Protein AF-A0A6J0CBV4-F1 (afdb_monomer)

Organism: Neodiprion lecontei (NCBI:txid441921)

Radius of gyration: 57.17 Å; Cα contacts (8 Å, |Δi|>4): 90; chains: 1; bounding box: 148×87×184 Å

Structure (mmCIF, N/CA/C/O backbone):
data_AF-A0A6J0CBV4-F1
#
_entry.id   AF-A0A6J0CBV4-F1
#
loop_
_atom_site.group_PDB
_atom_site.id
_atom_site.type_symbol
_atom_site.label_atom_id
_atom_site.label_alt_id
_atom_site.label_comp_id
_atom_site.label_asym_id
_atom_site.label_entity_id
_atom_site.label_seq_id
_atom_site.pdbx_PDB_ins_code
_atom_site.Cartn_x
_atom_site.Cartn_y
_atom_site.Cartn_z
_atom_site.occupancy
_atom_site.B_iso_or_equiv
_atom_site.auth_seq_id
_atom_site.auth_comp_id
_atom_site.auth_asym_id
_atom_site.auth_atom_id
_atom_site.pdbx_PDB_model_num
ATOM 1 N N . MET A 1 1 ? 70.084 6.760 16.436 1.00 42.75 1 MET A N 1
ATOM 2 C CA . MET A 1 1 ? 70.910 5.722 17.080 1.00 42.75 1 MET A CA 1
ATOM 3 C C . MET A 1 1 ? 70.346 5.492 18.464 1.00 42.75 1 MET A C 1
ATOM 5 O O . MET A 1 1 ? 70.545 6.352 19.302 1.00 42.75 1 MET A O 1
ATOM 9 N N . GLU A 1 2 ? 69.652 4.381 18.683 1.00 30.64 2 GLU A N 1
ATOM 10 C CA . GLU A 1 2 ? 69.621 3.687 19.975 1.00 30.64 2 GLU A CA 1
ATOM 11 C C . GLU A 1 2 ? 69.135 2.249 19.733 1.00 30.64 2 GLU A C 1
ATOM 13 O O . GLU A 1 2 ? 68.434 1.983 18.757 1.00 30.64 2 GLU A O 1
ATOM 18 N N . ASN A 1 3 ? 69.637 1.315 20.541 1.00 34.97 3 ASN A N 1
ATOM 19 C CA . ASN A 1 3 ? 69.421 -0.133 20.410 1.00 34.97 3 ASN A CA 1
ATOM 20 C C . ASN A 1 3 ? 68.021 -0.515 20.974 1.00 34.97 3 ASN A C 1
ATOM 22 O O . ASN A 1 3 ? 67.386 0.310 21.616 1.00 34.97 3 ASN A O 1
ATOM 26 N N . VAL A 1 4 ? 67.444 -1.713 20.799 1.00 34.88 4 VAL A N 1
ATOM 27 C CA . VAL A 1 4 ? 67.993 -3.063 21.049 1.00 34.88 4 VAL A CA 1
ATOM 28 C C . VAL A 1 4 ? 67.205 -4.140 20.269 1.00 34.88 4 VAL A C 1
ATOM 30 O O . VAL A 1 4 ? 66.009 -4.011 20.037 1.00 34.88 4 VAL A O 1
ATOM 33 N N . GLN A 1 5 ? 67.893 -5.219 19.874 1.00 35.59 5 GLN A N 1
ATOM 34 C CA . GLN A 1 5 ? 67.344 -6.409 19.197 1.00 35.59 5 GLN A CA 1
ATOM 35 C C . GLN A 1 5 ? 66.707 -7.439 20.160 1.00 35.59 5 GLN A C 1
ATOM 37 O O . GLN A 1 5 ? 67.031 -7.446 21.343 1.00 35.59 5 GLN A O 1
ATOM 42 N N . LYS A 1 6 ? 66.025 -8.443 19.569 1.00 34.28 6 LYS A N 1
ATOM 43 C CA . LYS A 1 6 ? 65.570 -9.751 20.122 1.00 34.28 6 LYS A CA 1
ATOM 44 C C . LYS A 1 6 ? 64.201 -9.752 20.820 1.00 34.28 6 LYS A C 1
ATOM 46 O O . LYS A 1 6 ? 63.859 -8.790 21.484 1.00 34.28 6 LYS A O 1
ATOM 51 N N . SER A 1 7 ? 63.431 -10.848 20.802 1.00 31.36 7 SER A N 1
ATOM 52 C CA . SER A 1 7 ? 63.399 -12.081 19.969 1.00 31.36 7 SER A CA 1
ATOM 53 C C . SER A 1 7 ? 62.175 -12.914 20.408 1.00 31.36 7 SER A C 1
ATOM 55 O O . SER A 1 7 ? 61.662 -12.669 21.494 1.00 31.36 7 SER A O 1
ATOM 57 N N . TYR A 1 8 ? 61.839 -13.966 19.645 1.00 28.36 8 TYR A N 1
ATOM 58 C CA . TYR A 1 8 ? 60.821 -15.002 19.907 1.00 28.36 8 TYR A CA 1
ATOM 59 C C . TYR A 1 8 ? 59.364 -14.561 19.699 1.00 28.36 8 TYR A C 1
ATOM 61 O O . TYR A 1 8 ? 59.010 -13.436 20.017 1.00 28.36 8 TYR A O 1
ATOM 69 N N . LYS A 1 9 ? 58.420 -15.415 19.297 1.00 31.12 9 LYS A N 1
ATOM 70 C CA . LYS A 1 9 ? 58.328 -16.625 18.444 1.00 31.12 9 LYS A CA 1
ATOM 71 C C . LYS A 1 9 ? 56.934 -17.202 18.738 1.00 31.12 9 LYS A C 1
ATOM 73 O O . LYS A 1 9 ? 56.557 -17.272 19.900 1.00 31.12 9 LYS A O 1
ATOM 78 N N . ASP A 1 10 ? 56.260 -17.673 17.697 1.00 28.44 10 ASP A N 1
ATOM 79 C CA . ASP A 1 10 ? 55.258 -18.748 17.722 1.00 28.44 10 ASP A CA 1
ATOM 80 C C . ASP A 1 10 ? 53.999 -18.577 18.617 1.00 28.44 10 ASP A C 1
ATOM 82 O O . ASP A 1 10 ? 53.975 -18.934 19.794 1.00 28.44 10 ASP A O 1
ATOM 86 N N . SER A 1 11 ? 52.883 -18.165 18.000 1.00 27.17 11 SER A N 1
ATOM 87 C CA . SER A 1 11 ? 51.525 -18.663 18.312 1.00 27.17 11 SER A CA 1
ATOM 88 C C . SER A 1 11 ? 50.592 -18.493 17.097 1.00 27.17 11 SER A C 1
ATOM 90 O O . SER A 1 11 ? 50.834 -17.589 16.293 1.00 27.17 11 SER A O 1
ATOM 92 N N . PRO A 1 12 ? 49.571 -19.355 16.904 1.00 31.42 12 PRO A N 1
ATOM 93 C CA . PRO A 1 12 ? 48.836 -19.455 15.643 1.00 31.42 12 PRO A CA 1
ATOM 94 C C . PRO A 1 12 ? 47.605 -18.539 15.589 1.00 31.42 12 PRO A C 1
ATOM 96 O O . PRO A 1 12 ? 46.900 -18.369 16.583 1.00 31.42 12 PRO A O 1
ATOM 99 N N . GLN A 1 13 ? 47.304 -18.011 14.400 1.00 28.03 13 GLN A N 1
ATOM 100 C CA . GLN A 1 13 ? 45.997 -17.427 14.093 1.00 28.03 13 GLN A CA 1
ATOM 101 C C . GLN A 1 13 ? 45.052 -18.510 13.560 1.00 28.03 13 GLN A C 1
ATOM 103 O O . GLN A 1 13 ? 44.964 -18.707 12.352 1.00 28.03 13 GLN A O 1
ATOM 108 N N . ASP A 1 14 ? 44.310 -19.155 14.459 1.00 27.80 14 ASP A N 1
ATOM 109 C CA . ASP A 1 14 ? 43.038 -19.792 14.112 1.00 27.80 14 ASP A CA 1
ATOM 110 C C . ASP A 1 14 ? 41.902 -18.871 14.568 1.00 27.80 14 ASP A C 1
ATOM 112 O O . ASP A 1 14 ? 41.582 -18.773 15.753 1.00 27.80 14 ASP A O 1
ATOM 116 N N . SER A 1 15 ? 41.292 -18.172 13.614 1.00 28.80 15 SER A N 1
ATOM 117 C CA . SER A 1 15 ? 40.021 -17.471 13.803 1.00 28.80 15 SER A CA 1
ATOM 118 C C . SER A 1 15 ? 38.959 -18.194 12.972 1.00 28.80 15 SER A C 1
ATOM 120 O O . SER A 1 15 ? 39.074 -18.188 11.742 1.00 28.80 15 SER A O 1
ATOM 122 N N . PRO A 1 16 ? 37.954 -18.842 13.593 1.00 31.94 16 PRO A N 1
ATOM 123 C CA . PRO A 1 16 ? 36.958 -19.605 12.855 1.00 31.94 16 PRO A CA 1
ATOM 124 C C . PRO A 1 16 ? 36.102 -18.672 11.997 1.00 31.94 16 PRO A C 1
ATOM 126 O O . PRO A 1 16 ? 35.714 -17.582 12.421 1.00 31.94 16 PRO A O 1
ATOM 129 N N . SER A 1 17 ? 35.811 -19.119 10.778 1.00 29.66 17 SER A N 1
ATOM 130 C CA . SER A 1 17 ? 34.929 -18.397 9.863 1.00 29.66 17 SER A CA 1
ATOM 131 C C . SER A 1 17 ? 33.512 -18.343 10.431 1.00 29.66 17 SER A C 1
ATOM 133 O O . SER A 1 17 ? 33.018 -19.333 10.970 1.00 29.66 17 SER A O 1
ATOM 135 N N . ILE A 1 18 ? 32.852 -17.191 10.302 1.00 33.84 18 ILE A N 1
ATOM 136 C CA . ILE A 1 18 ? 31.462 -17.014 10.730 1.00 33.84 18 ILE A CA 1
ATOM 137 C C . ILE A 1 18 ? 30.560 -17.748 9.734 1.00 33.84 18 ILE A C 1
ATOM 139 O O . ILE A 1 18 ? 30.191 -17.205 8.692 1.00 33.84 18 ILE A O 1
ATOM 143 N N . GLU A 1 19 ? 30.214 -18.993 10.052 1.00 32.53 19 GLU A N 1
ATOM 144 C CA . GLU A 1 19 ? 29.120 -19.693 9.386 1.00 32.53 19 GLU A CA 1
ATOM 145 C C . GLU A 1 19 ? 27.786 -19.020 9.734 1.00 32.53 19 GLU A C 1
ATOM 147 O O . GLU A 1 19 ? 27.540 -18.598 10.867 1.00 32.53 19 GLU A O 1
ATOM 152 N N . THR A 1 20 ? 26.910 -18.898 8.738 1.00 40.56 20 THR A N 1
ATOM 153 C CA . THR A 1 20 ? 25.573 -18.320 8.892 1.00 40.56 20 THR A CA 1
ATOM 154 C C . THR A 1 20 ? 24.702 -19.198 9.787 1.00 40.56 20 THR A C 1
ATOM 156 O O . THR A 1 20 ? 24.180 -20.217 9.336 1.00 40.56 20 THR A O 1
ATOM 159 N N . ILE A 1 21 ? 24.520 -18.779 11.039 1.00 40.06 21 ILE A N 1
ATOM 160 C CA . ILE A 1 21 ? 23.609 -19.420 11.991 1.00 40.06 21 ILE A CA 1
ATOM 161 C C . ILE A 1 21 ? 22.160 -19.198 11.531 1.00 40.06 21 ILE A C 1
ATOM 163 O O . ILE A 1 21 ? 21.728 -18.057 11.354 1.00 40.06 21 ILE A O 1
ATOM 167 N N . ASP A 1 22 ? 21.405 -20.286 11.363 1.00 40.94 22 ASP A N 1
ATOM 168 C CA . ASP A 1 22 ? 19.965 -20.238 11.095 1.00 40.94 22 ASP A CA 1
ATOM 169 C C . ASP A 1 22 ? 19.231 -19.609 12.303 1.00 40.94 22 ASP A C 1
ATOM 171 O O . ASP A 1 22 ? 19.361 -20.117 13.426 1.00 40.94 22 ASP A O 1
ATOM 175 N N . PRO A 1 23 ? 18.453 -18.520 12.126 1.00 48.28 23 PRO A N 1
ATOM 176 C CA . PRO A 1 23 ? 17.709 -17.899 13.221 1.00 48.28 23 PRO A CA 1
ATOM 177 C C . PRO A 1 23 ? 16.717 -18.848 13.916 1.00 48.28 23 PRO A C 1
ATOM 179 O O . PRO A 1 23 ? 16.400 -18.622 15.085 1.00 48.28 23 PRO A O 1
ATOM 182 N N . ALA A 1 24 ? 16.264 -19.926 13.262 1.00 49.75 24 ALA A N 1
ATOM 183 C CA . ALA A 1 24 ? 15.441 -20.948 13.910 1.00 49.75 24 ALA A CA 1
ATOM 184 C C . ALA A 1 24 ? 16.197 -21.671 15.044 1.00 49.75 24 ALA A C 1
ATOM 186 O O . ALA A 1 24 ? 15.647 -21.875 16.127 1.00 49.75 24 ALA A O 1
ATOM 187 N N . SER A 1 25 ? 17.480 -21.991 14.835 1.00 53.62 25 SER A N 1
ATOM 188 C CA . SER A 1 25 ? 18.314 -22.700 15.816 1.00 53.62 25 SER A CA 1
ATOM 189 C C . SER A 1 25 ? 18.633 -21.856 17.055 1.00 53.62 25 SER A C 1
ATOM 191 O O . SER A 1 25 ? 18.775 -22.402 18.148 1.00 53.62 25 SER A O 1
ATOM 193 N N . LEU A 1 26 ? 18.704 -20.527 16.914 1.00 54.19 26 LEU A N 1
ATOM 194 C CA . LEU A 1 26 ? 18.878 -19.608 18.047 1.00 54.19 26 LEU A CA 1
ATOM 195 C C . LEU A 1 26 ? 17.632 -19.544 18.938 1.00 54.19 26 LEU A C 1
ATOM 197 O O . LEU A 1 26 ? 17.756 -19.488 20.161 1.00 54.19 26 LEU A O 1
ATOM 201 N N . LEU A 1 27 ? 16.433 -19.587 18.350 1.00 56.38 27 LEU A N 1
ATOM 202 C CA . LEU A 1 27 ? 15.188 -19.589 19.119 1.00 56.38 27 LEU A CA 1
ATOM 203 C C . LEU A 1 27 ? 15.023 -20.900 19.905 1.00 56.38 27 LEU A C 1
ATOM 205 O O . LEU A 1 27 ? 14.694 -20.878 21.089 1.00 56.38 27 LEU A O 1
ATOM 209 N N . GLU A 1 28 ? 15.328 -22.033 19.269 1.00 54.81 28 GLU A N 1
ATOM 210 C CA . GLU A 1 28 ? 15.267 -23.359 19.892 1.00 54.81 28 GLU A CA 1
ATOM 211 C C . GLU A 1 28 ? 16.301 -23.507 21.028 1.00 54.81 28 GLU A C 1
ATOM 213 O O . GLU A 1 28 ? 15.987 -24.045 22.092 1.00 54.81 28 GLU A O 1
ATOM 218 N N . ALA A 1 29 ? 17.501 -22.933 20.867 1.00 56.31 29 ALA A N 1
ATOM 219 C CA . ALA A 1 29 ? 18.497 -22.836 21.935 1.00 56.31 29 ALA A CA 1
ATOM 220 C C . ALA A 1 29 ? 18.028 -21.959 23.115 1.00 56.31 29 ALA A C 1
ATOM 222 O O . ALA A 1 29 ? 18.217 -22.347 24.268 1.00 56.31 29 ALA A O 1
ATOM 223 N N . ASN A 1 30 ? 17.372 -20.822 22.854 1.00 53.81 30 ASN A N 1
ATOM 224 C CA . ASN A 1 30 ? 16.870 -19.917 23.899 1.00 53.81 30 ASN A CA 1
ATOM 225 C C . ASN A 1 30 ? 15.712 -20.518 24.716 1.00 53.81 30 ASN A C 1
ATOM 227 O O . ASN A 1 30 ? 15.671 -20.338 25.935 1.00 53.81 30 ASN A O 1
ATOM 231 N N . ILE A 1 31 ? 14.818 -21.283 24.078 1.00 58.19 31 ILE A N 1
ATOM 232 C CA . ILE A 1 31 ? 13.768 -22.050 24.772 1.00 58.19 31 ILE A CA 1
ATOM 233 C C . ILE A 1 31 ? 14.411 -23.124 25.662 1.00 58.19 31 ILE A C 1
ATOM 235 O O . ILE A 1 31 ? 14.086 -23.236 26.843 1.00 58.19 31 ILE A O 1
ATOM 239 N N . LYS A 1 32 ? 15.393 -23.870 25.137 1.00 56.38 32 LYS A N 1
ATOM 240 C CA . LYS A 1 32 ? 16.086 -24.942 25.874 1.00 56.38 32 LYS A CA 1
ATOM 241 C C . LYS A 1 32 ? 16.984 -24.431 27.010 1.00 56.38 32 LYS A C 1
ATOM 243 O O . LYS A 1 32 ? 17.248 -25.171 27.953 1.00 56.38 32 LYS A O 1
ATOM 248 N N . ALA A 1 33 ? 17.421 -23.174 26.933 1.00 58.62 33 ALA A N 1
ATOM 249 C CA . ALA A 1 33 ? 18.144 -22.458 27.984 1.00 58.62 33 ALA A CA 1
ATOM 250 C C . ALA A 1 33 ? 17.224 -21.749 29.004 1.00 58.62 33 ALA A C 1
ATOM 252 O O . ALA A 1 33 ? 17.728 -21.129 29.937 1.00 58.62 33 ALA A O 1
ATOM 253 N N . GLY A 1 34 ? 15.894 -21.820 28.845 1.00 46.59 34 GLY A N 1
ATOM 254 C CA . GLY A 1 34 ? 14.927 -21.199 29.759 1.00 46.59 34 GLY A CA 1
ATOM 255 C C . GLY A 1 34 ? 14.853 -19.668 29.680 1.00 46.59 34 GLY A C 1
ATOM 256 O O . GLY A 1 34 ? 14.352 -19.035 30.604 1.00 46.59 34 GLY A O 1
ATOM 257 N N . VAL A 1 35 ? 15.354 -19.064 28.596 1.00 54.69 35 VAL A N 1
ATOM 258 C CA . VAL A 1 35 ? 15.407 -17.600 28.407 1.00 54.69 35 VAL A CA 1
ATOM 259 C C . VAL A 1 35 ? 14.062 -17.035 27.923 1.00 54.69 35 VAL A C 1
ATOM 261 O O . VAL A 1 35 ? 13.761 -15.865 28.147 1.00 54.69 35 VAL A O 1
ATOM 264 N N . THR A 1 36 ? 13.226 -17.865 27.294 1.00 52.78 36 THR A N 1
ATOM 265 C CA . THR A 1 36 ? 11.874 -17.504 26.839 1.00 52.78 36 THR A CA 1
ATOM 266 C C . THR A 1 36 ? 10.868 -18.576 27.246 1.00 52.78 36 THR A C 1
ATOM 268 O O . THR A 1 36 ? 10.988 -19.720 26.809 1.00 52.78 36 THR A O 1
ATOM 271 N N . ASP A 1 37 ? 9.873 -18.198 28.052 1.00 62.03 37 ASP A N 1
ATOM 272 C CA . ASP A 1 37 ? 8.799 -19.090 28.505 1.00 62.03 37 ASP A CA 1
ATOM 273 C C . ASP A 1 37 ? 7.810 -19.416 27.368 1.00 62.03 37 ASP A C 1
ATOM 275 O O . ASP A 1 37 ? 7.421 -18.552 26.577 1.00 62.03 37 ASP A O 1
ATOM 279 N N . GLU A 1 38 ? 7.352 -20.665 27.320 1.00 57.72 38 GLU A N 1
ATOM 280 C CA . GLU A 1 38 ? 6.374 -21.161 26.350 1.00 57.72 38 GLU A CA 1
ATOM 281 C C . GLU A 1 38 ? 5.036 -20.406 26.460 1.00 57.72 38 GLU A C 1
ATOM 283 O O . GLU A 1 38 ? 4.367 -20.145 25.456 1.00 57.72 38 GLU A O 1
ATOM 288 N N . ASN A 1 39 ? 4.677 -19.961 27.671 1.00 59.72 39 ASN A N 1
ATOM 289 C CA . ASN A 1 39 ? 3.491 -19.130 27.900 1.00 59.72 39 ASN A CA 1
ATOM 290 C C . ASN A 1 39 ? 3.591 -17.758 27.213 1.00 59.72 39 ASN A C 1
ATOM 292 O O . ASN A 1 39 ? 2.578 -17.222 26.759 1.00 59.72 39 ASN A O 1
ATOM 296 N N . HIS A 1 40 ? 4.800 -17.200 27.081 1.00 57.56 40 HIS A N 1
ATOM 297 C CA . HIS A 1 40 ? 5.009 -15.930 26.387 1.00 57.56 40 HIS A CA 1
ATOM 298 C C . HIS A 1 40 ? 4.740 -16.084 24.882 1.00 57.56 40 HIS A C 1
ATOM 300 O O . HIS A 1 40 ? 4.009 -15.280 24.303 1.00 57.56 40 HIS A O 1
ATOM 306 N N . LEU A 1 41 ? 5.215 -17.171 24.265 1.00 57.22 41 LEU A N 1
ATOM 307 C CA . LEU A 1 41 ? 4.939 -17.482 22.855 1.00 57.22 41 LEU A CA 1
ATOM 308 C C . LEU A 1 41 ? 3.441 -17.730 22.603 1.00 57.22 41 LEU A C 1
ATOM 310 O O . LEU A 1 41 ? 2.882 -17.191 21.646 1.00 57.22 41 LEU A O 1
ATOM 314 N N . ARG A 1 42 ? 2.758 -18.445 23.507 1.00 58.31 42 ARG A N 1
ATOM 315 C CA . ARG A 1 42 ? 1.297 -18.634 23.447 1.00 58.31 42 ARG A CA 1
ATOM 316 C C . ARG A 1 42 ? 0.531 -17.312 23.562 1.00 58.31 42 ARG A C 1
ATOM 318 O O . ARG A 1 42 ? -0.453 -17.117 22.853 1.00 58.31 42 ARG A O 1
ATOM 325 N N . SER A 1 43 ? 1.010 -16.366 24.376 1.00 56.47 43 SER A N 1
ATOM 326 C CA . SER A 1 43 ? 0.412 -15.023 24.480 1.00 56.47 43 SER A CA 1
ATOM 327 C C . SER A 1 43 ? 0.563 -14.166 23.209 1.00 56.47 43 SER A C 1
ATOM 329 O O . SER A 1 43 ? -0.224 -13.245 22.999 1.00 56.47 43 SER A O 1
ATOM 331 N N . LEU A 1 44 ? 1.517 -14.512 22.335 1.00 52.25 44 LEU A N 1
ATOM 332 C CA . LEU A 1 44 ? 1.735 -13.911 21.012 1.00 52.25 44 LEU A CA 1
ATOM 333 C C . LEU A 1 44 ? 0.959 -14.624 19.881 1.00 52.25 44 LEU A C 1
ATOM 335 O O . LEU A 1 44 ? 1.172 -14.323 18.708 1.00 52.25 44 LEU A O 1
ATOM 339 N N . GLY A 1 45 ? 0.060 -15.562 20.207 1.00 47.66 45 GLY A N 1
ATOM 340 C CA . GLY A 1 45 ? -0.764 -16.286 19.227 1.00 47.66 45 GLY A CA 1
ATOM 341 C C . GLY A 1 45 ? -0.062 -17.461 18.533 1.00 47.66 45 GLY A C 1
ATOM 342 O O . GLY A 1 45 ? -0.538 -17.936 17.498 1.00 47.66 45 GLY A O 1
ATOM 343 N N . LEU A 1 46 ? 1.060 -17.931 19.088 1.00 57.94 46 LEU A N 1
ATOM 344 C CA . LEU A 1 46 ? 1.818 -19.071 18.573 1.00 57.94 46 LEU A CA 1
ATOM 345 C C . LEU A 1 46 ? 1.443 -20.361 19.322 1.00 57.94 46 LEU A C 1
ATOM 347 O O . LEU A 1 46 ? 1.393 -20.391 20.550 1.00 57.94 46 LEU A O 1
ATOM 351 N N . ILE A 1 47 ? 1.216 -21.442 18.580 1.00 64.88 47 ILE A N 1
ATOM 352 C CA . ILE A 1 47 ? 1.044 -22.805 19.096 1.00 64.88 47 ILE A CA 1
ATOM 353 C C . ILE A 1 47 ? 2.345 -23.574 18.846 1.00 64.88 47 ILE A C 1
ATOM 355 O O . ILE A 1 47 ? 2.990 -23.388 17.815 1.00 64.88 47 ILE A O 1
ATOM 359 N N . MET A 1 48 ? 2.736 -24.430 19.789 1.00 61.03 48 MET A N 1
ATOM 360 C CA . MET A 1 48 ? 3.885 -25.322 19.641 1.00 61.03 48 MET A CA 1
ATOM 361 C C . MET A 1 48 ? 3.442 -26.633 18.982 1.00 61.03 48 MET A C 1
ATOM 363 O O . MET A 1 48 ? 2.720 -27.415 19.597 1.00 61.03 48 MET A O 1
ATOM 367 N N . GLU A 1 49 ? 3.908 -26.888 17.760 1.00 49.62 49 GLU A N 1
ATOM 368 C CA . GLU A 1 49 ? 3.828 -28.198 17.099 1.00 49.62 49 GLU A CA 1
ATOM 369 C C . GLU A 1 49 ? 5.257 -28.710 16.885 1.00 49.62 49 GLU A C 1
ATOM 371 O O . GLU A 1 49 ? 6.108 -27.977 16.380 1.00 49.62 49 GLU A O 1
ATOM 376 N N . ASP A 1 50 ? 5.550 -29.939 17.320 1.00 45.97 50 ASP A N 1
ATOM 377 C CA . ASP A 1 50 ? 6.867 -30.590 17.196 1.00 45.97 50 ASP A CA 1
ATOM 378 C C . ASP A 1 50 ? 8.069 -29.714 17.619 1.00 45.97 50 ASP A C 1
ATOM 380 O O . ASP A 1 50 ? 9.129 -29.708 16.991 1.00 45.97 50 ASP A O 1
ATOM 384 N N . GLY A 1 51 ? 7.897 -28.940 18.697 1.00 52.16 51 GLY A N 1
ATOM 385 C CA . GLY A 1 51 ? 8.926 -28.048 19.246 1.00 52.16 51 GLY A CA 1
ATOM 386 C C . GLY A 1 51 ? 9.106 -26.720 18.501 1.00 52.16 51 GLY A C 1
ATOM 387 O O . GLY A 1 51 ? 9.962 -25.927 18.890 1.00 52.16 51 GLY A O 1
ATOM 388 N N . LYS A 1 52 ? 8.301 -26.438 17.468 1.00 58.47 52 LYS A N 1
ATOM 389 C CA . LYS A 1 52 ? 8.396 -25.221 16.650 1.00 58.47 52 LYS A CA 1
ATOM 390 C C . LYS A 1 52 ? 7.147 -24.342 16.808 1.00 58.47 52 LYS A C 1
ATOM 392 O O . LYS A 1 52 ? 6.030 -24.850 16.696 1.00 58.47 52 LYS A O 1
ATOM 397 N N . PRO A 1 53 ? 7.300 -23.024 17.034 1.00 55.50 53 PRO A N 1
ATOM 398 C CA . PRO A 1 53 ? 6.162 -22.120 17.146 1.00 55.50 53 PRO A CA 1
ATOM 399 C C . PRO A 1 53 ? 5.541 -21.833 15.771 1.00 55.50 53 PRO A C 1
ATOM 401 O O . PRO A 1 53 ? 6.232 -21.424 14.835 1.00 55.50 53 PRO A O 1
ATOM 404 N N . ARG A 1 54 ? 4.221 -22.002 15.652 1.00 54.50 54 ARG A N 1
ATOM 405 C CA . ARG A 1 54 ? 3.429 -21.709 14.445 1.00 54.50 54 ARG A CA 1
ATOM 406 C C . ARG A 1 54 ? 2.250 -20.801 14.786 1.00 54.50 54 ARG A C 1
ATOM 408 O O . ARG A 1 54 ? 1.666 -20.921 15.857 1.00 54.50 54 ARG A O 1
ATOM 415 N N . PHE A 1 55 ? 1.881 -19.900 13.879 1.00 42.09 55 PHE A N 1
ATOM 416 C CA . PHE A 1 55 ? 0.719 -19.027 14.071 1.00 42.09 55 PHE A CA 1
ATOM 417 C C . PHE A 1 55 ? -0.585 -19.821 14.039 1.00 42.09 55 PHE A C 1
ATOM 419 O O . PHE A 1 55 ? -0.783 -20.650 13.149 1.00 42.09 55 PHE A O 1
ATOM 426 N N . LYS A 1 56 ? -1.494 -19.513 14.967 1.00 44.50 56 LYS A N 1
ATOM 427 C CA . LYS A 1 56 ? -2.869 -20.005 14.917 1.00 44.50 56 LYS A CA 1
ATOM 428 C C . LYS A 1 56 ? -3.624 -19.305 13.780 1.00 44.50 56 LYS A C 1
ATOM 430 O O . LYS A 1 56 ? -4.058 -18.168 13.932 1.00 44.50 56 LYS A O 1
ATOM 435 N N . LEU A 1 57 ? -3.746 -19.979 12.640 1.00 40.09 57 LEU A N 1
ATOM 436 C CA . LEU A 1 57 ? -4.744 -19.654 11.620 1.00 40.09 57 LEU A CA 1
ATOM 437 C C . LEU A 1 57 ? -6.068 -20.299 12.037 1.00 40.09 57 LEU A C 1
ATOM 439 O O . LEU A 1 57 ? -6.076 -21.457 12.451 1.00 40.09 57 LEU A O 1
ATOM 443 N N . ASP A 1 58 ? -7.166 -19.552 11.955 1.00 36.53 58 ASP A N 1
ATOM 444 C CA . ASP A 1 58 ? -8.487 -20.056 12.329 1.00 36.53 58 ASP A CA 1
ATOM 445 C C . ASP A 1 58 ? -8.957 -21.132 11.336 1.00 36.53 58 ASP A C 1
ATOM 447 O O . ASP A 1 58 ? -9.263 -20.840 10.179 1.00 36.53 58 ASP A O 1
ATOM 451 N N . GLU A 1 59 ? -9.021 -22.387 11.790 1.00 27.66 59 GLU A N 1
ATOM 452 C CA . GLU A 1 59 ? -9.735 -23.446 11.073 1.00 27.66 59 GLU A CA 1
ATOM 453 C C . GLU A 1 59 ? -11.255 -23.311 11.277 1.00 27.66 59 GLU A C 1
ATOM 455 O O . GLU A 1 59 ? -11.712 -22.945 12.367 1.00 27.66 59 GLU A O 1
ATOM 460 N N . PRO A 1 60 ? -12.065 -23.602 10.242 1.00 31.61 60 PRO A N 1
ATOM 461 C CA . PRO A 1 60 ? -13.507 -23.417 10.295 1.00 31.61 60 PRO A CA 1
ATOM 462 C C . PRO A 1 60 ? -14.175 -24.479 11.174 1.00 31.61 60 PRO A C 1
ATOM 464 O O . PRO A 1 60 ? -13.914 -25.674 11.046 1.00 31.61 60 PRO A O 1
ATOM 467 N N . VAL A 1 61 ? -15.107 -24.045 12.025 1.00 28.53 61 VAL A N 1
ATOM 468 C CA . VAL A 1 61 ? -15.902 -24.940 12.877 1.00 28.53 61 VAL A CA 1
ATOM 469 C C . VAL A 1 61 ? -16.854 -25.777 12.019 1.00 28.53 61 VAL A C 1
ATOM 471 O O . VAL A 1 61 ? -17.893 -25.295 11.568 1.00 28.53 61 VAL A O 1
ATOM 474 N N . THR A 1 62 ? -16.528 -27.055 11.836 1.00 26.80 62 THR A N 1
ATOM 475 C CA . THR A 1 62 ? -17.441 -28.072 11.305 1.00 26.80 62 THR A CA 1
ATOM 476 C C . THR A 1 62 ? -17.960 -28.976 12.423 1.00 26.80 62 THR A C 1
ATOM 478 O O . THR A 1 62 ? -17.197 -29.705 13.049 1.00 26.80 62 THR A O 1
ATOM 481 N N . GLY A 1 63 ? -19.285 -29.003 12.605 1.00 30.56 63 GLY A N 1
ATOM 482 C CA . GLY A 1 63 ? -19.975 -30.185 13.137 1.00 30.56 63 GLY A CA 1
ATOM 483 C C . GLY A 1 63 ? -20.956 -29.979 14.296 1.00 30.56 63 GLY A C 1
ATOM 484 O O . GLY A 1 63 ? -20.528 -29.972 15.438 1.00 30.56 63 GLY A O 1
ATOM 485 N N . GLN A 1 64 ? -22.256 -29.998 13.949 1.00 26.48 64 GLN A N 1
ATOM 486 C CA . GLN A 1 64 ? -23.358 -30.713 14.642 1.00 26.48 64 GLN A CA 1
ATOM 487 C C . GLN A 1 64 ? -23.718 -30.319 16.097 1.00 26.48 64 GLN A C 1
ATOM 489 O O . GLN A 1 64 ? -22.854 -30.071 16.921 1.00 26.48 64 GLN A O 1
ATOM 494 N N . THR A 1 65 ? -24.973 -30.314 16.558 1.00 25.67 65 THR A N 1
ATOM 495 C CA . THR A 1 65 ? -26.349 -30.287 15.998 1.00 25.67 65 THR A CA 1
ATOM 496 C C . THR A 1 65 ? -27.222 -29.744 17.156 1.00 25.67 65 THR A C 1
ATOM 498 O O . THR A 1 65 ? -26.864 -29.911 18.315 1.00 25.67 65 THR A O 1
ATOM 501 N N . ASP A 1 66 ? -28.292 -28.978 16.942 1.00 23.33 66 ASP A N 1
ATOM 502 C CA . ASP A 1 66 ? -29.631 -29.549 16.748 1.00 23.33 66 ASP A CA 1
ATOM 503 C C . ASP A 1 66 ? -30.637 -28.536 16.179 1.00 23.33 66 ASP A C 1
ATOM 505 O O . ASP A 1 66 ? -30.515 -27.319 16.323 1.00 23.33 66 ASP A O 1
ATOM 509 N N . LEU A 1 67 ? -31.658 -29.079 15.517 1.00 26.62 67 LEU A N 1
ATOM 510 C CA . LEU A 1 67 ? -32.684 -28.353 14.776 1.00 26.62 67 LEU A CA 1
ATOM 511 C C . LEU A 1 67 ? -33.883 -27.977 15.658 1.00 26.62 67 LEU A C 1
ATOM 513 O O . LEU A 1 67 ? -34.450 -28.830 16.336 1.00 26.62 67 LEU A O 1
ATOM 517 N N . SER A 1 68 ? -34.413 -26.764 15.482 1.00 23.50 68 SER A N 1
ATOM 518 C CA . SER A 1 68 ? -35.870 -26.581 15.516 1.00 23.50 68 SER A CA 1
ATOM 519 C C . SER A 1 68 ? -36.319 -25.585 14.443 1.00 23.50 68 SER A C 1
ATOM 521 O O . SER A 1 68 ? -35.895 -24.433 14.403 1.00 23.50 68 SER A O 1
ATOM 523 N N . MET A 1 69 ? -37.146 -26.073 13.518 1.00 28.05 69 MET A N 1
ATOM 524 C CA . MET A 1 69 ? -37.765 -25.290 12.450 1.00 28.05 69 MET A CA 1
ATOM 525 C C . MET A 1 69 ? -39.088 -24.690 12.926 1.00 28.05 69 MET A C 1
ATOM 527 O O . MET A 1 69 ? -39.952 -25.419 13.408 1.00 28.05 69 MET A O 1
ATOM 531 N N . SER A 1 70 ? -39.274 -23.391 12.697 1.00 25.97 70 SER A N 1
ATOM 532 C CA . SER A 1 70 ? -40.542 -22.693 12.409 1.00 25.97 70 SER A CA 1
ATOM 533 C C . SER A 1 70 ? -40.178 -21.236 12.086 1.00 25.97 70 SER A C 1
ATOM 535 O O . SER A 1 70 ? -39.305 -20.677 12.734 1.00 25.97 70 SER A O 1
ATOM 537 N N . GLY A 1 71 ? -40.747 -20.542 11.105 1.00 24.50 71 GLY A N 1
ATOM 538 C CA . GLY A 1 71 ? -41.901 -20.863 10.276 1.00 24.50 71 GLY A CA 1
ATOM 539 C C . GLY A 1 71 ? -42.787 -19.621 10.153 1.00 24.50 71 GLY A C 1
ATOM 540 O O . GLY A 1 71 ? -43.454 -19.269 11.115 1.00 24.50 71 GLY A O 1
ATOM 541 N N . SER A 1 72 ? -42.820 -19.018 8.959 1.00 26.97 72 SER A N 1
ATOM 542 C CA . SER A 1 72 ? -43.776 -17.980 8.522 1.00 26.97 72 SER A CA 1
ATOM 543 C C . SER A 1 72 ? -43.687 -16.560 9.116 1.00 26.97 72 SER A C 1
ATOM 545 O O . SER A 1 72 ? -43.929 -16.333 10.291 1.00 26.97 72 SER A O 1
ATOM 547 N N . GLY A 1 73 ? -43.601 -15.578 8.209 1.00 24.81 73 GLY A N 1
ATOM 548 C CA . GLY A 1 73 ? -44.712 -14.628 8.057 1.00 24.81 73 GLY A CA 1
ATOM 549 C C . GLY A 1 73 ? -44.624 -13.243 8.715 1.00 24.81 73 GLY A C 1
ATOM 550 O O . GLY A 1 73 ? -44.904 -13.091 9.891 1.00 24.81 73 GLY A O 1
ATOM 551 N N . LEU A 1 74 ? -44.461 -12.237 7.845 1.00 27.34 74 LEU A N 1
ATOM 552 C CA . LEU A 1 74 ? -45.251 -10.992 7.791 1.00 27.34 74 LEU A CA 1
ATOM 553 C C . LEU A 1 74 ? -45.269 -10.003 8.981 1.00 27.34 74 LEU A C 1
ATOM 555 O O . LEU A 1 74 ? -45.722 -10.283 10.081 1.00 27.34 74 LEU A O 1
ATOM 559 N N . THR A 1 75 ? -44.933 -8.754 8.640 1.00 33.84 75 THR A N 1
ATOM 560 C CA . THR A 1 75 ? -45.617 -7.506 9.047 1.00 33.84 75 THR A CA 1
ATOM 561 C C . THR A 1 75 ? -46.408 -7.505 10.369 1.00 33.84 75 THR A C 1
ATOM 563 O O . THR A 1 75 ? -47.594 -7.832 10.378 1.00 33.84 75 THR A O 1
ATOM 566 N N . ASN A 1 76 ? -45.802 -6.987 11.442 1.00 26.75 76 ASN A N 1
ATOM 567 C CA . ASN A 1 76 ? -46.346 -5.883 12.255 1.00 26.75 76 ASN A CA 1
ATOM 568 C C . ASN A 1 76 ? -45.437 -5.601 13.460 1.00 26.75 76 ASN A C 1
ATOM 570 O O . ASN A 1 76 ? -45.173 -6.492 14.260 1.00 26.75 76 ASN A O 1
ATOM 574 N N . PHE A 1 77 ? -45.031 -4.341 13.633 1.00 24.42 77 PHE A N 1
ATOM 575 C CA . PHE A 1 77 ? -44.492 -3.839 14.899 1.00 24.42 77 PHE A CA 1
ATOM 576 C C . PHE A 1 77 ? -45.645 -3.274 15.747 1.00 24.42 77 PHE A C 1
ATOM 578 O O . PHE A 1 77 ? -46.257 -2.290 15.324 1.00 24.42 77 PHE A O 1
ATOM 585 N N . PRO A 1 78 ? -45.941 -3.818 16.940 1.00 29.23 78 PRO A N 1
ATOM 586 C CA . PRO A 1 78 ? -46.712 -3.116 17.959 1.00 29.23 78 PRO A CA 1
ATOM 587 C C . PRO A 1 78 ? -45.804 -2.131 18.707 1.00 29.23 78 PRO A C 1
ATOM 589 O O . PRO A 1 78 ? -44.626 -2.399 18.937 1.00 29.23 78 PRO A O 1
ATOM 592 N N . SER A 1 79 ? -46.351 -0.981 19.090 1.00 28.55 79 SER A N 1
ATOM 593 C CA . SER A 1 79 ? -45.620 0.083 19.786 1.00 28.55 79 SER A CA 1
ATOM 594 C C . SER A 1 79 ? -45.709 -0.024 21.315 1.00 28.55 79 SER A C 1
ATOM 596 O O . SER A 1 79 ? -46.694 -0.544 21.834 1.00 28.55 79 SER A O 1
ATOM 598 N N . ALA A 1 80 ? -44.767 0.656 21.989 1.00 26.59 80 ALA A N 1
ATOM 599 C CA . ALA A 1 80 ? -44.832 1.140 23.380 1.00 26.59 80 ALA A CA 1
ATOM 600 C C . ALA A 1 80 ? -44.600 0.103 24.518 1.00 26.59 80 ALA A C 1
ATOM 602 O O . ALA A 1 80 ? -44.859 -1.083 24.327 1.00 26.59 80 ALA A O 1
ATOM 603 N N . PRO A 1 81 ? -44.134 0.538 25.716 1.00 31.28 81 PRO A N 1
ATOM 604 C CA . PRO A 1 81 ? -43.970 1.926 26.164 1.00 31.28 81 PRO A CA 1
ATOM 605 C C . PRO A 1 81 ? -42.527 2.416 26.356 1.00 31.28 81 PRO A C 1
ATOM 607 O O . PRO A 1 81 ? -41.574 1.659 26.504 1.00 31.28 81 PRO A O 1
ATOM 610 N N . ILE A 1 82 ? -42.428 3.744 26.368 1.00 34.78 82 ILE A N 1
ATOM 611 C CA . ILE A 1 82 ? -41.249 4.538 26.708 1.00 34.78 82 ILE A CA 1
ATOM 612 C C . ILE A 1 82 ? -41.027 4.487 28.223 1.00 34.78 82 ILE A C 1
ATOM 614 O O . ILE A 1 82 ? -41.957 4.780 28.974 1.00 34.78 82 ILE A O 1
ATOM 618 N N . THR A 1 83 ? -39.780 4.292 28.646 1.00 26.62 83 THR A N 1
ATOM 619 C CA . THR A 1 83 ? -39.264 4.975 29.839 1.00 26.62 83 THR A CA 1
ATOM 620 C C . THR A 1 83 ? -37.968 5.663 29.440 1.00 26.62 83 THR A C 1
ATOM 622 O O . THR A 1 83 ? -37.103 5.049 28.817 1.00 26.62 83 THR A O 1
ATOM 625 N N . GLN A 1 84 ? -37.873 6.957 29.7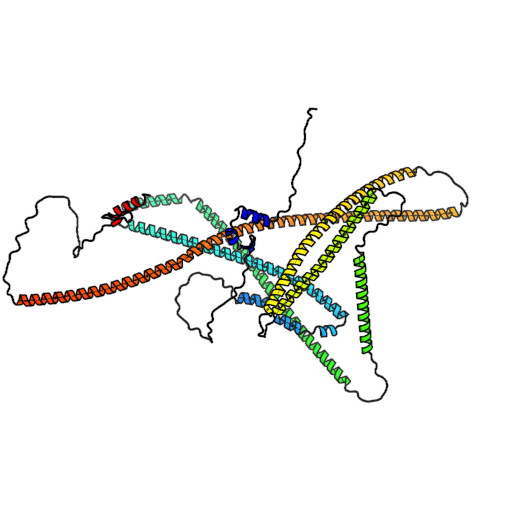24 1.00 39.47 84 GLN A N 1
ATOM 626 C CA . GLN A 1 84 ? -36.670 7.740 29.471 1.00 39.47 84 GLN A CA 1
ATOM 627 C C . GLN A 1 84 ? -35.587 7.329 30.468 1.00 39.47 84 GLN A C 1
ATOM 629 O O . GLN A 1 84 ? -35.879 7.226 31.652 1.00 39.47 84 GLN A O 1
ATOM 634 N N . ASP A 1 85 ? -34.359 7.177 29.987 1.00 26.36 85 ASP A N 1
ATOM 635 C CA . ASP A 1 85 ? -33.235 7.945 30.517 1.00 26.36 85 ASP A CA 1
ATOM 636 C C . ASP A 1 85 ? -32.220 8.144 29.385 1.00 26.36 85 ASP A C 1
ATOM 638 O O . ASP A 1 85 ? -31.849 7.210 28.673 1.00 26.36 85 ASP A O 1
ATOM 642 N N . GLN A 1 86 ? -31.850 9.401 29.161 1.00 37.19 86 GLN A N 1
ATOM 643 C CA . GLN A 1 86 ? -30.745 9.783 28.289 1.00 37.19 86 GLN A CA 1
ATOM 644 C C . GLN A 1 86 ? -29.512 9.932 29.179 1.00 37.19 86 GLN A C 1
ATOM 646 O O . GLN A 1 86 ? -29.635 10.539 30.235 1.00 37.19 86 GLN A O 1
ATOM 651 N N . ASP A 1 87 ? -28.356 9.421 28.750 1.00 29.44 87 ASP A N 1
ATOM 652 C CA . ASP A 1 87 ? -27.131 10.231 28.692 1.00 29.44 87 ASP A CA 1
ATOM 653 C C . ASP A 1 87 ? -25.969 9.501 27.982 1.00 29.44 87 ASP A C 1
ATOM 655 O O . ASP A 1 87 ? -25.628 8.359 28.273 1.00 29.44 87 ASP A O 1
ATOM 659 N N . GLU A 1 88 ? -25.366 10.230 27.040 1.00 36.59 88 GLU A N 1
ATOM 660 C CA . GLU A 1 88 ? -23.964 10.156 26.592 1.00 36.59 88 GLU A CA 1
ATOM 661 C C . GLU A 1 88 ? -23.330 8.821 26.129 1.00 36.59 88 GLU A C 1
ATOM 663 O O . GLU A 1 88 ? -22.275 8.422 26.618 1.00 36.59 88 GLU A O 1
ATOM 668 N N . GLU A 1 89 ? -23.797 8.274 24.998 1.00 28.08 89 GLU A N 1
ATOM 669 C CA . GLU A 1 89 ? -22.872 7.696 24.002 1.00 28.08 89 GLU A CA 1
ATOM 670 C C . GLU A 1 89 ? -23.065 8.354 22.626 1.00 28.08 89 GLU A C 1
ATOM 672 O O . GLU A 1 89 ? -23.994 8.055 21.877 1.00 28.08 89 GLU A O 1
ATOM 677 N N . SER A 1 90 ? -22.156 9.274 22.274 1.00 31.33 90 SER A N 1
ATOM 678 C CA . SER A 1 90 ? -22.099 9.923 20.955 1.00 31.33 90 SER A CA 1
ATOM 679 C C . SER A 1 90 ? -21.547 8.960 19.896 1.00 31.33 90 SER A C 1
ATOM 681 O O . SER A 1 90 ? -20.424 9.114 19.408 1.00 31.33 90 SER A O 1
ATOM 683 N N . PHE A 1 91 ? -22.347 7.959 19.539 1.00 30.22 91 PHE A N 1
ATOM 684 C CA . PHE A 1 91 ? -22.065 7.010 18.469 1.00 30.22 91 PHE A CA 1
ATOM 685 C C . PHE A 1 91 ? -21.910 7.752 17.129 1.00 30.22 91 PHE A C 1
ATOM 687 O O . PHE A 1 91 ? -22.854 8.377 16.639 1.00 30.22 91 PHE A O 1
ATOM 694 N N . ILE A 1 92 ? -20.727 7.675 16.509 1.00 38.66 92 ILE A N 1
ATOM 695 C CA . ILE A 1 92 ? -20.512 8.196 15.152 1.00 38.66 92 ILE A CA 1
ATOM 696 C C . ILE A 1 92 ? -21.208 7.247 14.172 1.00 38.66 92 ILE A C 1
ATOM 698 O O . ILE A 1 92 ? -20.609 6.307 13.648 1.00 38.66 92 ILE A O 1
ATOM 702 N N . VAL A 1 93 ? -22.493 7.507 13.915 1.00 36.25 93 VAL A N 1
ATOM 703 C CA . VAL A 1 93 ? -23.206 6.912 12.784 1.00 36.25 93 VAL A CA 1
ATOM 704 C C . VAL A 1 93 ? -22.623 7.531 11.512 1.00 36.25 93 VAL A C 1
ATOM 706 O O . VAL A 1 93 ? -23.129 8.530 10.999 1.00 36.25 93 VAL A O 1
ATOM 709 N N . PHE A 1 94 ? -21.574 6.922 10.957 1.00 33.69 94 PHE A N 1
ATOM 710 C CA . PHE A 1 94 ? -21.380 7.010 9.513 1.00 33.69 94 PHE A CA 1
ATOM 711 C C . PHE A 1 94 ? -22.590 6.328 8.884 1.00 33.69 94 PHE A C 1
ATOM 713 O O . PHE A 1 94 ? -22.670 5.101 8.854 1.00 33.69 94 PHE A O 1
ATOM 720 N N . GLY A 1 95 ? -23.569 7.135 8.465 1.00 36.28 95 GLY A N 1
ATOM 721 C CA . GLY A 1 95 ? -24.803 6.634 7.875 1.00 36.28 95 GLY A CA 1
ATOM 722 C C . GLY A 1 95 ? -24.480 5.647 6.763 1.00 36.28 95 GLY A C 1
ATOM 723 O O . GLY A 1 95 ? -23.654 5.953 5.896 1.00 36.28 95 GLY A O 1
ATOM 724 N N . SER A 1 96 ? -25.148 4.491 6.786 1.00 48.16 96 SER A N 1
ATOM 725 C CA . SER A 1 96 ? -25.107 3.479 5.723 1.00 48.16 96 SER A CA 1
ATOM 726 C C . SER A 1 96 ? -25.179 4.127 4.345 1.00 48.16 96 SER A C 1
ATOM 728 O O . SER A 1 96 ? -24.441 3.775 3.434 1.00 48.16 96 SER A O 1
ATOM 730 N N . ASP A 1 97 ? -26.008 5.158 4.235 1.00 46.91 97 ASP A N 1
ATOM 731 C CA . ASP A 1 97 ? -26.326 5.874 3.010 1.00 46.91 97 ASP A CA 1
ATOM 732 C C . ASP A 1 97 ? -25.134 6.687 2.477 1.00 46.91 97 ASP A C 1
ATOM 734 O O . ASP A 1 97 ? -25.007 6.862 1.269 1.00 46.91 97 ASP A O 1
ATOM 738 N N . SER A 1 98 ? -24.214 7.130 3.343 1.00 43.25 98 SER A N 1
ATOM 739 C CA . SER A 1 98 ? -22.979 7.820 2.943 1.00 43.25 98 SER A CA 1
ATOM 740 C C . SER A 1 98 ? -21.965 6.842 2.341 1.00 43.25 98 SER A C 1
ATOM 742 O O . SER A 1 98 ? -21.448 7.068 1.246 1.00 43.25 98 SER A O 1
ATOM 744 N N . LEU A 1 99 ? -21.749 5.702 3.007 1.00 47.53 99 LEU A N 1
ATOM 745 C CA . LEU A 1 99 ? -20.868 4.633 2.520 1.00 47.53 99 LEU A CA 1
ATOM 746 C C . LEU A 1 99 ? -21.415 4.005 1.226 1.00 47.53 99 LEU A C 1
ATOM 748 O O . LEU A 1 99 ? -20.686 3.884 0.241 1.00 47.53 99 LEU A O 1
ATOM 752 N N . ASN A 1 100 ? -22.719 3.720 1.190 1.00 49.94 100 ASN A N 1
ATOM 753 C CA . ASN A 1 100 ? -23.417 3.200 0.015 1.00 49.94 100 ASN A CA 1
ATOM 754 C C . ASN A 1 100 ? -23.404 4.199 -1.156 1.00 49.94 100 ASN A C 1
ATOM 756 O O . ASN A 1 100 ? -23.224 3.786 -2.298 1.00 49.94 100 ASN A O 1
ATOM 760 N N . SER A 1 101 ? -23.538 5.506 -0.900 1.00 52.41 101 SER A N 1
ATOM 761 C CA . SER A 1 101 ? -23.459 6.546 -1.940 1.00 52.41 101 SER A CA 1
ATOM 762 C C . SER A 1 101 ? -22.053 6.657 -2.543 1.00 52.41 101 SER A C 1
ATOM 764 O O . SER A 1 101 ? -21.905 6.717 -3.765 1.00 52.41 101 SER A O 1
ATOM 766 N N . ILE A 1 102 ? -20.999 6.592 -1.719 1.00 43.84 102 ILE A N 1
ATOM 767 C CA . ILE A 1 102 ? -19.607 6.591 -2.199 1.00 43.84 102 ILE A CA 1
ATOM 768 C C . ILE A 1 102 ? -19.315 5.326 -3.020 1.00 43.84 102 ILE A C 1
ATOM 770 O O . ILE A 1 102 ? -18.717 5.421 -4.094 1.00 43.84 102 ILE A O 1
ATOM 774 N N . GLN A 1 103 ? -19.776 4.157 -2.567 1.00 48.97 103 GLN A N 1
ATOM 775 C CA . GLN A 1 103 ? -19.599 2.885 -3.271 1.00 48.97 103 GLN A CA 1
ATOM 776 C C . GLN A 1 103 ? -20.369 2.846 -4.605 1.00 48.97 103 GLN A C 1
ATOM 778 O O . GLN A 1 103 ? -19.797 2.468 -5.628 1.00 48.97 103 GLN A O 1
ATOM 783 N N . ALA A 1 104 ? -21.621 3.313 -4.630 1.00 52.34 104 ALA A N 1
ATOM 784 C CA . ALA A 1 104 ? -22.448 3.372 -5.839 1.00 52.34 104 ALA A CA 1
ATOM 785 C C . ALA A 1 104 ? -21.959 4.407 -6.869 1.00 52.34 104 ALA A C 1
ATOM 787 O O . ALA A 1 104 ? -22.102 4.193 -8.070 1.00 52.34 104 ALA A O 1
ATOM 788 N N . SER A 1 105 ? -21.368 5.519 -6.420 1.00 48.16 105 SER A N 1
ATOM 789 C CA . SER A 1 105 ? -20.837 6.570 -7.303 1.00 48.16 105 SER A CA 1
ATOM 790 C C . SER A 1 105 ? -19.441 6.238 -7.860 1.00 48.16 105 SER A C 1
ATOM 792 O O . SER A 1 105 ? -19.054 6.739 -8.916 1.00 48.16 105 SER A O 1
ATOM 794 N N . SER A 1 106 ? -18.684 5.370 -7.174 1.00 46.38 106 SER A N 1
ATOM 795 C CA . SER A 1 106 ? -17.293 5.033 -7.534 1.00 46.38 106 SER A CA 1
ATOM 796 C C . SER A 1 106 ? -17.144 3.735 -8.333 1.00 46.38 106 SER A C 1
ATOM 798 O O . SER A 1 106 ? -16.108 3.525 -8.963 1.00 46.38 106 SER A O 1
ATOM 800 N N . MET A 1 107 ? -18.157 2.864 -8.336 1.00 46.59 107 MET A N 1
ATOM 801 C CA . MET A 1 107 ? -18.155 1.631 -9.123 1.00 46.59 107 MET A CA 1
ATOM 802 C C . MET A 1 107 ? -19.085 1.755 -10.330 1.00 46.59 107 MET A C 1
ATOM 804 O O . MET A 1 107 ? -20.304 1.645 -10.209 1.00 46.59 107 MET A O 1
ATOM 808 N N . ALA A 1 108 ? -18.507 1.905 -11.525 1.00 51.06 108 ALA A N 1
ATOM 809 C CA . ALA A 1 108 ? -19.239 1.616 -12.754 1.00 51.06 108 ALA A CA 1
ATOM 810 C C . ALA A 1 108 ? -19.720 0.156 -12.689 1.00 51.06 108 ALA A C 1
ATOM 812 O O . ALA A 1 108 ? -18.900 -0.752 -12.547 1.00 51.06 108 ALA A O 1
ATOM 813 N N . SER A 1 109 ? -21.040 -0.058 -12.734 1.00 53.34 109 SER A N 1
ATOM 814 C CA . SER A 1 109 ? -21.632 -1.377 -12.495 1.00 53.34 109 SER A CA 1
ATOM 815 C C . SER A 1 109 ? -21.023 -2.415 -13.436 1.00 53.34 109 SER A C 1
ATOM 817 O O . SER A 1 109 ? -21.114 -2.286 -14.659 1.00 53.34 109 SER A O 1
ATOM 819 N N . TYR A 1 110 ? -20.408 -3.451 -12.861 1.00 49.69 110 TYR A N 1
ATOM 820 C CA . TYR A 1 110 ? -19.741 -4.524 -13.602 1.00 49.69 110 TYR A CA 1
ATOM 821 C C . TYR A 1 110 ? -20.686 -5.164 -14.630 1.00 49.69 110 TYR A C 1
ATOM 823 O O . TYR A 1 110 ? -20.308 -5.361 -15.782 1.00 49.69 110 TYR A O 1
ATOM 831 N N . ILE A 1 111 ? -21.955 -5.347 -14.249 1.00 67.12 111 ILE A N 1
ATOM 832 C CA . ILE A 1 111 ? -23.040 -5.835 -15.111 1.00 67.12 111 ILE A CA 1
ATOM 833 C C . ILE A 1 111 ? -23.246 -4.909 -16.320 1.00 67.12 111 ILE A C 1
ATOM 835 O O . ILE A 1 111 ? -23.406 -5.375 -17.442 1.00 67.12 111 ILE A O 1
ATOM 839 N N . GLN A 1 112 ? -23.197 -3.591 -16.119 1.00 66.81 112 GLN A N 1
ATOM 840 C CA . GLN A 1 112 ? -23.407 -2.594 -17.173 1.00 66.81 112 GLN A CA 1
ATOM 841 C C . GLN A 1 112 ? -22.211 -2.505 -18.139 1.00 66.81 112 GLN A C 1
ATOM 843 O O . GLN A 1 112 ? -22.398 -2.262 -19.332 1.00 66.81 112 GLN A O 1
ATOM 848 N N . ILE A 1 113 ? -20.990 -2.755 -17.650 1.00 63.78 113 ILE A N 1
ATOM 849 C CA . ILE A 1 113 ? -19.791 -2.919 -18.488 1.00 63.78 113 ILE A CA 1
ATOM 850 C C . ILE A 1 113 ? -19.896 -4.217 -19.298 1.00 63.78 113 ILE A C 1
ATOM 852 O O . ILE A 1 113 ? -19.748 -4.182 -20.517 1.00 63.78 113 ILE A O 1
ATOM 856 N N . GLN A 1 114 ? -20.217 -5.335 -18.641 1.00 60.88 114 GLN A N 1
ATOM 857 C CA . GLN A 1 114 ? -20.343 -6.661 -19.251 1.00 60.88 114 GLN A CA 1
ATOM 858 C C . GLN A 1 114 ? -21.433 -6.694 -20.334 1.00 60.88 114 GLN A C 1
ATOM 860 O O . GLN A 1 114 ? -21.200 -7.183 -21.440 1.00 60.88 114 GLN A O 1
ATOM 865 N N . GLN A 1 115 ? -22.597 -6.099 -20.060 1.00 70.88 115 GLN A N 1
ATOM 866 C CA . GLN A 1 115 ? -23.703 -5.985 -21.009 1.00 70.88 115 GLN A CA 1
ATOM 867 C C . GLN A 1 115 ? -23.315 -5.143 -22.235 1.00 70.88 115 GLN A C 1
ATOM 869 O O . GLN A 1 115 ? -23.663 -5.508 -23.355 1.00 70.88 115 GLN A O 1
ATOM 874 N N . LYS A 1 116 ? -22.532 -4.069 -22.052 1.00 70.69 116 LYS A N 1
ATOM 875 C CA . LYS A 1 116 ? -22.052 -3.213 -23.150 1.00 70.69 116 LYS A CA 1
ATOM 876 C C . LYS A 1 116 ? -20.911 -3.843 -23.962 1.00 70.69 116 LYS A C 1
ATOM 878 O O . LYS A 1 116 ? -20.846 -3.640 -25.173 1.00 70.69 116 LYS A O 1
ATOM 883 N N . SER A 1 117 ? -20.037 -4.635 -23.335 1.00 59.81 117 SER A N 1
ATOM 884 C CA . SER A 1 117 ? -19.039 -5.435 -24.062 1.00 59.81 117 SER A CA 1
ATOM 885 C C . SER A 1 117 ? -19.675 -6.583 -24.847 1.00 59.81 117 SER A C 1
ATOM 887 O O . SER A 1 117 ? -19.183 -6.925 -25.915 1.00 59.81 117 SER A O 1
ATOM 889 N N . MET A 1 118 ? -20.783 -7.145 -24.351 1.00 63.78 118 MET A N 1
ATOM 890 C CA . MET A 1 118 ? -21.538 -8.202 -25.033 1.00 63.78 118 MET A CA 1
ATOM 891 C C . MET A 1 118 ? -22.436 -7.674 -26.159 1.00 63.78 118 MET A C 1
ATOM 893 O O . MET A 1 118 ? -22.700 -8.404 -27.105 1.00 63.78 118 MET A O 1
ATOM 897 N N . SER A 1 119 ? -22.883 -6.415 -26.094 1.00 65.12 119 SER A N 1
ATOM 898 C CA . SER A 1 119 ? -23.723 -5.794 -27.129 1.00 65.12 119 SER A CA 1
ATOM 899 C C . SER A 1 119 ? -22.944 -5.181 -28.301 1.00 65.12 119 SER A C 1
ATOM 901 O O . SER A 1 119 ? -23.547 -4.511 -29.135 1.00 65.12 119 SER A O 1
ATOM 903 N N . THR A 1 120 ? -21.615 -5.318 -28.338 1.00 64.38 120 THR A N 1
ATOM 904 C CA . THR A 1 120 ? -20.761 -4.680 -29.351 1.00 64.38 120 THR A CA 1
ATOM 905 C C . THR A 1 120 ? -20.076 -5.751 -30.199 1.00 64.38 120 THR A C 1
ATOM 907 O O . THR A 1 120 ? -19.083 -6.337 -29.775 1.00 64.38 120 THR A O 1
ATOM 910 N N . ASP A 1 121 ? -20.582 -6.002 -31.409 1.00 67.88 121 ASP A N 1
ATOM 911 C CA . ASP A 1 121 ? -20.030 -7.012 -32.325 1.00 67.88 121 ASP A CA 1
ATOM 912 C C . ASP A 1 121 ? -18.720 -6.541 -32.983 1.00 67.88 121 ASP A C 1
ATOM 914 O O . ASP A 1 121 ? -18.664 -6.135 -34.149 1.00 67.88 121 ASP A O 1
ATOM 918 N N . TYR A 1 122 ? -17.624 -6.613 -32.223 1.00 68.56 122 TYR A N 1
ATOM 919 C CA . TYR A 1 122 ? -16.284 -6.233 -32.680 1.00 68.56 122 TYR A CA 1
ATOM 920 C C . TYR A 1 122 ? -15.864 -6.970 -33.963 1.00 68.56 122 TYR A C 1
ATOM 922 O O . TYR A 1 122 ? -15.185 -6.383 -34.799 1.00 68.56 122 TYR A O 1
ATOM 930 N N . SER A 1 123 ? -16.311 -8.216 -34.161 1.00 66.19 123 SER A N 1
ATOM 931 C CA . SER A 1 123 ? -16.038 -8.999 -35.377 1.00 66.19 123 SER A CA 1
ATOM 932 C C . SER A 1 123 ? -16.645 -8.360 -36.637 1.00 66.19 123 SER A C 1
ATOM 934 O O . SER A 1 123 ? -15.961 -8.213 -37.652 1.00 66.19 123 SER A O 1
ATOM 936 N N . SER A 1 124 ? -17.899 -7.894 -36.562 1.00 67.88 124 SER A N 1
ATOM 937 C CA . SER A 1 124 ? -18.561 -7.206 -37.680 1.00 67.88 124 SER A CA 1
ATOM 938 C C . SER A 1 124 ? -17.930 -5.839 -37.950 1.00 67.88 124 SER A C 1
ATOM 940 O O . SER A 1 124 ? -17.749 -5.455 -39.103 1.00 67.88 124 SER A O 1
ATOM 942 N N . LEU A 1 125 ? -17.566 -5.118 -36.886 1.00 62.66 125 LEU A N 1
ATOM 943 C CA . LEU A 1 125 ? -16.962 -3.788 -36.969 1.00 62.66 125 LEU A CA 1
ATOM 944 C C . LEU A 1 125 ? -15.566 -3.843 -37.612 1.00 62.66 125 LEU A C 1
ATOM 946 O O . LEU A 1 125 ? -15.287 -3.081 -38.534 1.00 62.66 125 LEU A O 1
ATOM 950 N N . ILE A 1 126 ? -14.725 -4.798 -37.203 1.00 66.56 126 ILE A N 1
ATOM 951 C CA . ILE A 1 126 ? -13.392 -5.028 -37.786 1.00 66.56 126 ILE A CA 1
ATOM 952 C C . ILE A 1 126 ? -13.501 -5.496 -39.246 1.00 66.56 126 ILE A C 1
ATOM 954 O O . ILE A 1 126 ? -12.724 -5.050 -40.082 1.00 66.56 126 ILE A O 1
ATOM 958 N N . SER A 1 127 ? -14.495 -6.327 -39.583 1.00 70.94 127 SER A N 1
ATOM 959 C CA . SER A 1 127 ? -14.703 -6.816 -40.959 1.00 70.94 127 SER A CA 1
ATOM 960 C C . SER A 1 127 ? -15.166 -5.736 -41.949 1.00 70.94 127 SER A C 1
ATOM 962 O O . SER A 1 127 ? -15.045 -5.927 -43.157 1.00 70.94 127 SER A O 1
ATOM 964 N N . SER A 1 128 ? -15.703 -4.614 -41.454 1.00 67.50 128 SER A N 1
ATOM 965 C CA . SER A 1 128 ? -16.157 -3.478 -42.276 1.00 67.50 128 SER A CA 1
ATOM 966 C C . SER A 1 128 ? -15.094 -2.405 -42.547 1.00 67.50 128 SER A C 1
ATOM 968 O O . SER A 1 128 ? -15.327 -1.521 -43.368 1.00 67.50 128 SER A O 1
ATOM 970 N N . LEU A 1 129 ? -13.945 -2.461 -41.865 1.00 70.06 129 LEU A N 1
ATOM 971 C CA . LEU A 1 129 ? -12.884 -1.455 -41.946 1.00 70.06 129 LEU A CA 1
ATOM 972 C C . LEU A 1 129 ? -11.743 -1.936 -42.848 1.00 70.06 129 LEU A C 1
ATOM 974 O O . LEU A 1 129 ? -11.389 -3.115 -42.845 1.00 70.06 129 LEU A O 1
ATOM 978 N N . SER A 1 130 ? -11.112 -1.020 -43.588 1.00 77.44 130 SER A N 1
ATOM 979 C CA . SER A 1 130 ? -9.868 -1.346 -44.300 1.00 77.44 130 SER A CA 1
ATOM 980 C C . SER A 1 130 ? -8.719 -1.649 -43.326 1.00 77.44 130 SER A C 1
ATOM 982 O O . SER A 1 130 ? -8.777 -1.343 -42.128 1.00 77.44 130 SER A O 1
ATOM 984 N N . ILE A 1 131 ? -7.644 -2.257 -43.834 1.00 74.50 131 ILE A N 1
ATOM 985 C CA . ILE A 1 131 ? -6.474 -2.632 -43.026 1.00 74.50 131 ILE A CA 1
ATOM 986 C C . ILE A 1 131 ? -5.790 -1.370 -42.474 1.00 74.50 131 ILE A C 1
ATOM 988 O O . ILE A 1 131 ? -5.443 -1.319 -41.293 1.00 74.50 131 ILE A O 1
ATOM 992 N N . GLU A 1 132 ? -5.685 -0.314 -43.281 1.00 77.25 132 GLU A N 1
ATOM 993 C CA . GLU A 1 132 ? -5.144 0.990 -42.896 1.00 77.25 132 GLU A CA 1
ATOM 994 C C . GLU A 1 132 ? -6.009 1.692 -41.833 1.00 77.25 132 GLU A C 1
ATOM 996 O O . GLU A 1 132 ? -5.482 2.247 -40.864 1.00 77.25 132 GLU A O 1
ATOM 1001 N N . GLU A 1 133 ? -7.339 1.646 -41.965 1.00 81.62 133 GLU A N 1
ATOM 1002 C CA . GLU A 1 133 ? -8.265 2.205 -40.969 1.00 81.62 133 GLU A CA 1
ATOM 1003 C C . GLU A 1 133 ? -8.224 1.420 -39.656 1.00 81.62 133 GLU A C 1
ATOM 1005 O O . GLU A 1 133 ? -8.211 2.019 -38.579 1.00 81.62 133 GLU A O 1
ATOM 1010 N N . THR A 1 134 ? -8.112 0.093 -39.733 1.00 77.50 134 THR A N 1
ATOM 1011 C CA . THR A 1 134 ? -7.942 -0.787 -38.571 1.00 77.50 134 THR A CA 1
ATOM 1012 C C . THR A 1 134 ? -6.623 -0.493 -37.854 1.00 77.50 134 THR A C 1
ATOM 1014 O O . THR A 1 134 ? -6.609 -0.301 -36.636 1.00 77.50 134 THR A O 1
ATOM 1017 N N . GLN A 1 135 ? -5.515 -0.348 -38.590 1.00 77.31 135 GLN A N 1
ATOM 1018 C CA . GLN A 1 135 ? -4.213 0.027 -38.031 1.00 77.31 135 GLN A CA 1
ATOM 1019 C C . GLN A 1 135 ? -4.252 1.418 -37.375 1.00 77.31 135 GLN A C 1
ATOM 1021 O O . GLN A 1 135 ? -3.718 1.607 -36.276 1.00 77.31 135 GLN A O 1
ATOM 1026 N N . LYS A 1 136 ? -4.926 2.390 -38.005 1.00 85.75 136 LYS A N 1
ATOM 1027 C CA . LYS A 1 136 ? -5.155 3.721 -37.428 1.00 85.75 136 LYS A CA 1
ATOM 1028 C C . LYS A 1 136 ? -5.979 3.633 -36.140 1.00 85.75 136 LYS A C 1
ATOM 1030 O O . LYS A 1 136 ? -5.588 4.236 -35.141 1.00 85.75 136 LYS A O 1
ATOM 1035 N N . LYS A 1 137 ? -7.058 2.843 -36.121 1.00 83.56 137 LYS A N 1
ATOM 1036 C CA . LYS A 1 137 ? -7.915 2.671 -34.939 1.00 83.56 137 LYS A CA 1
ATOM 1037 C C . LYS A 1 137 ? -7.183 1.986 -33.786 1.00 83.56 137 LYS A C 1
ATOM 1039 O O . LYS A 1 137 ? -7.306 2.432 -32.650 1.00 83.56 137 LYS A O 1
ATOM 1044 N N . ILE A 1 138 ? -6.352 0.980 -34.064 1.00 81.88 138 ILE A N 1
ATOM 1045 C CA . ILE A 1 138 ? -5.479 0.349 -33.060 1.00 81.88 138 ILE A CA 1
ATOM 1046 C C . ILE A 1 138 ? -4.486 1.371 -32.487 1.00 81.88 138 ILE A C 1
ATOM 1048 O O . ILE A 1 138 ? -4.299 1.427 -31.273 1.00 81.88 138 ILE A O 1
ATOM 1052 N N . LYS A 1 139 ? -3.889 2.232 -33.322 1.00 85.69 139 LYS A N 1
ATOM 1053 C CA . LYS A 1 139 ? -2.982 3.296 -32.860 1.00 85.69 139 LYS A CA 1
ATOM 1054 C C . LYS A 1 139 ? -3.692 4.331 -31.978 1.00 85.69 139 LYS A C 1
ATOM 1056 O O . LYS A 1 139 ? -3.137 4.733 -30.956 1.00 85.69 139 LYS A O 1
ATOM 1061 N N . GLU A 1 140 ? -4.914 4.727 -32.336 1.00 88.00 140 GLU A N 1
ATOM 1062 C CA . GLU A 1 140 ? -5.771 5.592 -31.513 1.00 88.00 140 GLU A CA 1
ATOM 1063 C C . GLU A 1 140 ? -6.108 4.933 -30.165 1.00 88.00 140 GLU A C 1
ATOM 1065 O O . GLU A 1 140 ? -5.906 5.555 -29.124 1.00 88.00 140 GLU A O 1
ATOM 1070 N N . LEU A 1 141 ? -6.528 3.662 -30.165 1.00 87.06 141 LEU A N 1
ATOM 1071 C CA . LEU A 1 141 ? -6.852 2.899 -28.952 1.00 87.06 141 LEU A CA 1
ATOM 1072 C C . LEU A 1 141 ? -5.634 2.687 -28.042 1.00 87.06 141 LEU A C 1
ATOM 1074 O O . LEU A 1 141 ? -5.759 2.770 -26.823 1.00 87.06 141 LEU A O 1
ATOM 1078 N N . LEU A 1 142 ? -4.441 2.459 -28.599 1.00 84.12 142 LEU A N 1
ATOM 1079 C CA . LEU A 1 142 ? -3.199 2.394 -27.822 1.00 84.12 142 LEU A CA 1
ATOM 1080 C C . LEU A 1 142 ? -2.869 3.749 -27.181 1.00 84.12 142 LEU A C 1
ATOM 1082 O O . LEU A 1 142 ? -2.500 3.800 -26.007 1.00 84.12 142 LEU A O 1
ATOM 1086 N N . GLN A 1 143 ? -3.045 4.853 -27.913 1.00 89.69 143 GLN A N 1
ATOM 1087 C CA . GLN A 1 143 ? -2.844 6.199 -27.374 1.00 89.69 143 GLN A CA 1
ATOM 1088 C C . GLN A 1 143 ? -3.882 6.543 -26.291 1.00 89.69 143 GLN A C 1
ATOM 1090 O O . GLN A 1 143 ? -3.541 7.168 -25.285 1.00 89.69 143 GLN A O 1
ATOM 1095 N N . GLU A 1 144 ? -5.133 6.116 -26.462 1.00 89.50 144 GLU A N 1
ATOM 1096 C CA . GLU A 1 144 ? -6.186 6.226 -25.454 1.00 89.50 144 GLU A CA 1
ATOM 1097 C C . GLU A 1 144 ? -5.871 5.371 -24.219 1.00 89.50 144 GLU A C 1
ATOM 1099 O O . GLU A 1 144 ? -5.966 5.866 -23.101 1.00 89.50 144 GLU A O 1
ATOM 1104 N N . ASN A 1 145 ? -5.377 4.140 -24.388 1.00 84.81 145 ASN A N 1
ATOM 1105 C CA . ASN A 1 145 ? -4.966 3.271 -23.283 1.00 84.81 145 ASN A CA 1
ATOM 1106 C C . ASN A 1 145 ? -3.817 3.881 -22.459 1.00 84.81 145 ASN A C 1
ATOM 1108 O O . ASN A 1 145 ? -3.830 3.802 -21.231 1.00 84.81 145 ASN A O 1
ATOM 1112 N N . VAL A 1 146 ? -2.850 4.539 -23.113 1.00 87.69 146 VAL A N 1
ATOM 1113 C CA . VAL A 1 146 ? -1.781 5.296 -22.433 1.00 87.69 146 VAL A CA 1
ATOM 1114 C C . VAL A 1 146 ? -2.353 6.487 -21.658 1.00 87.69 146 VAL A C 1
ATOM 1116 O O . VAL A 1 146 ? -1.997 6.674 -20.494 1.00 87.69 146 VAL A O 1
ATOM 1119 N N . LYS A 1 147 ? -3.279 7.257 -22.251 1.00 86.56 147 LYS A N 1
ATOM 1120 C CA . LYS A 1 147 ? -3.964 8.362 -21.557 1.00 86.56 147 LYS A CA 1
ATOM 1121 C C . LYS A 1 147 ? -4.755 7.862 -20.346 1.00 86.56 147 LYS A C 1
ATOM 1123 O O . LYS A 1 147 ? -4.580 8.402 -19.262 1.00 86.56 147 LYS A O 1
ATOM 1128 N N . LEU A 1 148 ? -5.548 6.800 -20.498 1.00 90.12 148 LEU A N 1
ATOM 1129 C CA . LEU A 1 148 ? -6.330 6.191 -19.417 1.00 90.12 148 LEU A CA 1
ATOM 1130 C C . LEU A 1 148 ? -5.440 5.650 -18.291 1.00 90.12 148 LEU A C 1
ATOM 1132 O O . LEU A 1 148 ? -5.771 5.841 -17.124 1.00 90.12 148 LEU A O 1
ATOM 1136 N N . LYS A 1 149 ? -4.289 5.040 -18.605 1.00 89.12 149 LYS A N 1
ATOM 1137 C CA . LYS A 1 149 ? -3.299 4.618 -17.597 1.00 89.12 149 LYS A CA 1
ATOM 1138 C C . LYS A 1 149 ? -2.740 5.797 -16.803 1.00 89.12 149 LYS A C 1
ATOM 1140 O O . LYS A 1 149 ? -2.627 5.699 -15.583 1.00 89.12 149 LYS A O 1
ATOM 1145 N N . GLU A 1 150 ? -2.426 6.912 -17.459 1.00 87.81 150 GLU A N 1
ATOM 1146 C CA . GLU A 1 150 ? -1.942 8.113 -16.771 1.00 87.81 150 GLU A CA 1
ATOM 1147 C C . GLU A 1 150 ? -3.064 8.798 -15.965 1.00 87.81 150 GLU A C 1
ATOM 1149 O O . GLU A 1 150 ? -2.845 9.151 -14.809 1.00 87.81 150 GLU A O 1
ATOM 1154 N N . THR A 1 151 ? -4.295 8.881 -16.484 1.00 87.62 151 THR A N 1
ATOM 1155 C CA . THR A 1 151 ? -5.462 9.369 -15.725 1.00 87.62 151 THR A CA 1
ATOM 1156 C C . THR A 1 151 ? -5.767 8.487 -14.510 1.00 87.62 151 THR A C 1
ATOM 1158 O O . THR A 1 151 ? -6.038 9.014 -13.434 1.00 87.62 151 THR A O 1
ATOM 1161 N N . LEU A 1 152 ? -5.667 7.159 -14.627 1.00 85.88 152 LEU A N 1
ATOM 1162 C CA . LEU A 1 152 ? -5.842 6.229 -13.507 1.00 85.88 152 LEU A CA 1
ATOM 1163 C C . LEU A 1 152 ? -4.730 6.389 -12.460 1.00 85.88 152 LEU A C 1
ATOM 1165 O O . LEU A 1 152 ? -5.000 6.392 -11.263 1.00 85.88 152 LEU A O 1
ATOM 1169 N N . LYS A 1 153 ? -3.480 6.583 -12.891 1.00 85.75 153 LYS A N 1
ATOM 1170 C CA . LYS A 1 153 ? -2.346 6.879 -12.002 1.00 85.75 153 LYS A CA 1
ATOM 1171 C C . LYS A 1 153 ? -2.531 8.209 -11.261 1.00 85.75 153 LYS A C 1
ATOM 1173 O O . LYS A 1 153 ? -2.276 8.270 -10.059 1.00 85.75 153 LYS A O 1
ATOM 1178 N N . GLN A 1 154 ? -3.025 9.244 -11.941 1.00 88.25 154 GLN A N 1
ATOM 1179 C CA . GLN A 1 154 ? -3.375 10.530 -11.329 1.00 88.25 154 GLN A CA 1
ATOM 1180 C C . GLN A 1 154 ? -4.562 10.402 -10.364 1.00 88.25 154 GLN A C 1
ATOM 1182 O O . GLN A 1 154 ? -4.514 10.960 -9.271 1.00 88.25 154 GLN A O 1
ATOM 1187 N N . ASN A 1 155 ? -5.584 9.611 -10.708 1.00 87.25 155 ASN A N 1
ATOM 1188 C CA . ASN A 1 155 ? -6.715 9.329 -9.825 1.00 87.25 155 ASN A CA 1
ATOM 1189 C C . ASN A 1 155 ? -6.278 8.568 -8.561 1.00 87.25 155 ASN A C 1
ATOM 1191 O O . ASN A 1 155 ? -6.620 8.988 -7.463 1.00 87.25 155 ASN A O 1
ATOM 1195 N N . ASN A 1 156 ? -5.435 7.539 -8.690 1.00 85.94 156 ASN A N 1
ATOM 1196 C CA . ASN A 1 156 ? -4.851 6.819 -7.554 1.00 85.94 156 ASN A CA 1
ATOM 1197 C C . ASN A 1 156 ? -4.013 7.740 -6.650 1.00 85.94 156 ASN A C 1
ATOM 1199 O O . ASN A 1 156 ? -4.063 7.622 -5.424 1.00 85.94 156 ASN A O 1
ATOM 1203 N N . LEU A 1 157 ? -3.260 8.685 -7.229 1.00 85.94 157 LEU A N 1
ATOM 1204 C CA . LEU A 1 157 ? -2.517 9.684 -6.459 1.00 85.94 157 LEU A CA 1
ATOM 1205 C C . LEU A 1 157 ? -3.459 10.644 -5.715 1.00 85.94 157 LEU A C 1
ATOM 1207 O O . LEU A 1 157 ? -3.255 10.887 -4.526 1.00 85.94 157 LEU A O 1
ATOM 1211 N N . ALA A 1 158 ? -4.506 11.138 -6.380 1.00 83.44 158 ALA A N 1
ATOM 1212 C CA . ALA A 1 158 ? -5.521 11.995 -5.773 1.00 83.44 158 ALA A CA 1
ATOM 1213 C C . ALA A 1 158 ? -6.299 11.263 -4.664 1.00 83.44 158 ALA A C 1
ATOM 1215 O O . ALA A 1 158 ? -6.485 11.810 -3.583 1.00 83.44 158 ALA A O 1
ATOM 1216 N N . MET A 1 159 ? -6.678 10.001 -4.875 1.00 77.88 159 MET A N 1
ATOM 1217 C CA . MET A 1 159 ? -7.334 9.158 -3.871 1.00 77.88 159 MET A CA 1
ATOM 1218 C C . MET A 1 159 ? -6.432 8.945 -2.649 1.00 77.88 159 MET A C 1
ATOM 1220 O O . MET A 1 159 ? -6.892 9.067 -1.517 1.00 77.88 159 MET A O 1
ATOM 1224 N N . LYS A 1 160 ? -5.127 8.725 -2.855 1.00 88.44 160 LYS A N 1
ATOM 1225 C CA . LYS A 1 160 ? -4.144 8.639 -1.765 1.00 88.44 160 LYS A CA 1
ATOM 1226 C C . LYS A 1 160 ? -3.990 9.965 -1.007 1.00 88.44 160 LYS A C 1
ATOM 1228 O O . LYS A 1 160 ? -3.828 9.952 0.209 1.00 88.44 160 LYS A O 1
ATOM 1233 N N . GLN A 1 161 ? -4.069 11.106 -1.694 1.00 85.50 161 GLN A N 1
ATOM 1234 C CA . GLN A 1 161 ? -4.096 12.426 -1.051 1.00 85.50 161 GLN A CA 1
ATOM 1235 C C . GLN A 1 161 ? -5.378 12.627 -0.227 1.00 85.50 161 GLN A C 1
ATOM 1237 O O . GLN A 1 161 ? -5.282 13.026 0.930 1.00 85.50 161 GLN A O 1
ATOM 1242 N N . GLN A 1 162 ? -6.551 12.283 -0.768 1.00 84.12 162 GLN A N 1
ATOM 1243 C CA . GLN A 1 162 ? -7.831 12.346 -0.049 1.00 84.12 162 GLN A CA 1
ATOM 1244 C C . GLN A 1 162 ? -7.842 11.430 1.184 1.00 84.12 162 GLN A C 1
ATOM 1246 O O . GLN A 1 162 ? -8.264 11.853 2.256 1.00 84.12 162 GLN A O 1
ATOM 1251 N N . PHE A 1 163 ? -7.300 10.213 1.074 1.00 86.31 163 PHE A N 1
ATOM 1252 C CA . PHE A 1 163 ? -7.149 9.300 2.210 1.00 86.31 163 PHE A CA 1
ATOM 1253 C C . PHE A 1 163 ? -6.260 9.892 3.314 1.00 86.31 163 PHE A C 1
ATOM 1255 O O . PHE A 1 163 ? -6.617 9.832 4.486 1.00 86.31 163 PHE A O 1
ATOM 1262 N N . ASN A 1 164 ? -5.140 10.531 2.955 1.00 87.38 164 ASN A N 1
ATOM 1263 C CA . ASN A 1 164 ? -4.282 11.210 3.930 1.00 87.38 164 ASN A CA 1
ATOM 1264 C C . ASN A 1 164 ? -4.989 12.402 4.607 1.00 87.38 164 ASN A C 1
ATOM 1266 O O . ASN A 1 164 ? -4.784 12.630 5.797 1.00 87.38 164 ASN A O 1
ATOM 1270 N N . VAL A 1 165 ? -5.827 13.151 3.877 1.00 86.69 165 VAL A N 1
ATOM 1271 C CA . VAL A 1 165 ? -6.640 14.241 4.451 1.00 86.69 165 VAL A CA 1
ATOM 1272 C C . VAL A 1 165 ? -7.700 13.689 5.407 1.00 86.69 165 VAL A C 1
ATOM 1274 O O . VAL A 1 165 ? -7.855 14.226 6.501 1.00 86.69 165 VAL A O 1
ATOM 1277 N N . LEU A 1 166 ? -8.377 12.594 5.047 1.00 85.38 166 LEU A N 1
ATOM 1278 C CA . LEU A 1 166 ? -9.331 11.907 5.925 1.00 85.38 166 LEU A CA 1
ATOM 1279 C C . LEU A 1 166 ? -8.658 11.362 7.192 1.00 85.38 166 LEU A C 1
ATOM 1281 O O . LEU A 1 166 ? -9.204 11.530 8.279 1.00 85.38 166 LEU A O 1
ATOM 1285 N N . ALA A 1 167 ? -7.462 10.780 7.078 1.00 84.81 167 ALA A N 1
ATOM 1286 C CA . ALA A 1 167 ? -6.686 10.315 8.227 1.00 84.81 167 ALA A CA 1
ATOM 1287 C C . ALA A 1 167 ? -6.301 11.473 9.169 1.00 84.81 167 ALA A C 1
ATOM 1289 O O . ALA A 1 167 ? -6.467 11.356 10.380 1.00 84.81 167 ALA A O 1
ATOM 1290 N N . ALA A 1 168 ? -5.870 12.617 8.624 1.00 85.50 168 ALA A N 1
ATOM 1291 C CA . ALA A 1 168 ? -5.581 13.814 9.418 1.00 85.50 168 ALA A CA 1
ATOM 1292 C C . ALA A 1 168 ? -6.842 14.388 10.098 1.00 85.50 168 ALA A C 1
ATOM 1294 O O . ALA A 1 168 ? -6.788 14.792 11.257 1.00 85.50 168 ALA A O 1
ATOM 1295 N N . TRP A 1 169 ? -7.993 14.379 9.415 1.00 90.38 169 TRP A N 1
ATOM 1296 C CA . TRP A 1 169 ? -9.283 14.751 10.012 1.00 90.38 169 TRP A CA 1
ATOM 1297 C C . TRP A 1 169 ? -9.704 13.794 11.132 1.00 90.38 169 TRP A C 1
ATOM 1299 O O . TRP A 1 169 ? -10.179 14.248 12.169 1.00 90.38 169 TRP A O 1
ATOM 1309 N N . GLN A 1 170 ? -9.510 12.485 10.956 1.00 84.94 170 GLN A N 1
ATOM 1310 C CA . GLN A 1 170 ? -9.782 11.487 11.989 1.00 84.94 170 GLN A CA 1
ATOM 1311 C C . GLN A 1 170 ? -8.892 11.701 13.223 1.00 84.94 170 GLN A C 1
ATOM 1313 O O . GLN A 1 170 ? -9.393 11.667 14.346 1.00 84.94 170 GLN A O 1
ATOM 1318 N N . GLU A 1 171 ? -7.598 11.965 13.026 1.00 87.81 171 GLU A N 1
ATOM 1319 C CA . GLU A 1 171 ? -6.658 12.277 14.109 1.00 87.81 171 GLU A CA 1
ATOM 1320 C C . GLU A 1 171 ? -7.083 13.543 14.875 1.00 87.81 171 GLU A C 1
ATOM 1322 O O . GLU A 1 171 ? -7.096 13.552 16.107 1.00 87.81 171 GLU A O 1
ATOM 1327 N N . GLU A 1 172 ? -7.495 14.596 14.166 1.00 89.25 172 GLU A N 1
ATOM 1328 C CA . GLU A 1 172 ? -7.943 15.846 14.786 1.00 89.25 172 GLU A CA 1
ATOM 1329 C C . GLU A 1 172 ? -9.270 15.678 15.546 1.00 89.25 172 GLU A C 1
ATOM 1331 O O . GLU A 1 172 ? -9.405 16.153 16.674 1.00 89.25 172 GLU A O 1
ATOM 1336 N N . ILE A 1 173 ? -10.221 14.913 14.998 1.00 84.31 173 ILE A N 1
ATOM 1337 C CA . ILE A 1 173 ? -11.460 14.530 15.695 1.00 84.31 173 ILE A CA 1
ATOM 1338 C C . ILE A 1 173 ? -11.136 13.745 16.977 1.00 84.31 173 ILE A C 1
ATOM 1340 O O . ILE A 1 173 ? -11.697 14.041 18.035 1.00 84.31 173 ILE A O 1
ATOM 1344 N N . MET A 1 174 ? -10.192 12.798 16.929 1.00 85.44 174 MET A N 1
ATOM 1345 C CA . MET A 1 174 ? -9.747 12.060 18.117 1.00 85.44 174 MET A CA 1
ATOM 1346 C C . MET A 1 174 ? -9.109 12.978 19.170 1.00 85.44 174 MET A C 1
ATOM 1348 O O . MET A 1 174 ? -9.441 12.852 20.351 1.00 85.44 174 MET A O 1
ATOM 1352 N N . LYS A 1 175 ? -8.271 13.947 18.771 1.00 92.31 175 LYS A N 1
ATOM 1353 C CA . LYS A 1 175 ? -7.704 14.958 19.687 1.00 92.31 175 LYS A CA 1
ATOM 1354 C C . LYS A 1 175 ? -8.782 15.829 20.328 1.00 92.31 175 LYS A C 1
ATOM 1356 O O . LYS A 1 175 ? -8.729 16.067 21.534 1.00 92.31 175 LYS A O 1
ATOM 1361 N N . VAL A 1 176 ? -9.782 16.273 19.562 1.00 90.50 176 VAL A N 1
ATOM 1362 C CA . VAL A 1 176 ? -10.914 17.054 20.090 1.00 90.50 176 VAL A CA 1
ATOM 1363 C C . VAL A 1 176 ? -11.719 16.229 21.098 1.00 90.50 176 VAL A C 1
ATOM 1365 O O . VAL A 1 176 ? -11.978 16.713 22.200 1.00 90.50 176 VAL A O 1
ATOM 1368 N N . HIS A 1 177 ? -12.037 14.965 20.796 1.00 85.06 177 HIS A N 1
ATOM 1369 C CA . HIS A 1 177 ? -12.699 14.069 21.752 1.00 85.06 177 HIS A CA 1
ATOM 1370 C C . HIS A 1 177 ? -11.864 13.835 23.018 1.00 85.06 177 HIS A C 1
ATOM 1372 O O . HIS A 1 177 ? -12.413 13.873 24.120 1.00 85.06 177 HIS A O 1
ATOM 1378 N N . GLN A 1 178 ? -10.547 13.646 22.895 1.00 89.25 178 GLN A N 1
ATOM 1379 C CA . GLN A 1 178 ? -9.654 13.495 24.045 1.00 89.25 178 GLN A CA 1
ATOM 1380 C C . GLN A 1 178 ? -9.599 14.778 24.891 1.00 89.25 178 GLN A C 1
ATOM 1382 O O . GLN A 1 178 ? -9.700 14.703 26.115 1.00 89.25 178 GLN A O 1
ATOM 1387 N N . SER A 1 179 ? -9.540 15.955 24.257 1.00 90.06 179 SER A N 1
ATOM 1388 C CA . SER A 1 179 ? -9.600 17.255 24.936 1.00 90.06 179 SER A CA 1
ATOM 1389 C C . SER A 1 179 ? -10.933 17.468 25.657 1.00 90.06 179 SER A C 1
ATOM 1391 O O . SER A 1 179 ? -10.951 17.933 26.796 1.00 90.06 179 SER A O 1
ATOM 1393 N N . HIS A 1 180 ? -12.058 17.090 25.043 1.00 89.12 180 HIS A N 1
ATOM 1394 C CA . HIS A 1 180 ? -13.370 17.150 25.689 1.00 89.12 180 HIS A CA 1
ATOM 1395 C C . HIS A 1 180 ? -13.440 16.190 26.881 1.00 89.12 180 HIS A C 1
ATOM 1397 O O . HIS A 1 180 ? -13.801 16.617 27.974 1.00 89.12 180 HIS A O 1
ATOM 1403 N N . LYS A 1 181 ? -13.007 14.931 26.720 1.00 91.88 181 LYS A N 1
ATOM 1404 C CA . LYS A 1 181 ? -12.932 13.940 27.808 1.00 91.88 181 LYS A CA 1
ATOM 1405 C C . LYS A 1 181 ? -12.077 14.443 28.979 1.00 91.88 181 LYS A C 1
ATOM 1407 O O . LYS A 1 181 ? -12.485 14.307 30.132 1.00 91.88 181 LYS A O 1
ATOM 1412 N N . GLN A 1 182 ? -10.939 15.080 28.692 1.00 91.50 182 GLN A N 1
ATOM 1413 C CA . GLN A 1 182 ? -10.102 15.723 29.704 1.00 91.50 182 GLN A CA 1
ATOM 1414 C C . GLN A 1 182 ? -10.853 16.862 30.414 1.00 91.50 182 GLN A C 1
ATOM 1416 O O . GLN A 1 182 ? -10.992 16.810 31.635 1.00 91.50 182 GLN A O 1
ATOM 1421 N N . LYS A 1 183 ? -11.420 17.828 29.679 1.00 91.06 183 LYS A N 1
ATOM 1422 C CA . LYS A 1 183 ? -12.189 18.951 30.253 1.00 91.06 183 LYS A CA 1
ATOM 1423 C C . LYS A 1 183 ? -13.383 18.487 31.092 1.00 91.06 183 LYS A C 1
ATOM 1425 O O . LYS A 1 183 ? -13.655 19.071 32.140 1.00 91.06 183 LYS A O 1
ATOM 1430 N N . PHE A 1 184 ? -14.073 17.419 30.688 1.00 91.44 184 PHE A N 1
ATOM 1431 C CA . PHE A 1 184 ? -15.127 16.800 31.496 1.00 91.44 184 PHE A CA 1
ATOM 1432 C C . PHE A 1 184 ? -14.572 16.184 32.786 1.00 91.44 184 PHE A C 1
ATOM 1434 O O . PHE A 1 184 ? -15.167 16.370 33.847 1.00 91.44 184 PHE A O 1
ATOM 1441 N N . SER A 1 185 ? -13.419 15.507 32.736 1.00 85.31 185 SER A N 1
ATOM 1442 C CA . SER A 1 185 ? -12.770 14.962 33.938 1.00 85.31 185 SER A CA 1
ATOM 1443 C C . SER A 1 185 ? -12.312 16.060 34.911 1.00 85.31 185 SER A C 1
ATOM 1445 O O . SER A 1 185 ? -12.562 15.951 36.111 1.00 85.31 185 SER A O 1
ATOM 1447 N N . GLU A 1 186 ? -11.757 17.162 34.398 1.00 90.94 186 GLU A N 1
ATOM 1448 C CA . GLU A 1 186 ? -11.361 18.348 35.169 1.00 90.94 186 GLU A CA 1
ATOM 1449 C C . GLU A 1 186 ? -12.582 19.041 35.792 1.00 90.94 186 GLU A C 1
ATOM 1451 O O . GLU A 1 186 ? -12.593 19.339 36.986 1.00 90.94 186 GLU A O 1
ATOM 1456 N N . THR A 1 187 ? -13.661 19.211 35.022 1.00 89.88 187 THR A N 1
ATOM 1457 C CA . THR A 1 187 ? -14.930 19.783 35.506 1.00 89.88 187 THR A CA 1
ATOM 1458 C C . THR A 1 187 ? -15.556 18.900 36.589 1.00 89.88 187 THR A C 1
ATOM 1460 O O . THR A 1 187 ? -16.003 19.400 37.621 1.00 89.88 187 THR A O 1
ATOM 1463 N N . LYS A 1 188 ? -15.537 17.572 36.413 1.00 92.75 188 LYS A N 1
ATOM 1464 C CA . LYS A 1 188 ? -16.019 16.598 37.406 1.00 92.75 188 LYS A CA 1
ATOM 1465 C C . LYS A 1 188 ? -15.173 16.623 38.683 1.00 92.75 188 LYS A C 1
ATOM 1467 O O . LYS A 1 188 ? -15.732 16.552 39.778 1.00 92.75 188 LYS A O 1
ATOM 1472 N N . ALA A 1 189 ? -13.852 16.775 38.564 1.00 90.88 189 ALA A N 1
ATOM 1473 C CA . ALA A 1 189 ? -12.954 16.952 39.703 1.00 90.88 189 ALA A CA 1
ATOM 1474 C C . ALA A 1 189 ? -13.248 18.259 40.460 1.00 90.88 189 ALA A C 1
ATOM 1476 O O . ALA A 1 189 ? -13.409 18.222 41.680 1.00 90.88 189 ALA A O 1
ATOM 1477 N N . LEU A 1 190 ? -13.427 19.379 39.750 1.00 93.38 190 LEU A N 1
ATOM 1478 C CA . LEU A 1 190 ? -13.784 20.672 40.342 1.00 93.38 190 LEU A CA 1
ATOM 1479 C C . LEU A 1 190 ? -15.150 20.629 41.047 1.00 93.38 190 LEU A C 1
ATOM 1481 O O . LEU A 1 190 ? -15.272 21.103 42.172 1.00 93.38 190 LEU A O 1
ATOM 1485 N N . ILE A 1 191 ? -16.166 20.003 40.443 1.00 91.81 191 ILE A N 1
ATOM 1486 C CA . ILE A 1 191 ? -17.482 19.798 41.076 1.00 91.81 191 ILE A CA 1
ATOM 1487 C C . ILE A 1 191 ? -17.348 18.969 42.360 1.00 91.81 191 ILE A C 1
ATOM 1489 O O . ILE A 1 191 ? -17.975 19.290 43.370 1.00 91.81 191 ILE A O 1
ATOM 1493 N N . ASN A 1 192 ? -16.523 17.919 42.358 1.00 89.75 192 ASN A N 1
ATOM 1494 C CA . ASN A 1 192 ? -16.282 17.104 43.548 1.00 89.75 192 ASN A CA 1
ATOM 1495 C C . ASN A 1 192 ? -15.514 17.871 44.637 1.00 89.75 192 ASN A C 1
ATOM 1497 O O . ASN A 1 192 ? -15.857 17.747 45.813 1.00 89.75 192 ASN A O 1
ATOM 1501 N N . GLN A 1 193 ? -14.539 18.704 44.263 1.00 92.06 193 GLN A N 1
ATOM 1502 C CA . GLN A 1 193 ? -13.847 19.598 45.191 1.00 92.06 193 GLN A CA 1
ATOM 1503 C C . GLN A 1 193 ? -14.821 20.609 45.811 1.00 92.06 193 GLN A C 1
ATOM 1505 O O . GLN A 1 193 ? -14.922 20.677 47.032 1.00 92.06 193 GLN A O 1
ATOM 1510 N N . LEU A 1 194 ? -15.621 21.306 44.999 1.00 91.38 194 LEU A N 1
ATOM 1511 C CA . LEU A 1 194 ? -16.635 22.250 45.478 1.00 91.38 194 LEU A CA 1
ATOM 1512 C C . LEU A 1 194 ? -17.700 21.568 46.349 1.00 91.38 194 LEU A C 1
ATOM 1514 O O . LEU A 1 194 ? -18.177 22.165 47.311 1.00 91.38 194 LEU A O 1
ATOM 1518 N N . ARG A 1 195 ? -18.073 20.312 46.071 1.00 90.62 195 ARG A N 1
ATOM 1519 C CA . ARG A 1 195 ? -18.957 19.521 46.949 1.00 90.62 195 ARG A CA 1
ATOM 1520 C C . ARG A 1 195 ? -18.303 19.211 48.294 1.00 90.62 195 ARG A C 1
ATOM 1522 O O . ARG A 1 195 ? -18.976 19.320 49.317 1.00 90.62 195 ARG A O 1
ATOM 1529 N N . LYS A 1 196 ? -17.014 18.861 48.308 1.00 90.94 196 LYS A N 1
ATOM 1530 C CA . LYS A 1 196 ? -16.246 18.628 49.539 1.00 90.94 196 LYS A CA 1
ATOM 1531 C C . LYS A 1 196 ? -16.115 19.914 50.358 1.00 90.94 196 LYS A C 1
ATOM 1533 O O . LYS A 1 196 ? -16.439 19.906 51.540 1.00 90.94 196 LYS A O 1
ATOM 1538 N N . GLU A 1 197 ? -15.739 21.022 49.728 1.00 90.62 197 GLU A N 1
ATOM 1539 C CA . GLU A 1 197 ? -15.640 22.338 50.369 1.00 90.62 197 GLU A CA 1
ATOM 1540 C C . GLU A 1 197 ? -16.999 22.801 50.915 1.00 90.62 197 GLU A C 1
ATOM 1542 O O . GLU A 1 197 ? -17.077 23.219 52.067 1.00 90.62 197 GLU A O 1
ATOM 1547 N N . ASN A 1 198 ? -18.096 22.629 50.168 1.00 84.56 198 ASN A N 1
ATOM 1548 C CA . ASN A 1 198 ? -19.447 22.902 50.673 1.00 84.56 198 ASN A CA 1
ATOM 1549 C C . ASN A 1 198 ? -19.839 21.994 51.849 1.00 84.56 198 ASN A C 1
ATOM 1551 O O . ASN A 1 198 ? -20.480 22.464 52.786 1.00 84.56 198 ASN A O 1
ATOM 1555 N N . ALA A 1 199 ? -19.460 20.712 51.843 1.00 87.25 199 ALA A N 1
ATOM 1556 C CA . ALA A 1 199 ? -19.702 19.817 52.974 1.00 87.25 199 ALA A CA 1
ATOM 1557 C C . ALA A 1 199 ? -18.897 20.244 54.215 1.00 87.25 199 ALA A C 1
ATOM 1559 O O . ALA A 1 199 ? -19.448 20.307 55.313 1.00 87.25 199 ALA A O 1
ATOM 1560 N N . GLU A 1 200 ? -17.624 20.612 54.048 1.00 85.50 200 GLU A N 1
ATOM 1561 C CA . GLU A 1 200 ? -16.777 21.134 55.124 1.00 85.50 200 GLU A CA 1
ATOM 1562 C C . GLU A 1 200 ? -17.286 22.471 55.675 1.00 85.50 200 GLU A C 1
ATOM 1564 O O . GLU A 1 200 ? -17.330 22.651 56.891 1.00 85.50 200 GLU A O 1
ATOM 1569 N N . LEU A 1 201 ? -17.703 23.399 54.808 1.00 85.19 201 LEU A N 1
ATOM 1570 C CA . LEU A 1 201 ? -18.309 24.674 55.201 1.00 85.19 201 LEU A CA 1
ATOM 1571 C C . LEU A 1 201 ? -19.644 24.459 55.916 1.00 85.19 201 LEU A C 1
ATOM 1573 O O . LEU A 1 201 ? -19.891 25.100 56.933 1.00 85.19 201 LEU A O 1
ATOM 1577 N N . LYS A 1 202 ? -20.472 23.511 55.462 1.00 82.69 202 LYS A N 1
ATOM 1578 C CA . LYS A 1 202 ? -21.722 23.144 56.139 1.00 82.69 202 LYS A CA 1
ATOM 1579 C C . LYS A 1 202 ? -21.459 22.540 57.522 1.00 82.69 202 LYS A C 1
ATOM 1581 O O . LYS A 1 202 ? -22.161 22.885 58.469 1.00 82.69 202 LYS A O 1
ATOM 1586 N N . VAL A 1 203 ? -20.425 21.707 57.677 1.00 79.19 203 VAL A N 1
ATOM 1587 C CA . VAL A 1 203 ? -19.996 21.168 58.984 1.00 79.19 203 VAL A CA 1
ATOM 1588 C C . VAL A 1 203 ? -19.429 22.262 59.897 1.00 79.19 203 VAL A C 1
ATOM 1590 O O . VAL A 1 203 ? -19.716 22.241 61.091 1.00 79.19 203 VAL A O 1
ATOM 1593 N N . LYS A 1 204 ? -18.672 23.232 59.366 1.00 80.94 204 LYS A N 1
ATOM 1594 C CA . LYS A 1 204 ? -18.179 24.401 60.122 1.00 80.94 204 LYS A CA 1
ATOM 1595 C C . LYS A 1 204 ? -19.343 25.284 60.588 1.00 80.94 204 LYS A C 1
ATOM 1597 O O . LYS A 1 204 ? -19.514 25.458 61.787 1.00 80.94 204 LYS A O 1
ATOM 1602 N N . ALA A 1 205 ? -20.241 25.675 59.684 1.00 69.75 205 ALA A N 1
ATOM 1603 C CA . ALA A 1 205 ? -21.457 26.422 60.017 1.00 69.75 205 ALA A CA 1
ATOM 1604 C C . ALA A 1 205 ? -22.358 25.700 61.042 1.00 69.75 205 ALA A C 1
ATOM 1606 O O . ALA A 1 205 ? -22.953 26.351 61.892 1.00 69.75 205 ALA A O 1
ATOM 1607 N N . SER A 1 206 ? -22.415 24.360 61.011 1.00 65.12 206 SER A N 1
ATOM 1608 C CA . SER A 1 206 ? -23.147 23.559 62.011 1.00 65.12 206 SER A CA 1
ATOM 1609 C C . SER A 1 206 ? -22.448 23.485 63.377 1.00 65.12 206 SER A C 1
ATOM 1611 O O . SER A 1 206 ? -23.088 23.156 64.371 1.00 65.12 206 SER A O 1
ATOM 1613 N N . LYS A 1 207 ? -21.133 23.737 63.438 1.00 60.94 207 LYS A N 1
ATOM 1614 C CA . LYS A 1 207 ? -20.362 23.811 64.690 1.00 60.94 207 LYS A CA 1
ATOM 1615 C C . LYS A 1 207 ? -20.391 25.207 65.305 1.00 60.94 207 LYS A C 1
ATOM 1617 O O . LYS A 1 207 ? -20.382 25.314 66.526 1.00 60.94 207 LYS A O 1
ATOM 1622 N N . ASP A 1 208 ? -20.467 26.241 64.472 1.00 53.59 208 ASP A N 1
ATOM 1623 C CA . ASP A 1 208 ? -20.516 27.638 64.911 1.00 53.59 208 ASP A CA 1
ATOM 1624 C C . ASP A 1 208 ? -21.944 28.092 65.296 1.00 53.59 208 ASP A C 1
ATOM 1626 O O . ASP A 1 208 ? -22.127 29.164 65.869 1.00 53.59 208 ASP A O 1
ATOM 1630 N N . SER A 1 209 ? -22.974 27.270 65.045 1.00 45.06 209 SER A N 1
ATOM 1631 C CA . SER A 1 209 ? -24.365 27.546 65.428 1.00 45.06 209 SER A CA 1
ATOM 1632 C C . SER A 1 209 ? -24.722 27.046 66.840 1.00 45.06 209 SER A C 1
ATOM 1634 O O . SER A 1 209 ? -25.493 26.098 67.001 1.00 45.06 209 SER A O 1
ATOM 1636 N N . VAL A 1 210 ? -24.211 27.723 67.873 1.00 40.75 210 VAL A N 1
ATOM 1637 C CA . VAL A 1 210 ? -24.758 27.687 69.247 1.00 40.75 210 VAL A CA 1
ATOM 1638 C C . VAL A 1 210 ? -25.023 29.135 69.690 1.00 40.75 210 VAL A C 1
ATOM 1640 O O . VAL A 1 210 ? -24.171 29.994 69.470 1.00 40.75 210 VAL A O 1
ATOM 1643 N N . PRO A 1 211 ? -26.201 29.462 70.256 1.00 52.44 211 PRO A N 1
ATOM 1644 C CA . PRO A 1 211 ? -26.628 30.852 70.392 1.00 52.44 211 PRO A CA 1
ATOM 1645 C C . PRO A 1 211 ? -26.052 31.532 71.639 1.00 52.44 211 PRO A C 1
ATOM 1647 O O . PRO A 1 211 ? -26.179 30.990 72.735 1.00 52.44 211 PRO A O 1
ATOM 1650 N N . SER A 1 212 ? -25.526 32.756 71.492 1.00 39.69 212 SER A N 1
ATOM 1651 C CA . SER A 1 212 ? -25.718 33.895 72.420 1.00 39.69 212 SER A CA 1
ATOM 1652 C C . SER A 1 212 ? -24.871 35.116 72.038 1.00 39.69 212 SER A C 1
ATOM 1654 O O . SER A 1 212 ? -23.697 34.979 71.717 1.00 39.69 212 SER A O 1
ATOM 1656 N N . ASN A 1 213 ? -25.487 36.300 72.147 1.00 51.34 213 ASN A N 1
ATOM 1657 C CA . ASN A 1 213 ? -24.907 37.645 72.296 1.00 51.34 213 ASN A CA 1
ATOM 1658 C C . ASN A 1 213 ? -23.378 37.800 72.169 1.00 51.34 213 ASN A C 1
ATOM 1660 O O . ASN A 1 213 ? -22.627 37.437 73.077 1.00 51.34 213 ASN A O 1
ATOM 1664 N N . ILE A 1 214 ? -22.938 38.517 71.130 1.00 41.72 214 ILE A N 1
ATOM 1665 C CA . ILE A 1 214 ? -21.616 39.151 71.086 1.00 41.72 214 ILE A CA 1
ATOM 1666 C C . ILE A 1 214 ? -21.816 40.652 70.861 1.00 41.72 214 ILE A C 1
ATOM 1668 O O . ILE A 1 214 ? -22.478 41.057 69.914 1.00 41.72 214 ILE A O 1
ATOM 1672 N N . ASN A 1 215 ? -21.267 41.448 71.779 1.00 54.41 215 ASN A N 1
ATOM 1673 C CA . ASN A 1 215 ? -21.489 42.892 71.881 1.00 54.41 215 ASN A CA 1
ATOM 1674 C C . ASN A 1 215 ? -20.930 43.677 70.681 1.00 54.41 215 ASN A C 1
ATOM 1676 O O . ASN A 1 215 ? -19.854 43.351 70.171 1.00 54.41 215 ASN A O 1
ATOM 1680 N N . ASP A 1 216 ? -21.593 44.790 70.351 1.00 48.88 216 ASP A N 1
ATOM 1681 C CA . ASP A 1 216 ? -21.263 45.685 69.229 1.00 48.88 216 ASP A CA 1
ATOM 1682 C C . ASP A 1 216 ? -19.810 46.201 69.231 1.00 48.88 216 ASP A C 1
ATOM 1684 O O . ASP A 1 216 ? -19.241 46.465 68.174 1.00 48.88 216 ASP A O 1
ATOM 1688 N N . SER A 1 217 ? -19.145 46.252 70.394 1.00 55.31 217 SER A N 1
ATOM 1689 C CA . SER A 1 217 ? -17.751 46.713 70.512 1.00 55.31 217 SER A CA 1
ATOM 1690 C C . SER A 1 217 ? -16.713 45.817 69.821 1.00 55.31 217 SER A C 1
ATOM 1692 O O . SER A 1 217 ? -15.553 46.202 69.735 1.00 55.31 217 SER A O 1
ATOM 1694 N N . LYS A 1 218 ? -17.077 44.603 69.382 1.00 55.81 218 LYS A N 1
ATOM 1695 C CA . LYS A 1 218 ? -16.186 43.731 68.591 1.00 55.81 218 LYS A CA 1
ATOM 1696 C C . LYS A 1 218 ? -16.353 43.899 67.084 1.00 55.81 218 LYS A C 1
ATOM 1698 O O . LYS A 1 218 ? -15.480 43.458 66.344 1.00 55.81 218 LYS A O 1
ATOM 1703 N N . ILE A 1 219 ? -17.454 44.499 66.634 1.00 56.75 219 ILE A N 1
ATOM 1704 C CA . ILE A 1 219 ? -17.717 44.720 65.209 1.00 56.75 219 ILE A CA 1
ATOM 1705 C C . ILE A 1 219 ? -16.837 45.872 64.714 1.00 56.75 219 ILE A C 1
ATOM 1707 O O . ILE A 1 219 ? -16.145 45.714 63.716 1.00 56.75 219 ILE A O 1
ATOM 1711 N N . GLU A 1 220 ? -16.755 46.962 65.480 1.00 57.38 220 GLU A N 1
ATOM 1712 C CA . GLU A 1 220 ? -15.962 48.154 65.143 1.00 57.38 220 GLU A CA 1
ATOM 1713 C C . GLU A 1 220 ? -14.442 47.864 65.088 1.00 57.38 220 GLU A C 1
ATOM 1715 O O . GLU A 1 220 ? -13.767 48.249 64.132 1.00 57.38 220 GLU A O 1
ATOM 1720 N N . ASP A 1 221 ? -13.904 47.083 66.037 1.00 60.19 221 ASP A N 1
ATOM 1721 C CA . ASP A 1 221 ? -12.500 46.621 66.020 1.00 60.19 221 ASP A CA 1
ATOM 1722 C C . ASP A 1 221 ? -12.193 45.718 64.805 1.00 60.19 221 ASP A C 1
ATOM 1724 O O . ASP A 1 221 ? -11.116 45.806 64.204 1.00 60.19 221 ASP A O 1
ATOM 1728 N N . LEU A 1 222 ? -13.141 44.854 64.417 1.00 63.34 222 LEU A N 1
ATOM 1729 C CA . LEU A 1 222 ? -13.000 43.985 63.246 1.00 63.34 222 LEU A CA 1
ATOM 1730 C C . LEU A 1 222 ? -13.144 44.761 61.932 1.00 63.34 222 LEU A C 1
ATOM 1732 O O . LEU A 1 222 ? -12.407 44.466 60.995 1.00 63.34 222 LEU A O 1
ATOM 1736 N N . GLU A 1 223 ? -14.012 45.773 61.855 1.00 62.84 223 GLU A N 1
ATOM 1737 C CA . GLU A 1 223 ? -14.113 46.669 60.696 1.00 62.84 223 GLU A CA 1
ATOM 1738 C C . GL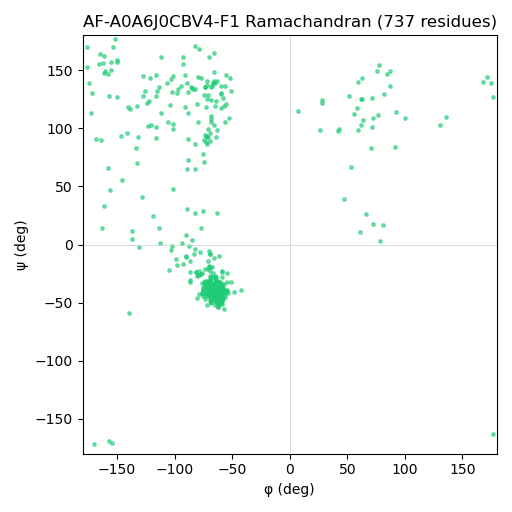U A 1 223 ? -12.831 47.487 60.503 1.00 62.84 223 GLU A C 1
ATOM 1740 O O . GLU A 1 223 ? -12.320 47.562 59.385 1.00 62.84 223 GLU A O 1
ATOM 1745 N N . ILE A 1 224 ? -12.237 48.024 61.576 1.00 66.94 224 ILE A N 1
ATOM 1746 C CA . ILE A 1 224 ? -10.956 48.749 61.507 1.00 66.94 224 ILE A CA 1
ATOM 1747 C C . ILE A 1 224 ? -9.819 47.822 61.045 1.00 66.94 224 ILE A C 1
ATOM 1749 O O . ILE A 1 224 ? -8.993 48.224 60.213 1.00 66.94 224 ILE A O 1
ATOM 1753 N N . GLN A 1 225 ? -9.782 46.569 61.513 1.00 66.75 225 GLN A N 1
ATOM 1754 C CA . GLN A 1 225 ? -8.834 45.572 61.003 1.00 66.75 225 GLN A CA 1
ATOM 1755 C C . GLN A 1 225 ? -9.093 45.237 59.527 1.00 66.75 225 GLN A C 1
ATOM 1757 O O . GLN A 1 225 ? -8.146 45.261 58.739 1.00 66.75 225 GLN A O 1
ATOM 1762 N N . LEU A 1 226 ? -10.350 45.026 59.118 1.00 65.12 226 LEU A N 1
ATOM 1763 C CA . LEU A 1 226 ? -10.713 44.741 57.726 1.00 65.12 226 LEU A CA 1
ATOM 1764 C C . LEU A 1 226 ? -10.288 45.884 56.790 1.00 65.12 226 LEU A C 1
ATOM 1766 O O . LEU A 1 226 ? -9.655 45.638 55.764 1.00 65.12 226 LEU A O 1
ATOM 1770 N N . GLN A 1 227 ? -10.563 47.134 57.178 1.00 65.31 227 GLN A N 1
ATOM 1771 C CA . GLN A 1 227 ? -10.204 48.352 56.443 1.00 65.31 227 GLN A CA 1
ATOM 1772 C C . GLN A 1 227 ? -8.678 48.483 56.278 1.00 65.31 227 GLN A C 1
ATOM 1774 O O . GLN A 1 227 ? -8.180 48.811 55.196 1.00 65.31 227 GLN A O 1
ATOM 1779 N N . THR A 1 228 ? -7.923 48.181 57.340 1.00 62.84 228 THR A N 1
ATOM 1780 C CA . THR A 1 228 ? -6.452 48.253 57.362 1.00 62.84 228 THR A CA 1
ATOM 1781 C C . THR A 1 228 ? -5.816 47.147 56.512 1.00 62.84 228 THR A C 1
ATOM 1783 O O . THR A 1 228 ? -4.837 47.389 55.795 1.00 62.84 228 THR A O 1
ATOM 1786 N N . THR A 1 229 ? -6.392 45.940 56.520 1.00 59.59 229 THR A N 1
ATOM 1787 C CA . THR A 1 229 ? -5.964 44.839 55.647 1.00 59.59 229 THR A CA 1
ATOM 1788 C C . THR A 1 229 ? -6.305 45.121 54.178 1.00 59.59 229 THR A C 1
ATOM 1790 O O . THR A 1 229 ? -5.440 44.924 53.324 1.00 59.59 229 THR A O 1
ATOM 1793 N N . LEU A 1 230 ? -7.488 45.677 53.874 1.00 56.97 230 LEU A N 1
ATOM 1794 C CA . LEU A 1 230 ? -7.883 46.069 52.510 1.00 56.97 230 LEU A CA 1
ATOM 1795 C C . LEU A 1 230 ? -6.935 47.116 51.906 1.00 56.97 230 LEU A C 1
ATOM 1797 O O . LEU A 1 230 ? -6.537 47.004 50.746 1.00 56.97 230 LEU A O 1
ATOM 1801 N N . LEU A 1 231 ? -6.557 48.133 52.688 1.00 54.66 231 LEU A N 1
ATOM 1802 C CA . LEU A 1 231 ? -5.628 49.179 52.247 1.00 54.66 231 LEU A CA 1
ATOM 1803 C C . LEU A 1 231 ? -4.209 48.637 52.029 1.00 54.66 231 LEU A C 1
ATOM 1805 O O . LEU A 1 231 ? -3.545 49.037 51.073 1.00 54.66 231 LEU A O 1
ATOM 1809 N N . SER A 1 232 ? -3.773 47.680 52.852 1.00 54.12 232 SER A N 1
ATOM 1810 C CA . SER A 1 232 ? -2.471 47.018 52.695 1.00 54.12 232 SER A CA 1
ATOM 1811 C C . SER A 1 232 ? -2.425 46.098 51.465 1.00 54.12 232 SER A C 1
ATOM 1813 O O . SER A 1 232 ? -1.402 46.033 50.787 1.00 54.12 232 SER A O 1
ATOM 1815 N N . GLN A 1 233 ? -3.538 45.436 51.121 1.00 51.75 233 GLN A N 1
ATOM 1816 C CA . GLN A 1 233 ? -3.649 44.613 49.907 1.00 51.75 233 GLN A CA 1
ATOM 1817 C C . GLN A 1 233 ? -3.636 45.442 48.614 1.00 51.75 233 GLN A C 1
ATOM 1819 O O . GLN A 1 233 ? -3.135 44.982 47.592 1.00 51.75 233 GLN A O 1
ATOM 1824 N N . LYS A 1 234 ? -4.143 46.680 48.643 1.00 48.91 234 LYS A N 1
ATOM 1825 C CA . LYS A 1 234 ? -4.310 47.514 47.439 1.00 48.91 234 LYS A CA 1
ATOM 1826 C C . LYS A 1 234 ? -3.020 48.180 46.929 1.00 48.91 234 LYS A C 1
ATOM 1828 O O . LYS A 1 234 ? -3.042 48.797 45.869 1.00 48.91 234 LYS A O 1
ATOM 1833 N N . SER A 1 235 ? -1.911 48.059 47.666 1.00 46.91 235 SER A N 1
ATOM 1834 C CA . SER A 1 235 ? -0.603 48.660 47.337 1.00 46.91 235 SER A CA 1
ATOM 1835 C C . SER A 1 235 ? 0.411 47.663 46.746 1.00 46.91 235 SER A C 1
ATOM 1837 O O . SER A 1 235 ? 1.533 48.039 46.415 1.00 46.91 235 SER A O 1
ATOM 1839 N N . LEU A 1 236 ? 0.037 46.385 46.619 1.00 50.00 236 LEU A N 1
ATOM 1840 C CA . LEU A 1 236 ? 0.873 45.311 46.077 1.00 50.00 236 LEU A CA 1
ATOM 1841 C C . LEU A 1 236 ? 0.051 44.487 45.080 1.00 50.00 236 LEU A C 1
ATOM 1843 O O . LEU A 1 236 ? -0.473 43.428 45.425 1.00 50.00 236 LEU A O 1
ATOM 1847 N N . GLN A 1 237 ? -0.042 44.957 43.830 1.00 52.66 237 GLN A N 1
ATOM 1848 C CA . GLN A 1 237 ? -0.463 44.077 42.736 1.00 52.66 237 GLN A CA 1
ATOM 1849 C C . GLN A 1 237 ? 0.514 42.892 42.675 1.00 52.66 237 GLN A C 1
ATOM 1851 O O . GLN A 1 237 ? 1.729 43.115 42.606 1.00 52.66 237 GLN A O 1
ATOM 1856 N N . PRO A 1 238 ? 0.041 41.635 42.721 1.00 57.19 238 PRO A N 1
ATOM 1857 C CA . PRO A 1 238 ? 0.934 40.498 42.587 1.00 57.19 238 PRO A CA 1
ATOM 1858 C C . PRO A 1 238 ? 1.525 40.498 41.164 1.00 57.19 238 PRO A C 1
ATOM 1860 O O . PRO A 1 238 ? 0.777 40.726 40.211 1.00 57.19 238 PRO A O 1
ATOM 1863 N N . PRO A 1 239 ? 2.820 40.164 40.971 1.00 58.25 239 PRO A N 1
ATOM 1864 C CA . PRO A 1 239 ? 3.439 40.092 39.636 1.00 58.25 239 PRO A CA 1
ATOM 1865 C C . PRO A 1 239 ? 2.629 39.242 38.644 1.00 58.25 239 PRO A C 1
ATOM 1867 O O . PRO A 1 239 ? 2.533 39.547 37.458 1.00 58.25 239 PRO A O 1
ATOM 1870 N N . ARG A 1 240 ? 1.961 38.222 39.192 1.00 57.50 240 ARG A N 1
ATOM 1871 C CA . ARG A 1 240 ? 1.081 37.282 38.507 1.00 57.50 240 ARG A CA 1
ATOM 1872 C C . ARG A 1 240 ? -0.115 37.927 37.798 1.00 57.50 240 ARG A C 1
ATOM 1874 O O . ARG A 1 240 ? -0.586 37.342 36.836 1.00 57.50 240 ARG A O 1
ATOM 1881 N N . GLU A 1 241 ? -0.628 39.073 38.249 1.00 60.03 241 GLU A N 1
ATOM 1882 C CA . GLU A 1 241 ? -1.790 39.730 37.622 1.00 60.03 241 GLU A CA 1
ATOM 1883 C C . GLU A 1 241 ? -1.379 40.487 36.351 1.00 60.03 241 GLU A C 1
ATOM 1885 O O . GLU A 1 241 ? -2.000 40.310 35.306 1.00 60.03 241 GLU A O 1
ATOM 1890 N N . VAL A 1 242 ? -0.248 41.201 36.392 1.00 65.69 242 VAL A N 1
ATOM 1891 C CA . VAL A 1 242 ? 0.356 41.851 35.213 1.00 65.69 242 VAL A CA 1
ATOM 1892 C C . VAL A 1 242 ? 0.823 40.809 34.187 1.00 65.69 242 VAL A C 1
ATOM 1894 O O . VAL A 1 242 ? 0.632 40.989 32.984 1.00 65.69 242 VAL A O 1
ATOM 1897 N N . GLU A 1 243 ? 1.383 39.683 34.641 1.00 69.12 243 GLU A N 1
ATOM 1898 C CA . GLU A 1 243 ? 1.698 38.542 33.770 1.00 69.12 243 GLU A CA 1
ATOM 1899 C C . GLU A 1 243 ? 0.438 37.914 33.152 1.00 69.12 243 GLU A C 1
ATOM 1901 O O . GLU A 1 243 ? 0.458 37.552 31.974 1.00 69.12 243 GLU A O 1
ATOM 1906 N N . LEU A 1 244 ? -0.670 37.820 33.900 1.00 71.94 244 LEU A N 1
ATOM 1907 C CA . LEU A 1 244 ? -1.941 37.297 33.390 1.00 71.94 244 LEU A CA 1
ATOM 1908 C C . LEU A 1 244 ? -2.564 38.240 32.352 1.00 71.94 244 LEU A C 1
ATOM 1910 O O . LEU A 1 244 ? -3.033 37.773 31.318 1.00 71.94 244 LEU A O 1
ATOM 1914 N N . GLU A 1 245 ? -2.538 39.555 32.575 1.00 74.12 245 GLU A N 1
ATOM 1915 C CA . GLU A 1 245 ? -2.999 40.549 31.598 1.00 74.12 245 GLU A CA 1
ATOM 1916 C C . GLU A 1 245 ? -2.134 40.549 30.328 1.00 74.12 245 GLU A C 1
ATOM 1918 O O . GLU A 1 245 ? -2.669 40.583 29.217 1.00 74.12 245 GLU A O 1
ATOM 1923 N N . ALA A 1 246 ? -0.810 40.422 30.461 1.00 76.94 246 ALA A N 1
ATOM 1924 C CA . ALA A 1 246 ? 0.096 40.281 29.322 1.00 76.94 246 ALA A CA 1
ATOM 1925 C C . ALA A 1 246 ? -0.155 38.978 28.538 1.00 76.94 246 ALA A C 1
ATOM 1927 O O . ALA A 1 246 ? -0.208 38.999 27.304 1.00 76.94 246 ALA A O 1
ATOM 1928 N N . ALA A 1 247 ? -0.366 37.854 29.232 1.00 82.19 247 ALA A N 1
ATOM 1929 C CA . ALA A 1 247 ? -0.711 36.574 28.619 1.00 82.19 247 ALA A CA 1
ATOM 1930 C C . ALA A 1 247 ? -2.084 36.618 27.927 1.00 82.19 247 ALA A C 1
ATOM 1932 O O . ALA A 1 247 ? -2.207 36.167 26.789 1.00 82.19 247 ALA A O 1
ATOM 1933 N N . ASN A 1 248 ? -3.092 37.228 28.556 1.00 75.62 248 ASN A N 1
ATOM 1934 C CA . ASN A 1 248 ? -4.421 37.424 27.976 1.00 75.62 248 ASN A CA 1
ATOM 1935 C C . ASN A 1 248 ? -4.368 38.322 26.733 1.00 75.62 248 ASN A C 1
ATOM 1937 O O . ASN A 1 248 ? -4.955 37.981 25.710 1.00 75.62 248 ASN A O 1
ATOM 1941 N N . SER A 1 249 ? -3.614 39.425 26.772 1.00 83.75 249 SER A N 1
ATOM 1942 C CA . SER A 1 249 ? -3.389 40.299 25.611 1.00 83.75 249 SER A CA 1
ATOM 1943 C C . SER A 1 249 ? -2.731 39.542 24.448 1.00 83.75 249 SER A C 1
ATOM 1945 O O . SER A 1 249 ? -3.154 39.660 23.294 1.00 83.75 249 SER A O 1
ATOM 1947 N N . LYS A 1 250 ? -1.751 38.679 24.750 1.00 89.00 250 LYS A N 1
ATOM 1948 C CA . LYS A 1 250 ? -1.101 37.817 23.757 1.00 89.00 250 LYS A CA 1
ATOM 1949 C C . LYS A 1 250 ? -2.061 36.776 23.167 1.00 89.00 250 LYS A C 1
ATOM 1951 O O . LYS A 1 250 ? -2.135 36.663 21.947 1.00 89.00 250 LYS A O 1
ATOM 1956 N N . LEU A 1 251 ? -2.841 36.084 24.000 1.00 86.75 251 LEU A N 1
ATOM 1957 C CA . LEU A 1 251 ? -3.853 35.113 23.566 1.00 86.75 251 LEU A CA 1
ATOM 1958 C C . LEU A 1 251 ? -4.958 35.765 22.723 1.00 86.75 251 LEU A C 1
ATOM 1960 O O . LEU A 1 251 ? -5.367 35.204 21.712 1.00 86.75 251 LEU A O 1
ATOM 1964 N N . VAL A 1 252 ? -5.410 36.972 23.078 1.00 89.00 252 VAL A N 1
ATOM 1965 C CA . VAL A 1 252 ? -6.374 37.747 22.275 1.00 89.00 252 VAL A CA 1
ATOM 1966 C C . VAL A 1 252 ? -5.785 38.125 20.914 1.00 89.00 252 VAL A C 1
ATOM 1968 O O . VAL A 1 252 ? -6.505 38.123 19.913 1.00 89.00 252 VAL A O 1
ATOM 1971 N N . LYS A 1 253 ? -4.482 38.417 20.837 1.00 89.12 253 LYS A N 1
ATOM 1972 C CA . LYS A 1 253 ? -3.810 38.656 19.557 1.00 89.12 253 LYS A CA 1
ATOM 1973 C C . LYS A 1 253 ? -3.720 37.377 18.718 1.00 89.12 253 LYS A C 1
ATOM 1975 O O . LYS A 1 253 ? -4.166 37.390 17.578 1.00 89.12 253 LYS A O 1
ATOM 1980 N N . GLU A 1 254 ? -3.247 36.272 19.292 1.00 90.19 254 GLU A N 1
ATOM 1981 C CA . GLU A 1 254 ? -3.159 34.966 18.616 1.00 90.19 254 GLU A CA 1
ATOM 1982 C C . GLU A 1 254 ? -4.548 34.459 18.156 1.00 90.19 254 GLU A C 1
ATOM 1984 O O . GLU A 1 254 ? -4.685 33.914 17.057 1.00 90.19 254 GLU A O 1
ATOM 1989 N N . LEU A 1 255 ? -5.611 34.724 18.926 1.00 89.81 255 LEU A N 1
ATOM 1990 C CA . LEU A 1 255 ? -7.001 34.437 18.551 1.00 89.81 255 LEU A CA 1
ATOM 1991 C C . LEU A 1 255 ? -7.490 35.298 17.372 1.00 89.81 255 LEU A C 1
ATOM 1993 O O . LEU A 1 255 ? -8.214 34.811 16.505 1.00 89.81 255 LEU A O 1
ATOM 1997 N N . ASN A 1 256 ? -7.103 36.574 17.309 1.00 87.50 256 ASN A N 1
ATOM 1998 C CA . ASN A 1 256 ? -7.433 37.425 16.165 1.00 87.50 256 ASN A CA 1
ATOM 1999 C C . ASN A 1 256 ? -6.627 37.031 14.919 1.00 87.50 256 ASN A C 1
ATOM 2001 O O . ASN A 1 256 ? -7.203 36.932 13.835 1.00 87.50 256 ASN A O 1
ATOM 2005 N N . ASP A 1 257 ? -5.337 36.730 15.066 1.00 89.38 257 ASP A N 1
ATOM 2006 C CA . ASP A 1 257 ? -4.475 36.290 13.967 1.00 89.38 257 ASP A CA 1
ATOM 2007 C C . ASP A 1 257 ? -5.001 34.969 13.367 1.00 89.38 257 ASP A C 1
ATOM 2009 O O . ASP A 1 257 ? -5.243 34.894 12.159 1.00 89.38 257 ASP A O 1
ATOM 2013 N N . THR A 1 258 ? -5.312 33.965 14.198 1.00 86.19 258 THR A N 1
ATOM 2014 C CA . THR A 1 258 ? -5.951 32.709 13.749 1.00 86.19 258 THR A CA 1
ATOM 2015 C C . THR A 1 258 ? -7.316 32.945 13.102 1.00 86.19 258 THR A C 1
ATOM 2017 O O . THR A 1 258 ? -7.588 32.381 12.042 1.00 86.19 258 THR A O 1
ATOM 2020 N N . LYS A 1 259 ? -8.146 33.849 13.640 1.00 91.00 259 LYS A N 1
ATOM 2021 C CA . LYS A 1 259 ? -9.422 34.242 13.019 1.00 91.00 259 LYS A CA 1
ATOM 2022 C C . LYS A 1 259 ? -9.236 34.843 11.618 1.00 91.00 259 LYS A C 1
ATOM 2024 O O . LYS A 1 259 ? -10.013 34.514 10.723 1.00 91.00 259 LYS A O 1
ATOM 2029 N N . THR A 1 260 ? -8.203 35.662 11.381 1.00 89.81 260 THR A N 1
ATOM 2030 C CA . THR A 1 260 ? -7.909 36.158 10.018 1.00 89.81 260 THR A CA 1
ATOM 2031 C C . THR A 1 260 ? -7.465 35.044 9.070 1.00 89.81 260 THR A C 1
ATOM 2033 O O . THR A 1 260 ? -7.878 35.041 7.911 1.00 89.81 260 THR A O 1
ATOM 2036 N N . VAL A 1 261 ? -6.682 34.069 9.548 1.00 89.12 261 VAL A N 1
ATOM 2037 C CA . VAL A 1 261 ? -6.282 32.895 8.754 1.00 89.12 261 VAL A CA 1
ATOM 2038 C C . VAL A 1 261 ? -7.502 32.052 8.383 1.00 89.12 261 VAL A C 1
ATOM 2040 O O . VAL A 1 261 ? -7.645 31.698 7.214 1.00 89.12 261 VAL A O 1
ATOM 2043 N N . CYS A 1 262 ? -8.419 31.811 9.325 1.00 82.56 262 CYS A N 1
ATOM 2044 C CA . CYS A 1 262 ? -9.680 31.120 9.057 1.00 82.56 262 CYS A CA 1
ATOM 2045 C C . CYS A 1 262 ? -10.503 31.834 7.976 1.00 82.56 262 CYS A C 1
ATOM 2047 O O . CYS A 1 262 ? -10.932 31.178 7.035 1.00 82.56 262 CYS A O 1
ATOM 2049 N N . TYR A 1 263 ? -10.651 33.165 8.034 1.00 89.81 263 TYR A N 1
ATOM 2050 C CA . TYR A 1 263 ? -11.362 33.908 6.984 1.00 89.81 263 TYR A CA 1
ATOM 2051 C C . TYR A 1 263 ? -10.707 33.780 5.598 1.00 89.81 263 TYR A C 1
ATOM 2053 O O . TYR A 1 263 ? -11.428 33.648 4.609 1.00 89.81 263 TYR A O 1
ATOM 2061 N N . ARG A 1 264 ? -9.366 33.773 5.499 1.00 90.06 264 ARG A N 1
ATOM 2062 C CA . ARG A 1 264 ? -8.696 33.524 4.206 1.00 90.06 264 ARG A CA 1
ATOM 2063 C C . ARG A 1 264 ? -8.960 32.110 3.691 1.00 90.06 264 ARG A C 1
ATOM 2065 O O . ARG A 1 264 ? -9.294 31.954 2.523 1.00 90.06 264 ARG A O 1
ATOM 2072 N N . LEU A 1 265 ? -8.851 31.102 4.559 1.00 88.31 265 LEU A N 1
ATOM 2073 C CA . LEU A 1 265 ? -9.118 29.707 4.199 1.00 88.31 265 LEU A CA 1
ATOM 2074 C C . LEU A 1 265 ? -10.575 29.506 3.759 1.00 88.31 265 LEU A C 1
ATOM 2076 O O . LEU A 1 265 ? -10.819 28.807 2.781 1.00 88.31 265 LEU A O 1
ATOM 2080 N N . THR A 1 266 ? -11.541 30.161 4.413 1.00 89.12 266 THR A N 1
ATOM 2081 C CA . THR A 1 266 ? -12.946 30.156 3.974 1.00 89.12 266 THR A CA 1
ATOM 2082 C C . THR A 1 266 ? -13.090 30.738 2.566 1.00 89.12 266 THR A C 1
ATOM 2084 O O . THR A 1 266 ? -13.696 30.096 1.713 1.00 89.12 266 THR A O 1
ATOM 2087 N N . ALA A 1 267 ? -12.469 31.888 2.280 1.00 91.19 267 ALA A N 1
ATOM 2088 C CA . ALA A 1 267 ? -12.503 32.499 0.948 1.00 91.19 267 ALA A CA 1
ATOM 2089 C C . ALA A 1 267 ? -11.818 31.632 -0.134 1.00 91.19 267 ALA A C 1
ATOM 2091 O O . ALA A 1 267 ? -12.301 31.550 -1.264 1.00 91.19 267 ALA A O 1
ATOM 2092 N N . GLU A 1 268 ? -10.724 30.938 0.199 1.00 91.31 268 GLU A N 1
ATOM 2093 C CA . GLU A 1 268 ? -10.081 29.970 -0.701 1.00 91.31 268 GLU A CA 1
ATOM 2094 C C . GLU A 1 268 ? -10.994 28.761 -0.983 1.00 91.31 268 GLU A C 1
ATOM 2096 O O . GLU A 1 268 ? -11.153 28.368 -2.141 1.00 91.31 268 GLU A O 1
ATOM 2101 N N . VAL A 1 269 ? -11.661 28.204 0.035 1.00 89.31 269 VAL A N 1
ATOM 2102 C CA . VAL A 1 269 ? -12.636 27.105 -0.122 1.00 89.31 269 VAL A CA 1
ATOM 2103 C C . VAL A 1 269 ? -13.841 27.531 -0.967 1.00 89.31 269 VAL A C 1
ATOM 2105 O O . VAL A 1 269 ? -14.283 26.771 -1.834 1.00 89.31 269 VAL A O 1
ATOM 2108 N N . GLU A 1 270 ? -14.354 28.747 -0.778 1.00 91.56 270 GLU A N 1
ATOM 2109 C CA . GLU A 1 270 ? -15.414 29.321 -1.616 1.00 91.56 270 GLU A CA 1
ATOM 2110 C C . GLU A 1 270 ? -14.962 29.456 -3.079 1.00 91.56 270 GLU A C 1
ATOM 2112 O O . GLU A 1 270 ? -15.684 29.038 -3.989 1.00 91.56 270 GLU A O 1
ATOM 2117 N N . HIS A 1 271 ? -13.739 29.943 -3.318 1.00 92.06 271 HIS A N 1
ATOM 2118 C CA . HIS A 1 271 ? -13.150 30.037 -4.655 1.00 92.06 271 HIS A CA 1
ATOM 2119 C C . HIS A 1 271 ? -13.005 28.662 -5.332 1.00 92.06 271 HIS A C 1
ATOM 2121 O O . HIS A 1 271 ? -13.441 28.487 -6.474 1.00 92.06 271 HIS A O 1
ATOM 2127 N N . TYR A 1 272 ? -12.463 27.653 -4.640 1.00 87.81 272 TYR A N 1
ATOM 2128 C CA . TYR A 1 272 ? -12.351 26.295 -5.190 1.00 87.81 272 TYR A CA 1
ATOM 2129 C C . TYR A 1 272 ? -13.720 25.649 -5.444 1.00 87.81 272 TYR A C 1
ATOM 2131 O O . TYR A 1 272 ? -13.893 24.933 -6.433 1.00 87.81 272 TYR A O 1
ATOM 2139 N N . THR A 1 273 ? -14.720 25.946 -4.611 1.00 90.56 273 THR A N 1
ATOM 2140 C CA . THR A 1 273 ? -16.099 25.473 -4.794 1.00 90.56 273 THR A CA 1
ATOM 2141 C C . THR A 1 273 ? -16.756 26.132 -6.014 1.00 90.56 273 THR A C 1
ATOM 2143 O O . THR A 1 273 ? -17.408 25.449 -6.810 1.00 90.56 273 THR A O 1
ATOM 2146 N N . ALA A 1 274 ? -16.541 27.434 -6.228 1.00 91.56 274 ALA A N 1
ATOM 2147 C CA . ALA A 1 274 ? -16.982 28.145 -7.428 1.00 91.56 274 ALA A CA 1
ATOM 2148 C C . ALA A 1 274 ? -16.310 27.596 -8.702 1.00 91.56 274 ALA A C 1
ATOM 2150 O O . ALA A 1 274 ? -16.993 27.355 -9.701 1.00 91.56 274 ALA A O 1
ATOM 2151 N N . LEU A 1 275 ? -15.003 27.316 -8.655 1.00 93.19 275 LEU A N 1
ATOM 2152 C CA . LEU A 1 275 ? -14.261 26.707 -9.763 1.00 93.19 275 LEU A CA 1
ATOM 2153 C C . LEU A 1 275 ? -14.758 25.285 -10.077 1.00 93.19 275 LEU A C 1
ATOM 2155 O O . LEU A 1 275 ? -15.009 24.964 -11.237 1.00 93.19 275 LEU A O 1
ATOM 2159 N N . SER A 1 276 ? -14.978 24.455 -9.053 1.00 88.50 276 SER A N 1
ATOM 2160 C CA . SER A 1 276 ? -15.548 23.106 -9.195 1.00 88.50 276 SER A CA 1
ATOM 2161 C C . SER A 1 276 ? -16.945 23.136 -9.831 1.00 88.50 276 SER A C 1
ATOM 2163 O O . SER A 1 276 ? -17.244 22.368 -10.754 1.00 88.50 276 SER A O 1
ATOM 2165 N N . LYS A 1 277 ? -17.789 24.095 -9.424 1.00 91.06 277 LYS A N 1
ATOM 2166 C CA . LYS A 1 277 ? -19.104 24.335 -10.034 1.00 91.06 277 LYS A CA 1
ATOM 2167 C C . LYS A 1 277 ? -18.987 24.752 -11.504 1.00 91.06 277 LYS A C 1
ATOM 2169 O O . LYS A 1 277 ? -19.755 24.252 -12.326 1.00 91.06 277 LYS A O 1
ATOM 2174 N N . HIS A 1 278 ? -18.024 25.607 -11.854 1.00 92.00 278 HIS A N 1
ATOM 2175 C CA . HIS A 1 278 ? -17.783 26.014 -13.240 1.00 92.00 278 HIS A CA 1
ATOM 2176 C C . HIS A 1 278 ? -17.310 24.842 -14.117 1.00 92.00 278 HIS A C 1
ATOM 2178 O O . HIS A 1 278 ? -17.873 24.609 -15.185 1.00 92.00 278 HIS A O 1
ATOM 2184 N N . LEU A 1 279 ? -16.350 24.040 -13.645 1.00 90.62 279 LEU A N 1
ATOM 2185 C CA . LEU A 1 279 ? -15.887 22.835 -14.346 1.00 90.62 279 LEU A CA 1
ATOM 2186 C C . LEU A 1 279 ? -17.017 21.807 -14.526 1.00 90.62 279 LEU A C 1
ATOM 2188 O O . LEU A 1 279 ? -17.167 21.227 -15.599 1.00 90.62 279 LEU A O 1
ATOM 2192 N N . SER A 1 280 ? -17.876 21.643 -13.517 1.00 88.56 280 SER A N 1
ATOM 2193 C CA . SER A 1 280 ? -19.067 20.786 -13.603 1.00 88.56 280 SER A CA 1
ATOM 2194 C C . SER A 1 280 ? -20.074 21.280 -14.653 1.00 88.56 280 SER A C 1
ATOM 2196 O O . SER A 1 280 ? -20.687 20.475 -15.357 1.00 88.56 280 SER A O 1
ATOM 2198 N N . GLN A 1 281 ? -20.230 22.601 -14.805 1.00 91.81 281 GLN A N 1
ATOM 2199 C CA . GLN A 1 281 ? -21.047 23.204 -15.864 1.00 91.81 281 GLN A CA 1
ATOM 2200 C C . GLN A 1 281 ? -20.429 22.997 -17.255 1.00 91.81 281 GLN A C 1
ATOM 2202 O O . GLN A 1 281 ? -21.155 22.622 -18.175 1.00 91.81 281 GLN A O 1
ATOM 2207 N N . GLN A 1 282 ? -19.108 23.159 -17.405 1.00 91.31 282 GLN A N 1
ATOM 2208 C CA . GLN A 1 282 ? -18.407 22.857 -18.660 1.00 91.31 282 GLN A CA 1
ATOM 2209 C C . GLN A 1 282 ? -18.566 21.380 -19.054 1.00 91.31 282 GLN A C 1
ATOM 2211 O O . GLN A 1 282 ? -18.908 21.085 -20.197 1.00 91.31 282 GLN A O 1
ATOM 2216 N N . LEU A 1 283 ? -18.413 20.450 -18.101 1.00 89.12 283 LEU A N 1
ATOM 2217 C CA . LEU A 1 283 ? -18.627 19.019 -18.332 1.00 89.12 283 LEU A CA 1
ATOM 2218 C C . LEU A 1 283 ? -20.067 18.724 -18.782 1.00 89.12 283 LEU A C 1
ATOM 2220 O O . LEU A 1 283 ? -20.280 17.909 -19.678 1.00 89.12 283 LEU A O 1
ATOM 2224 N N . LYS A 1 284 ? -21.067 19.391 -18.186 1.00 91.31 284 LYS A N 1
ATOM 2225 C CA . LYS A 1 284 ? -22.471 19.254 -18.602 1.00 91.31 284 LYS A CA 1
ATOM 2226 C C . LYS A 1 284 ? -22.696 19.775 -20.024 1.00 91.31 284 LYS A C 1
ATOM 2228 O O . LYS A 1 284 ? -23.398 19.118 -20.786 1.00 91.31 284 LYS A O 1
ATOM 2233 N N . HIS A 1 285 ? -22.100 20.909 -20.390 1.00 89.56 285 HIS A N 1
ATOM 2234 C CA . HIS A 1 285 ? -22.201 21.442 -21.750 1.00 89.56 285 HIS A CA 1
ATOM 2235 C C . HIS A 1 285 ? -21.552 20.499 -22.772 1.00 89.56 285 HIS A C 1
ATOM 2237 O O . HIS A 1 285 ? -22.203 20.131 -23.742 1.00 89.56 285 HIS A O 1
ATOM 2243 N N . ALA A 1 286 ? -20.338 20.009 -22.496 1.00 88.38 286 ALA A N 1
ATOM 2244 C CA . ALA A 1 286 ? -19.651 19.045 -23.355 1.00 88.38 286 ALA A CA 1
ATOM 2245 C C . ALA A 1 286 ? -20.452 17.743 -23.547 1.00 88.38 286 ALA A C 1
ATOM 2247 O O . ALA A 1 286 ? -20.494 17.213 -24.654 1.00 88.38 286 ALA A O 1
ATOM 2248 N N . LYS A 1 287 ? -21.131 17.243 -22.501 1.00 90.69 287 LYS A N 1
ATOM 2249 C CA . LYS A 1 287 ? -22.035 16.084 -22.617 1.00 90.69 287 LYS A CA 1
ATOM 2250 C C . LYS A 1 287 ? -23.201 16.346 -23.575 1.00 90.69 287 LYS A C 1
ATOM 2252 O O . LYS A 1 287 ? -23.455 15.499 -24.422 1.00 90.69 287 LYS A O 1
ATOM 2257 N N . LEU A 1 288 ? -23.855 17.507 -23.474 1.00 91.44 288 LEU A N 1
ATOM 2258 C CA . LEU A 1 288 ? -24.951 17.882 -24.378 1.00 91.44 288 LEU A CA 1
ATOM 2259 C C . LEU A 1 288 ? -24.470 17.992 -25.832 1.00 91.44 288 LEU A C 1
ATOM 2261 O O . LEU A 1 288 ? -25.109 17.444 -26.719 1.00 91.44 288 LEU A O 1
ATOM 2265 N N . THR A 1 289 ? -23.303 18.593 -26.081 1.00 92.75 289 THR A N 1
ATOM 2266 C CA . THR A 1 289 ? -22.730 18.671 -27.438 1.00 92.75 289 THR A CA 1
ATOM 2267 C C . THR A 1 289 ? -22.385 17.291 -28.013 1.00 92.75 289 THR A C 1
ATOM 2269 O O . THR A 1 289 ? -22.553 17.061 -29.206 1.00 92.75 289 THR A O 1
ATOM 2272 N N . ILE A 1 290 ? -21.931 16.340 -27.187 1.00 89.19 290 ILE A N 1
ATOM 2273 C CA . ILE A 1 290 ? -21.715 14.948 -27.623 1.00 89.19 290 ILE A CA 1
ATOM 2274 C C . ILE A 1 290 ? -23.052 14.268 -27.968 1.00 89.19 290 ILE A C 1
ATOM 2276 O O . ILE A 1 290 ? -23.125 13.520 -28.939 1.00 89.19 290 ILE A O 1
ATOM 2280 N N . GLU A 1 291 ? -24.109 14.530 -27.200 1.00 90.12 291 GLU A N 1
ATOM 2281 C CA . GLU A 1 291 ? -25.455 13.996 -27.439 1.00 90.12 291 GLU A CA 1
ATOM 2282 C C . GLU A 1 291 ? -26.078 14.559 -28.732 1.00 90.12 291 GLU A C 1
ATOM 2284 O O . GLU A 1 291 ? -26.601 13.794 -29.541 1.00 90.12 291 GLU A O 1
ATOM 2289 N N . GLU A 1 292 ? -25.914 15.859 -28.995 1.00 90.25 292 GLU A N 1
ATOM 2290 C CA . GLU A 1 292 ? -26.282 16.513 -30.262 1.00 90.25 292 GLU A CA 1
ATOM 2291 C C . GLU A 1 292 ? -25.543 15.896 -31.464 1.00 90.25 292 GLU A C 1
ATOM 2293 O O . GLU A 1 292 ? -26.174 15.527 -32.457 1.00 90.25 292 GLU A O 1
ATOM 2298 N N . LEU A 1 293 ? -24.222 15.701 -31.360 1.00 90.81 293 LEU A N 1
ATOM 2299 C CA . LEU A 1 293 ? -23.417 15.074 -32.417 1.00 90.81 293 LEU A CA 1
ATOM 2300 C C . LEU A 1 293 ? -23.805 13.608 -32.671 1.00 90.81 293 LEU A C 1
ATOM 2302 O O . LEU A 1 293 ? -23.786 13.164 -33.819 1.00 90.81 293 LEU A O 1
ATOM 2306 N N . ASN A 1 294 ? -24.185 12.858 -31.633 1.00 89.38 294 ASN A N 1
ATOM 2307 C CA . ASN A 1 294 ? -24.678 11.487 -31.789 1.00 89.38 294 ASN A CA 1
ATOM 2308 C C . ASN A 1 294 ? -26.022 11.449 -32.534 1.00 89.38 294 ASN A C 1
ATOM 2310 O O . ASN A 1 294 ? -26.187 10.623 -33.430 1.00 89.38 294 ASN A O 1
ATOM 2314 N N . LEU A 1 295 ? -26.946 12.367 -32.227 1.00 90.94 295 LEU A N 1
ATOM 2315 C CA . LEU A 1 295 ? -28.217 12.497 -32.952 1.00 90.94 295 LEU A CA 1
ATOM 2316 C C . LEU A 1 295 ? -28.004 12.862 -34.429 1.00 90.94 295 LEU A C 1
ATOM 2318 O O . LEU A 1 295 ? -28.742 12.392 -35.294 1.00 90.94 295 LEU A O 1
ATOM 2322 N N . ASP A 1 296 ? -27.004 13.685 -34.745 1.00 90.00 296 ASP A N 1
ATOM 2323 C CA . ASP A 1 296 ? -26.666 14.009 -36.135 1.00 90.00 296 ASP A CA 1
ATOM 2324 C C . ASP A 1 296 ? -25.993 12.838 -36.871 1.00 90.00 296 ASP A C 1
ATOM 2326 O O . ASP A 1 296 ? -26.289 12.609 -38.047 1.00 90.00 296 ASP A O 1
ATOM 2330 N N . LEU A 1 297 ? -25.171 12.031 -36.190 1.00 88.38 297 LEU A N 1
ATOM 2331 C CA . LEU A 1 297 ? -24.650 10.774 -36.742 1.00 88.38 297 LEU A CA 1
ATOM 2332 C C . LEU A 1 297 ? -25.768 9.760 -37.025 1.00 88.38 297 LEU A C 1
ATOM 2334 O O . LEU A 1 297 ? -25.774 9.155 -38.096 1.00 88.38 297 LEU A O 1
ATOM 2338 N N . GLU A 1 298 ? -26.739 9.613 -36.123 1.00 90.56 298 GLU A N 1
ATOM 2339 C CA . GLU A 1 298 ? -27.891 8.719 -36.306 1.00 90.56 298 GLU A CA 1
ATOM 2340 C C . GLU A 1 298 ? -28.760 9.156 -37.501 1.00 90.56 298 GLU A C 1
ATOM 2342 O O . GLU A 1 298 ? -29.103 8.340 -38.360 1.00 90.56 298 GLU A O 1
ATOM 2347 N N . LYS A 1 299 ? -29.016 10.466 -37.658 1.00 89.44 299 LYS A N 1
ATOM 2348 C CA . LYS A 1 299 ? -29.663 11.017 -38.866 1.00 89.44 299 LYS A CA 1
ATOM 2349 C C . LYS A 1 299 ? -28.867 10.708 -40.135 1.00 89.44 299 LYS A C 1
ATOM 2351 O O . LYS A 1 299 ? -29.463 10.389 -41.162 1.00 89.44 299 LYS A O 1
ATOM 2356 N N . LEU A 1 300 ? -27.538 10.824 -40.112 1.00 86.06 300 LEU A N 1
ATOM 2357 C CA . LEU A 1 300 ? -26.698 10.522 -41.278 1.00 86.06 300 LEU A CA 1
ATOM 2358 C C . LEU A 1 300 ? -26.717 9.028 -41.633 1.00 86.06 300 LEU A C 1
ATOM 2360 O O . LEU A 1 300 ? -26.765 8.698 -42.816 1.00 86.06 300 LEU A O 1
ATOM 2364 N N . GLN A 1 301 ? -26.750 8.138 -40.638 1.00 85.12 301 GLN A N 1
ATOM 2365 C CA . GLN A 1 301 ? -26.910 6.695 -40.841 1.00 85.12 301 GLN A CA 1
ATOM 2366 C C . GLN A 1 301 ? -28.276 6.346 -41.447 1.00 85.12 301 GLN A C 1
ATOM 2368 O O . GLN A 1 301 ? -28.336 5.563 -42.393 1.00 85.12 301 GLN A O 1
ATOM 2373 N N . LEU A 1 302 ? -29.361 6.972 -40.978 1.00 83.81 302 LEU A N 1
ATOM 2374 C CA . LEU A 1 302 ? -30.693 6.800 -41.569 1.00 83.81 302 LEU A CA 1
ATOM 2375 C C . LEU A 1 302 ? -30.744 7.296 -43.025 1.00 83.81 302 LEU A C 1
ATOM 2377 O O . LEU A 1 302 ? -31.236 6.578 -43.888 1.00 83.81 302 LEU A O 1
ATOM 2381 N N . ASN A 1 303 ? -30.155 8.460 -43.325 1.00 81.50 303 ASN A N 1
ATOM 2382 C CA . ASN A 1 303 ? -30.046 8.978 -44.698 1.00 81.50 303 ASN A CA 1
ATOM 2383 C C . ASN A 1 303 ? -29.181 8.092 -45.619 1.00 81.50 303 ASN A C 1
ATOM 2385 O O . ASN A 1 303 ? -29.398 8.067 -46.831 1.00 81.50 303 ASN A O 1
ATOM 2389 N N . LEU A 1 304 ? -28.166 7.407 -45.079 1.00 81.56 304 LEU A N 1
ATOM 2390 C CA . LEU A 1 304 ? -27.378 6.415 -45.819 1.00 81.56 304 LEU A CA 1
ATOM 2391 C C . LEU A 1 304 ? -28.223 5.180 -46.128 1.00 81.56 304 LEU A C 1
ATOM 2393 O O . LEU A 1 304 ? -28.308 4.784 -47.287 1.00 81.56 304 LEU A O 1
ATOM 2397 N N . LYS A 1 305 ? -28.920 4.646 -45.123 1.00 81.25 305 LYS A N 1
ATOM 2398 C CA . LYS A 1 305 ? -29.792 3.482 -45.276 1.00 81.25 305 LYS A CA 1
ATOM 2399 C C . LYS A 1 305 ? -30.943 3.736 -46.256 1.00 81.25 305 LYS A C 1
ATOM 2401 O O . LYS A 1 305 ? -31.202 2.904 -47.114 1.00 81.25 305 LYS A O 1
ATOM 2406 N N . GLU A 1 306 ? -31.574 4.909 -46.205 1.00 78.50 306 GLU A N 1
ATOM 2407 C CA . GLU A 1 306 ? -32.607 5.311 -47.172 1.00 78.50 306 GLU A CA 1
ATOM 2408 C C . GLU A 1 306 ? -32.048 5.366 -48.608 1.00 78.50 306 GLU A C 1
ATOM 2410 O O . GLU A 1 306 ? -32.711 4.940 -49.552 1.00 78.50 306 GLU A O 1
ATOM 2415 N N . LYS A 1 307 ? -30.797 5.812 -48.793 1.00 76.25 307 LYS A N 1
ATOM 2416 C CA . LYS A 1 307 ? -30.121 5.790 -50.104 1.00 76.25 307 LYS A CA 1
ATOM 2417 C C . LYS A 1 307 ? -29.748 4.384 -50.571 1.00 76.25 307 LYS A C 1
ATOM 2419 O O . LYS A 1 307 ? -29.833 4.123 -51.768 1.00 76.25 307 LYS A O 1
ATOM 2424 N N . GLU A 1 308 ? -29.350 3.493 -49.667 1.00 75.44 308 GLU A N 1
ATOM 2425 C CA . GLU A 1 308 ? -29.089 2.079 -49.967 1.00 75.44 308 GLU A CA 1
ATOM 2426 C C . GLU A 1 308 ? -30.385 1.347 -50.351 1.00 75.44 308 GLU A C 1
ATOM 2428 O O . GLU A 1 308 ? -30.417 0.622 -51.345 1.00 75.44 308 GLU A O 1
ATOM 2433 N N . GLU A 1 309 ? -31.485 1.604 -49.641 1.00 72.12 309 GLU A N 1
ATOM 2434 C CA . GLU A 1 309 ? -32.809 1.063 -49.962 1.00 72.12 309 GLU A CA 1
ATOM 2435 C C . GLU A 1 309 ? -33.316 1.604 -51.315 1.00 72.12 309 GLU A C 1
ATOM 2437 O O . GLU A 1 309 ? -33.752 0.820 -52.163 1.00 72.12 309 GLU A O 1
ATOM 2442 N N . LEU A 1 310 ? -33.152 2.904 -51.597 1.00 66.31 310 LEU A N 1
ATOM 2443 C CA . LEU A 1 310 ? -33.446 3.500 -52.910 1.00 66.31 310 LEU A CA 1
ATOM 2444 C C . LEU A 1 310 ? -32.573 2.931 -54.043 1.00 66.31 310 LEU A C 1
ATOM 2446 O O . LEU A 1 310 ? -33.073 2.742 -55.153 1.00 66.31 310 LEU A O 1
ATOM 2450 N N . ALA A 1 311 ? -31.300 2.620 -53.782 1.00 60.50 311 ALA A N 1
ATOM 2451 C CA . ALA A 1 311 ? -30.435 1.939 -54.746 1.00 60.50 311 ALA A CA 1
ATOM 2452 C C . ALA A 1 311 ? -30.912 0.500 -55.013 1.00 60.50 311 ALA A C 1
ATOM 2454 O O . ALA A 1 311 ? -30.999 0.090 -56.168 1.00 60.50 311 ALA A O 1
ATOM 2455 N N . SER A 1 312 ? -31.325 -0.234 -53.973 1.00 59.84 312 SER A N 1
ATOM 2456 C CA . SER A 1 312 ? -31.854 -1.602 -54.112 1.00 59.84 312 SER A CA 1
ATOM 2457 C C . SER A 1 312 ? -33.181 -1.677 -54.889 1.00 59.84 312 SER A C 1
ATOM 2459 O O . SER A 1 312 ? -33.463 -2.673 -55.554 1.00 59.84 312 SER A O 1
ATOM 2461 N N . LEU A 1 313 ? -33.977 -0.602 -54.862 1.00 56.16 313 LEU A N 1
ATOM 2462 C CA . LEU A 1 313 ? -35.204 -0.455 -55.653 1.00 56.16 313 LEU A CA 1
ATOM 2463 C C . LEU A 1 313 ? -34.940 -0.126 -57.132 1.00 56.16 313 LEU A C 1
ATOM 2465 O O . LEU A 1 313 ? -35.778 -0.446 -57.978 1.00 56.16 313 LEU A O 1
ATOM 2469 N N . ALA A 1 314 ? -33.787 0.461 -57.469 1.00 54.28 314 ALA A N 1
ATOM 2470 C CA . ALA A 1 314 ? -33.400 0.706 -58.859 1.00 54.28 314 ALA A CA 1
ATOM 2471 C C . ALA A 1 314 ? -33.046 -0.597 -59.608 1.00 54.28 314 ALA A C 1
ATOM 2473 O O . ALA A 1 314 ? -33.348 -0.718 -60.797 1.00 54.28 314 ALA A O 1
ATOM 2474 N N . ASP A 1 315 ? -32.494 -1.594 -58.908 1.00 47.81 315 ASP A N 1
ATOM 2475 C CA . ASP A 1 315 ? -32.089 -2.888 -59.485 1.00 47.81 315 ASP A CA 1
ATOM 2476 C C . ASP A 1 315 ? -33.269 -3.796 -59.896 1.00 47.81 315 ASP A C 1
ATOM 2478 O O . ASP A 1 315 ? -33.085 -4.748 -60.655 1.00 47.81 315 ASP A O 1
ATOM 2482 N N . PHE A 1 316 ? -34.501 -3.507 -59.456 1.00 43.12 316 PHE A N 1
ATOM 2483 C CA . PHE A 1 316 ? -35.672 -4.357 -59.727 1.00 43.12 316 PHE A CA 1
ATOM 2484 C C . PHE A 1 316 ? -36.498 -3.983 -60.972 1.00 43.12 316 PHE A C 1
ATOM 2486 O O . PHE A 1 316 ? -37.497 -4.647 -61.254 1.00 43.12 316 PHE A O 1
ATOM 2493 N N . SER A 1 317 ? -36.106 -2.953 -61.736 1.00 42.66 317 SER A N 1
ATOM 2494 C CA . SER A 1 317 ? -36.959 -2.368 -62.792 1.00 42.66 317 SER A CA 1
ATOM 2495 C C . SER A 1 317 ? -36.476 -2.551 -64.243 1.00 42.66 317 SER A C 1
ATOM 2497 O O . SER A 1 317 ? -36.994 -1.893 -65.146 1.00 42.66 317 SER A O 1
ATOM 2499 N N . ILE A 1 318 ? -35.512 -3.445 -64.516 1.00 38.47 318 ILE A N 1
ATOM 2500 C CA . ILE A 1 318 ? -35.090 -3.772 -65.896 1.00 38.47 318 ILE A CA 1
ATOM 2501 C C . ILE A 1 318 ? -35.028 -5.291 -66.123 1.00 38.47 318 ILE A C 1
ATOM 2503 O O . ILE A 1 318 ? -33.997 -5.935 -65.947 1.00 38.47 318 ILE A O 1
ATOM 2507 N N . ILE A 1 319 ? -36.140 -5.856 -66.607 1.00 35.75 319 ILE A N 1
ATOM 2508 C CA . ILE A 1 319 ? -36.178 -7.166 -67.277 1.00 35.75 319 ILE A CA 1
ATOM 2509 C C . ILE A 1 319 ? -36.560 -6.963 -68.751 1.00 35.75 319 ILE A C 1
ATOM 2511 O O . ILE A 1 319 ? -37.539 -6.286 -69.051 1.00 35.75 319 ILE A O 1
ATOM 2515 N N . SER A 1 320 ? -35.838 -7.663 -69.641 1.00 32.31 320 SER A N 1
ATOM 2516 C CA . SER A 1 320 ? -36.030 -7.760 -71.104 1.00 32.31 320 SER A CA 1
ATOM 2517 C C . SER A 1 320 ? -35.553 -6.529 -71.902 1.00 32.31 320 SER A C 1
ATOM 2519 O O . SER A 1 320 ? -36.140 -5.459 -71.825 1.00 32.31 320 SER A O 1
ATOM 2521 N N . MET A 1 321 ? -34.492 -6.612 -72.715 1.00 29.06 321 MET A N 1
ATOM 2522 C CA . MET A 1 321 ? -34.352 -7.559 -73.834 1.00 29.06 321 MET A CA 1
ATOM 2523 C C . MET A 1 321 ? -32.899 -7.985 -74.155 1.00 29.06 321 MET A C 1
ATOM 2525 O O . MET A 1 321 ? -31.958 -7.236 -73.929 1.00 29.06 321 MET A O 1
ATOM 2529 N N . SER A 1 322 ? -32.773 -9.134 -74.839 1.00 32.44 322 SER A N 1
ATOM 2530 C CA . SER A 1 322 ? -31.648 -9.543 -75.712 1.00 32.44 322 SER A CA 1
ATOM 2531 C C . SER A 1 322 ? -30.278 -9.897 -75.091 1.00 32.44 322 SER A C 1
ATOM 2533 O O . SER A 1 322 ? -29.321 -9.137 -75.152 1.00 32.44 322 SER A O 1
ATOM 2535 N N . GLU A 1 323 ? -30.159 -11.148 -74.637 1.00 38.84 323 GLU A N 1
ATOM 2536 C CA . GLU A 1 323 ? -29.230 -12.143 -75.221 1.00 38.84 323 GLU A CA 1
ATOM 2537 C C . GLU A 1 323 ? -27.795 -11.691 -75.630 1.00 38.84 323 GLU A C 1
ATOM 2539 O O . GLU A 1 323 ? -27.594 -11.244 -76.755 1.00 38.84 323 GLU A O 1
ATOM 2544 N N . GLN A 1 324 ? -26.778 -11.917 -74.767 1.00 38.06 324 GLN A N 1
ATOM 2545 C CA . GLN A 1 324 ? -25.567 -12.744 -75.042 1.00 38.06 324 GLN A CA 1
ATOM 2546 C C . GLN A 1 324 ? -24.446 -12.662 -73.960 1.00 38.06 324 GLN A C 1
ATOM 2548 O O . GLN A 1 324 ? -24.107 -11.608 -73.439 1.00 38.06 324 GLN A O 1
ATOM 2553 N N . THR A 1 325 ? -23.781 -13.809 -73.733 1.00 37.28 325 THR A N 1
ATOM 2554 C CA . THR A 1 325 ? -22.433 -14.034 -73.129 1.00 37.28 325 THR A CA 1
ATOM 2555 C C . THR A 1 325 ? -22.130 -13.847 -71.616 1.00 37.28 325 THR A C 1
ATOM 2557 O O . THR A 1 325 ? -21.874 -12.754 -71.138 1.00 37.28 325 THR A O 1
ATOM 2560 N N . LYS A 1 326 ? -21.911 -15.006 -70.955 1.00 41.88 326 LYS A N 1
ATOM 2561 C CA . LYS A 1 326 ? -20.905 -15.354 -69.904 1.00 41.88 326 LYS A CA 1
ATOM 2562 C C . LYS A 1 326 ? -20.842 -14.571 -68.559 1.00 41.88 326 LYS A C 1
ATOM 2564 O O . LYS A 1 326 ? -20.372 -13.439 -68.539 1.00 41.88 326 LYS A O 1
ATOM 2569 N N . PRO A 1 327 ? -21.075 -15.232 -67.400 1.00 40.19 327 PRO A N 1
ATOM 2570 C CA . PRO A 1 327 ? -20.719 -14.696 -66.081 1.00 40.19 327 PRO A CA 1
ATOM 2571 C C . PRO A 1 327 ? -19.261 -15.013 -65.683 1.00 40.19 327 PRO A C 1
ATOM 2573 O O . PRO A 1 327 ? -18.807 -16.152 -65.814 1.00 40.19 327 PRO A O 1
ATOM 2576 N N . SER A 1 328 ? -18.543 -14.024 -65.138 1.00 37.62 328 SER A N 1
ATOM 2577 C CA . SER A 1 328 ? -17.196 -14.185 -64.553 1.00 37.62 328 SER A CA 1
ATOM 2578 C C . SER A 1 328 ? -17.245 -14.462 -63.036 1.00 37.62 328 SER A C 1
ATOM 2580 O O . SER A 1 328 ? -18.241 -14.133 -62.393 1.00 37.62 328 SER A O 1
ATOM 2582 N N . LYS A 1 329 ? -16.193 -15.109 -62.490 1.00 56.44 329 LYS A N 1
ATOM 2583 C CA . LYS A 1 329 ? -15.947 -15.610 -61.101 1.00 56.44 329 LYS A CA 1
ATOM 2584 C C . LYS A 1 329 ? -15.031 -14.803 -60.141 1.00 56.44 329 LYS A C 1
ATOM 2586 O O . LYS A 1 329 ? -14.235 -15.482 -59.502 1.00 56.44 329 LYS A O 1
ATOM 2591 N N . PRO A 1 330 ? -15.109 -13.470 -59.921 1.00 53.97 330 PRO A N 1
ATOM 2592 C CA . PRO A 1 330 ? -13.997 -12.710 -59.311 1.00 53.97 330 PRO A CA 1
ATOM 2593 C C . PRO A 1 330 ? -13.662 -13.021 -57.841 1.00 53.97 330 PRO A C 1
ATOM 2595 O O . PRO A 1 330 ? -12.559 -12.741 -57.384 1.00 53.97 330 PRO A O 1
ATOM 2598 N N . TRP A 1 331 ? -14.618 -13.536 -57.064 1.00 46.09 331 TRP A N 1
ATOM 2599 C CA . TRP A 1 331 ? -14.484 -13.640 -55.604 1.00 46.09 331 TRP A CA 1
ATOM 2600 C C . TRP A 1 331 ? -13.780 -14.914 -55.126 1.00 46.09 331 TRP A C 1
ATOM 2602 O O . TRP A 1 331 ? -13.225 -14.924 -54.032 1.00 46.09 331 TRP A O 1
ATOM 2612 N N . LYS A 1 332 ? -13.780 -15.985 -55.931 1.00 55.91 332 LYS A N 1
ATOM 2613 C CA . LYS A 1 332 ? -13.137 -17.252 -55.546 1.00 55.91 332 LYS A CA 1
ATOM 2614 C C . LYS A 1 332 ? -11.620 -17.182 -55.657 1.00 55.91 332 LYS A C 1
ATOM 2616 O O . LYS A 1 332 ? -10.929 -17.675 -54.773 1.00 55.91 332 LYS A O 1
ATOM 2621 N N . ASP A 1 333 ? -11.125 -16.516 -56.694 1.00 62.88 333 ASP A N 1
ATOM 2622 C CA . ASP A 1 333 ? -9.689 -16.351 -56.917 1.00 62.88 333 ASP A CA 1
ATOM 2623 C C . ASP A 1 333 ? -9.057 -15.509 -55.795 1.00 62.88 333 ASP A C 1
ATOM 2625 O O . ASP A 1 333 ? -7.992 -15.853 -55.295 1.00 62.88 333 ASP A O 1
ATOM 2629 N N . LYS A 1 334 ? -9.779 -14.490 -55.304 1.00 70.88 334 LYS A N 1
ATOM 2630 C CA . LYS A 1 334 ? -9.333 -13.612 -54.211 1.00 70.88 334 LYS A CA 1
ATOM 2631 C C . LYS A 1 334 ? -9.200 -14.327 -52.856 1.00 70.88 334 LYS A C 1
ATOM 2633 O O . LYS A 1 334 ? -8.287 -14.018 -52.099 1.00 70.88 334 LYS A O 1
ATOM 2638 N N . ILE A 1 335 ? -10.067 -15.306 -52.570 1.00 68.50 335 ILE A N 1
ATOM 2639 C CA . ILE A 1 335 ? -9.958 -16.157 -51.369 1.00 68.50 335 ILE A CA 1
ATOM 2640 C C . ILE A 1 335 ? -8.737 -17.081 -51.487 1.00 68.50 335 ILE A C 1
ATOM 2642 O O . ILE A 1 335 ? -7.937 -17.158 -50.562 1.00 68.50 335 ILE A O 1
ATOM 2646 N N . ILE A 1 336 ? -8.544 -17.714 -52.650 1.00 77.00 336 ILE A N 1
ATOM 2647 C CA . ILE A 1 336 ? -7.391 -18.593 -52.919 1.00 77.00 336 ILE A CA 1
ATOM 2648 C C . ILE A 1 336 ? -6.063 -17.815 -52.853 1.00 77.00 336 ILE A C 1
ATOM 2650 O O . ILE A 1 336 ? -5.028 -18.368 -52.485 1.00 77.00 336 ILE A O 1
ATOM 2654 N N . GLU A 1 337 ? -6.069 -16.536 -53.225 1.00 72.25 337 GLU A N 1
ATOM 2655 C CA . GLU A 1 337 ? -4.907 -15.650 -53.131 1.00 72.25 337 GLU A CA 1
ATOM 2656 C C . GLU A 1 337 ? -4.591 -15.278 -51.671 1.00 72.25 337 GLU A C 1
ATOM 2658 O O . GLU A 1 337 ? -3.441 -15.413 -51.254 1.00 72.25 337 GLU A O 1
ATOM 2663 N N . GLN A 1 338 ? -5.607 -14.961 -50.857 1.00 77.19 338 GLN A N 1
ATOM 2664 C CA . GLN A 1 338 ? -5.444 -14.756 -49.409 1.00 77.19 338 GLN A CA 1
ATOM 2665 C C . GLN A 1 338 ? -4.992 -16.025 -48.666 1.00 77.19 338 GLN A C 1
ATOM 2667 O O . GLN A 1 338 ? -4.144 -15.942 -47.781 1.00 77.19 338 GLN A O 1
ATOM 2672 N N . GLU A 1 339 ? -5.494 -17.209 -49.029 1.00 78.00 339 GLU A N 1
ATOM 2673 C CA . GLU A 1 339 ? -5.040 -18.483 -48.447 1.00 78.00 339 GLU A CA 1
ATOM 2674 C C . GLU A 1 339 ? -3.549 -18.738 -48.734 1.00 78.00 339 GLU A C 1
ATOM 2676 O O . GLU A 1 339 ? -2.805 -19.140 -47.839 1.00 78.00 339 GLU A O 1
ATOM 2681 N N . LYS A 1 340 ? -3.081 -18.435 -49.954 1.00 83.50 340 LYS A N 1
ATOM 2682 C CA . LYS A 1 340 ? -1.654 -18.518 -50.316 1.00 83.50 340 LYS A CA 1
ATOM 2683 C C . LYS A 1 340 ? -0.799 -17.483 -49.592 1.00 83.50 340 LYS A C 1
ATOM 2685 O O . LYS A 1 340 ? 0.333 -17.793 -49.230 1.00 83.50 340 LYS A O 1
ATOM 2690 N N . GLU A 1 341 ? -1.313 -16.274 -49.380 1.00 87.88 341 GLU A N 1
ATOM 2691 C CA . GLU A 1 341 ? -0.616 -15.233 -48.622 1.00 87.88 341 GLU A CA 1
ATOM 2692 C C . GLU A 1 341 ? -0.481 -15.615 -47.140 1.00 87.88 341 GLU A C 1
ATOM 2694 O O . GLU A 1 341 ? 0.606 -15.501 -46.575 1.00 87.88 341 GLU A O 1
ATOM 2699 N N . ILE A 1 342 ? -1.533 -16.172 -46.530 1.00 83.31 342 ILE A N 1
ATOM 2700 C CA . ILE A 1 342 ? -1.489 -16.720 -45.165 1.00 83.31 342 ILE A CA 1
ATOM 2701 C C . ILE A 1 342 ? -0.465 -17.860 -45.065 1.00 83.31 342 ILE A C 1
ATOM 2703 O O . ILE A 1 342 ? 0.312 -17.892 -44.111 1.00 83.31 342 ILE A O 1
ATOM 2707 N N . GLU A 1 343 ? -0.424 -18.772 -46.039 1.00 87.00 343 GLU A N 1
ATOM 2708 C CA . GLU A 1 343 ? 0.550 -19.870 -46.054 1.00 87.00 343 GLU A CA 1
ATOM 2709 C C . GLU A 1 343 ? 1.992 -19.359 -46.227 1.00 87.00 343 GLU A C 1
ATOM 2711 O O . GLU A 1 343 ? 2.904 -19.797 -45.525 1.00 87.00 343 GLU A O 1
ATOM 2716 N N . HIS A 1 344 ? 2.204 -18.355 -47.085 1.00 88.69 344 HIS A N 1
ATOM 2717 C CA . HIS A 1 344 ? 3.497 -17.688 -47.239 1.00 88.69 344 HIS A CA 1
ATOM 2718 C C . HIS A 1 344 ? 3.944 -16.980 -45.947 1.00 88.69 344 HIS A C 1
ATOM 2720 O O . HIS A 1 344 ? 5.099 -17.112 -45.540 1.00 88.69 344 HIS A O 1
ATOM 2726 N N . LEU A 1 345 ? 3.036 -16.278 -45.260 1.00 85.88 345 LEU A N 1
ATOM 2727 C CA . LEU A 1 345 ? 3.320 -15.626 -43.977 1.00 85.88 345 LEU A CA 1
ATOM 2728 C C . LEU A 1 345 ? 3.629 -16.645 -42.869 1.00 85.88 345 LEU A C 1
ATOM 2730 O O . LEU A 1 345 ? 4.564 -16.430 -42.101 1.00 85.88 345 LEU A O 1
ATOM 2734 N N . ARG A 1 346 ? 2.924 -17.785 -42.820 1.00 88.31 346 ARG A N 1
ATOM 2735 C CA . ARG A 1 346 ? 3.254 -18.912 -41.923 1.00 88.31 346 ARG A CA 1
ATOM 2736 C C . ARG A 1 346 ? 4.644 -19.479 -42.219 1.00 88.31 346 ARG A C 1
ATOM 2738 O O . ARG A 1 346 ? 5.427 -19.680 -41.295 1.00 88.31 346 ARG A O 1
ATOM 2745 N N . GLY A 1 347 ? 4.983 -19.674 -43.494 1.00 90.38 347 GLY A N 1
ATOM 2746 C CA . GLY A 1 347 ? 6.319 -20.099 -43.917 1.00 90.38 347 GLY A CA 1
ATOM 2747 C C . GLY A 1 347 ? 7.418 -19.108 -43.515 1.00 90.38 347 GLY A C 1
ATOM 2748 O O . GLY A 1 347 ? 8.480 -19.523 -43.049 1.00 90.38 347 GLY A O 1
ATOM 2749 N N . LEU A 1 348 ? 7.153 -17.802 -43.630 1.00 87.88 348 LEU A N 1
ATOM 2750 C CA . LEU A 1 348 ? 8.080 -16.751 -43.210 1.00 87.88 348 LEU A CA 1
ATOM 2751 C C . LEU A 1 348 ? 8.279 -16.736 -41.687 1.00 87.88 348 LEU A C 1
ATOM 2753 O O . LEU A 1 348 ? 9.419 -16.655 -41.239 1.00 87.88 348 LEU A O 1
ATOM 2757 N N . ILE A 1 349 ? 7.203 -16.868 -40.903 1.00 83.50 349 ILE A N 1
ATOM 2758 C CA . ILE A 1 349 ? 7.268 -16.976 -39.435 1.00 83.50 349 ILE A CA 1
ATOM 2759 C C . ILE A 1 349 ? 8.106 -18.193 -39.034 1.00 83.50 349 ILE A C 1
ATOM 2761 O O . ILE A 1 349 ? 9.086 -18.025 -38.317 1.00 83.50 349 ILE A O 1
ATOM 2765 N N . ASN A 1 350 ? 7.819 -19.380 -39.579 1.00 86.12 350 ASN A N 1
ATOM 2766 C CA . ASN A 1 350 ? 8.591 -20.594 -39.291 1.00 86.12 350 ASN A CA 1
ATOM 2767 C C . ASN A 1 350 ? 10.081 -20.436 -39.661 1.00 86.12 350 ASN A C 1
ATOM 2769 O O . ASN A 1 350 ? 10.959 -20.882 -38.927 1.00 86.12 350 ASN A O 1
ATOM 2773 N N . SER A 1 351 ? 10.389 -19.777 -40.785 1.00 86.25 351 SER A N 1
ATOM 2774 C CA . SER A 1 351 ? 11.771 -19.490 -41.202 1.00 86.25 351 SER A CA 1
ATOM 2775 C C . SER A 1 351 ? 12.483 -18.535 -40.235 1.00 86.25 351 SER A C 1
ATOM 2777 O O . SER A 1 351 ? 13.636 -18.770 -39.868 1.00 86.25 351 SER A O 1
ATOM 2779 N N . LEU A 1 352 ? 11.789 -17.490 -39.773 1.00 82.69 352 LEU A N 1
ATOM 2780 C CA . LEU A 1 352 ? 12.303 -16.541 -38.784 1.00 82.69 352 LEU A CA 1
ATOM 2781 C C . LEU A 1 352 ? 12.478 -17.193 -37.407 1.00 82.69 352 LEU A C 1
ATOM 2783 O O . LEU A 1 352 ? 13.492 -16.954 -36.764 1.00 82.69 352 LEU A O 1
ATOM 2787 N N . GLU A 1 353 ? 11.562 -18.061 -36.977 1.00 77.75 353 GLU A N 1
ATOM 2788 C CA . GLU A 1 353 ? 11.692 -18.854 -35.749 1.00 77.75 353 GLU A CA 1
ATOM 2789 C C . GLU A 1 353 ? 12.876 -19.827 -35.831 1.00 77.75 353 GLU A C 1
ATOM 2791 O O . GLU A 1 353 ? 13.671 -19.906 -34.894 1.00 77.75 353 GLU A O 1
ATOM 2796 N N . CYS A 1 354 ? 13.076 -20.505 -36.967 1.00 75.94 354 CYS A N 1
ATOM 2797 C CA . CYS A 1 354 ? 14.269 -21.319 -37.202 1.00 75.94 354 CYS A CA 1
ATOM 2798 C C . CYS A 1 354 ? 15.558 -20.481 -37.173 1.00 75.94 354 CYS A C 1
ATOM 2800 O O . CYS A 1 354 ? 16.526 -20.893 -36.534 1.00 75.94 354 CYS A O 1
ATOM 2802 N N . GLN A 1 355 ? 15.586 -19.303 -37.808 1.00 77.94 355 GLN A N 1
ATOM 2803 C CA . GLN A 1 355 ? 16.739 -18.396 -37.750 1.00 77.94 355 GLN A CA 1
ATOM 2804 C C . GLN A 1 355 ? 17.002 -17.878 -36.332 1.00 77.94 355 GLN A C 1
ATOM 2806 O O . GLN A 1 355 ? 18.157 -17.840 -35.911 1.00 77.94 355 GLN A O 1
ATOM 2811 N N . LEU A 1 356 ? 15.957 -17.525 -35.579 1.00 74.19 356 LEU A N 1
ATOM 2812 C CA . LEU A 1 356 ? 16.065 -17.072 -34.193 1.00 74.19 356 LEU A CA 1
ATOM 2813 C C . LEU A 1 356 ? 16.597 -18.195 -33.293 1.00 74.19 356 LEU A C 1
ATOM 2815 O O . LEU A 1 356 ? 17.494 -17.961 -32.489 1.00 74.19 356 LEU A O 1
ATOM 2819 N N . ASN A 1 357 ? 16.106 -19.423 -33.474 1.00 70.94 357 ASN A N 1
ATOM 2820 C CA . ASN A 1 357 ? 16.552 -20.598 -32.729 1.00 70.94 357 ASN A CA 1
ATOM 2821 C C . ASN A 1 357 ? 18.033 -20.908 -33.022 1.00 70.94 357 ASN A C 1
ATOM 2823 O O . ASN A 1 357 ? 18.834 -21.000 -32.093 1.00 70.94 357 ASN A O 1
ATOM 2827 N N . VAL A 1 358 ? 18.438 -20.937 -34.299 1.00 71.12 358 VAL A N 1
ATOM 2828 C CA . VAL A 1 358 ? 19.851 -21.090 -34.704 1.00 71.12 358 VAL A CA 1
ATOM 2829 C C . VAL A 1 358 ? 20.719 -19.942 -34.170 1.00 71.12 358 VAL A C 1
ATOM 2831 O O . VAL A 1 358 ? 21.824 -20.180 -33.688 1.00 71.12 358 VAL A O 1
ATOM 2834 N N . SER A 1 359 ? 20.230 -18.700 -34.196 1.00 61.41 359 SER A N 1
ATOM 2835 C CA . SER A 1 359 ? 20.944 -17.545 -33.641 1.00 61.41 359 SER A CA 1
ATOM 2836 C C . SER A 1 359 ? 21.127 -17.663 -32.124 1.00 61.41 359 SER A C 1
ATOM 2838 O O . SER A 1 359 ? 22.244 -17.473 -31.645 1.00 61.41 359 SER A O 1
ATOM 2840 N N . SER A 1 360 ? 20.083 -18.063 -31.388 1.00 58.91 360 SER A N 1
ATOM 2841 C CA . SER A 1 360 ? 20.109 -18.257 -29.930 1.00 58.91 360 SER A CA 1
ATOM 2842 C C . SER A 1 360 ? 21.022 -19.407 -29.488 1.00 58.91 360 SER A C 1
ATOM 2844 O O . SER A 1 360 ? 21.736 -19.276 -28.496 1.00 58.91 360 SER A O 1
ATOM 2846 N N . GLN A 1 361 ? 21.084 -20.495 -30.263 1.00 59.41 361 GLN A N 1
ATOM 2847 C CA . GLN A 1 361 ? 22.020 -21.601 -30.032 1.00 59.41 361 GLN A CA 1
ATOM 2848 C C . GLN A 1 361 ? 23.476 -21.182 -30.296 1.00 59.41 361 GLN A C 1
ATOM 2850 O O . GLN A 1 361 ? 24.385 -21.641 -29.609 1.00 59.41 361 GLN A O 1
ATOM 2855 N N . ASN A 1 362 ? 23.698 -20.261 -31.239 1.00 58.19 362 ASN A N 1
ATOM 2856 C CA . ASN A 1 362 ? 25.028 -19.767 -31.599 1.00 58.19 362 ASN A CA 1
ATOM 2857 C C . ASN A 1 362 ? 25.492 -18.538 -30.792 1.00 58.19 362 ASN A C 1
ATOM 2859 O O . ASN A 1 362 ? 26.667 -18.185 -30.877 1.00 58.19 362 ASN A O 1
ATOM 2863 N N . THR A 1 363 ? 24.632 -17.881 -29.998 1.00 53.66 363 THR A N 1
ATOM 2864 C CA . THR A 1 363 ? 25.028 -16.663 -29.249 1.00 53.66 363 THR A CA 1
ATOM 2865 C C . THR A 1 363 ? 26.007 -16.956 -28.105 1.00 53.66 363 THR A C 1
ATOM 2867 O O . THR A 1 363 ? 26.705 -16.058 -27.643 1.00 53.66 363 THR A O 1
ATOM 2870 N N . PHE A 1 364 ? 26.072 -18.216 -27.663 1.00 50.53 364 PHE A N 1
ATOM 2871 C CA . PHE A 1 364 ? 26.934 -18.699 -26.579 1.00 50.53 364 PHE A CA 1
ATOM 2872 C C . PHE A 1 364 ? 27.939 -19.765 -27.053 1.00 50.53 364 PHE A C 1
ATOM 2874 O O . PHE A 1 364 ? 28.385 -20.594 -26.261 1.00 50.53 364 PHE A O 1
ATOM 2881 N N . ALA A 1 365 ? 28.287 -19.772 -28.345 1.00 56.75 365 ALA A N 1
ATOM 2882 C CA . ALA A 1 365 ? 29.327 -20.657 -28.861 1.00 56.75 365 ALA A CA 1
ATOM 2883 C C . ALA A 1 365 ? 30.672 -20.370 -28.150 1.00 56.75 365 ALA A C 1
ATOM 2885 O O . ALA A 1 365 ? 31.066 -19.202 -28.076 1.00 56.75 365 ALA A O 1
ATOM 2886 N N . PRO A 1 366 ? 31.389 -21.390 -27.632 1.00 53.28 366 PRO A N 1
ATOM 2887 C CA . PRO A 1 366 ? 32.683 -21.186 -26.986 1.00 53.28 366 PRO A CA 1
ATOM 2888 C C . PRO A 1 366 ? 33.668 -20.479 -27.920 1.00 53.28 366 PRO A C 1
ATOM 2890 O O . PRO A 1 366 ? 33.783 -20.834 -29.094 1.00 53.28 366 PRO A O 1
ATOM 2893 N N . ILE A 1 367 ? 34.401 -19.496 -27.396 1.00 55.34 367 ILE A N 1
ATOM 2894 C CA . ILE A 1 367 ? 35.377 -18.740 -28.189 1.00 55.34 367 ILE A CA 1
ATOM 2895 C C . ILE A 1 367 ? 36.590 -19.640 -28.491 1.00 55.34 367 ILE A C 1
ATOM 2897 O O . ILE A 1 367 ? 37.538 -19.705 -27.709 1.00 55.34 367 ILE A O 1
ATOM 2901 N N . GLU A 1 368 ? 36.574 -20.331 -29.636 1.00 51.25 368 GLU A N 1
ATOM 2902 C CA . GLU A 1 368 ? 37.748 -21.028 -30.176 1.00 51.25 368 GLU A CA 1
ATOM 2903 C C . GLU A 1 368 ? 38.778 -20.016 -30.695 1.00 51.25 368 GLU A C 1
ATOM 2905 O O . GLU A 1 368 ? 38.769 -19.599 -31.858 1.00 51.25 368 GLU A O 1
ATOM 2910 N N . ILE A 1 369 ? 39.722 -19.643 -29.833 1.00 55.28 369 ILE A N 1
ATOM 2911 C CA . ILE A 1 369 ? 40.906 -18.887 -30.242 1.00 55.28 369 ILE A CA 1
ATOM 2912 C C . ILE A 1 369 ? 41.831 -19.840 -31.008 1.00 55.28 369 ILE A C 1
ATOM 2914 O O . ILE A 1 369 ? 42.651 -20.544 -30.419 1.00 55.28 369 ILE A O 1
ATOM 2918 N N . ARG A 1 370 ? 41.704 -19.871 -32.341 1.00 47.81 370 ARG A N 1
ATOM 2919 C CA . ARG A 1 370 ? 42.625 -20.608 -33.222 1.00 47.81 370 ARG A CA 1
ATOM 2920 C C . ARG A 1 370 ? 44.035 -20.022 -33.142 1.00 47.81 370 ARG A C 1
ATOM 2922 O O . ARG A 1 370 ? 44.399 -19.126 -33.904 1.00 47.81 370 ARG A O 1
ATOM 2929 N N . THR A 1 371 ? 44.853 -20.574 -32.254 1.00 48.94 371 THR A N 1
ATOM 2930 C CA . THR A 1 371 ? 46.300 -20.362 -32.254 1.00 48.94 371 THR A CA 1
ATOM 2931 C C . THR A 1 371 ? 46.894 -20.952 -33.528 1.00 48.94 371 THR A C 1
ATOM 2933 O O . THR A 1 371 ? 46.773 -22.150 -33.777 1.00 48.94 371 THR A O 1
ATOM 2936 N N . ARG A 1 372 ? 47.532 -20.111 -34.345 1.00 45.72 372 ARG A N 1
ATOM 2937 C CA . ARG A 1 372 ? 48.269 -20.534 -35.542 1.00 45.72 372 ARG A CA 1
ATOM 2938 C C . ARG A 1 372 ? 49.381 -21.506 -35.134 1.00 45.72 372 ARG A C 1
ATOM 2940 O O . ARG A 1 372 ? 50.159 -21.165 -34.245 1.00 45.72 372 ARG A O 1
ATOM 2947 N N . ASP A 1 373 ? 49.469 -22.661 -35.797 1.00 43.72 373 ASP A N 1
ATOM 2948 C CA . ASP A 1 373 ? 50.471 -23.692 -35.500 1.00 43.72 373 ASP A CA 1
ATOM 2949 C C . ASP A 1 373 ? 51.891 -23.107 -35.496 1.00 43.72 373 ASP A C 1
ATOM 2951 O O . ASP A 1 373 ? 52.444 -22.727 -36.531 1.00 43.72 373 ASP A O 1
ATOM 2955 N N . SER A 1 374 ? 52.468 -23.017 -34.300 1.00 50.97 374 SER A N 1
ATOM 2956 C CA . SER A 1 374 ? 53.805 -22.501 -34.029 1.00 50.97 374 SER A CA 1
ATOM 2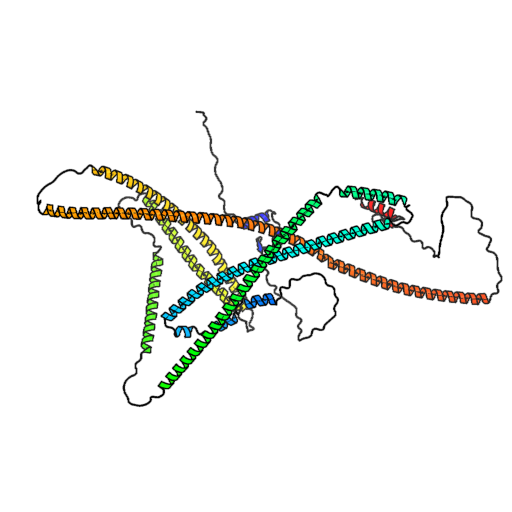957 C C . SER A 1 374 ? 54.574 -23.588 -33.297 1.00 50.97 374 SER A C 1
ATOM 2959 O O . SER A 1 374 ? 54.154 -24.049 -32.239 1.00 50.97 374 SER A O 1
ATOM 2961 N N . SER A 1 375 ? 55.698 -24.024 -33.862 1.00 49.78 375 SER A N 1
ATOM 2962 C CA . SER A 1 375 ? 56.470 -25.191 -33.413 1.00 49.78 375 SER A CA 1
ATOM 2963 C C . SER A 1 375 ? 57.299 -24.959 -32.137 1.00 49.78 375 SER A C 1
ATOM 2965 O O . SER A 1 375 ? 58.351 -25.575 -31.964 1.00 49.78 375 SER A O 1
ATOM 2967 N N . HIS A 1 376 ? 56.858 -24.061 -31.256 1.00 51.72 376 HIS A N 1
ATOM 2968 C CA . HIS A 1 376 ? 57.485 -23.768 -29.969 1.00 51.72 376 HIS A CA 1
ATOM 2969 C C . HIS A 1 376 ? 56.549 -24.142 -28.812 1.00 51.72 376 HIS A C 1
ATOM 2971 O O . HIS A 1 376 ? 55.333 -23.997 -28.945 1.00 51.72 376 HIS A O 1
ATOM 2977 N N . PRO A 1 377 ? 57.086 -24.612 -27.668 1.00 54.72 377 PRO A N 1
ATOM 2978 C CA . PRO A 1 377 ? 56.266 -24.877 -26.491 1.00 54.72 377 PRO A CA 1
ATOM 2979 C C . PRO A 1 377 ? 55.571 -23.578 -26.037 1.00 54.72 377 PRO A C 1
ATOM 2981 O O . PRO A 1 377 ? 56.218 -22.526 -26.025 1.00 54.72 377 PRO A O 1
ATOM 2984 N N . PRO A 1 378 ? 54.273 -23.620 -25.682 1.00 59.03 378 PRO A N 1
ATOM 2985 C CA . PRO A 1 378 ? 53.530 -22.424 -25.299 1.00 59.03 378 PRO A CA 1
ATOM 2986 C C . PRO A 1 378 ? 54.116 -21.788 -24.031 1.00 59.03 378 PRO A C 1
ATOM 2988 O O . PRO A 1 378 ? 54.487 -22.494 -23.092 1.00 59.03 378 PRO A O 1
ATOM 2991 N N . SER A 1 379 ? 54.171 -20.449 -24.002 1.00 67.56 379 SER A N 1
ATOM 2992 C CA . SER A 1 379 ? 54.561 -19.688 -22.802 1.00 67.56 379 SER A CA 1
ATOM 2993 C C . SER A 1 379 ? 53.665 -20.068 -21.613 1.00 67.56 379 SER A C 1
ATOM 2995 O O . SER A 1 379 ? 52.467 -20.284 -21.838 1.00 67.56 379 SER A O 1
ATOM 2997 N N . PRO A 1 380 ? 54.169 -20.087 -20.361 1.00 70.38 380 PRO A N 1
ATOM 2998 C CA . PRO A 1 380 ? 53.331 -20.252 -19.171 1.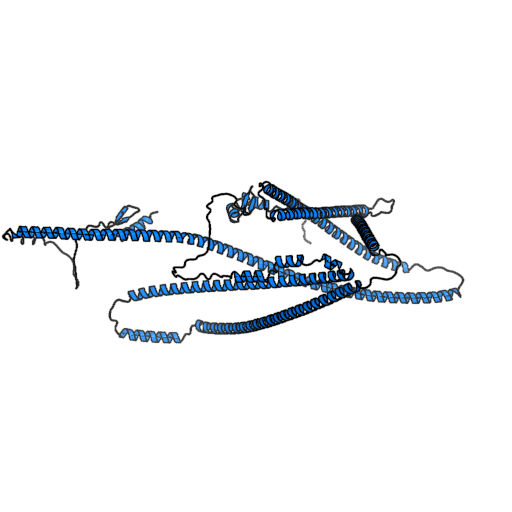00 70.38 380 PRO A CA 1
ATOM 2999 C C . PRO A 1 380 ? 52.108 -19.323 -19.168 1.00 70.38 380 PRO A C 1
ATOM 3001 O O . PRO A 1 380 ? 50.994 -19.774 -18.908 1.00 70.38 380 PRO A O 1
ATOM 3004 N N . ASP A 1 381 ? 52.290 -18.067 -19.584 1.00 65.25 381 ASP A N 1
ATOM 3005 C CA . ASP A 1 381 ? 51.221 -17.060 -19.663 1.00 65.25 381 ASP A CA 1
ATOM 3006 C C . ASP A 1 381 ? 50.153 -17.435 -20.703 1.00 65.25 381 ASP A C 1
ATOM 3008 O O . ASP A 1 381 ? 48.966 -17.187 -20.511 1.00 65.25 381 ASP A O 1
ATOM 3012 N N . HIS A 1 382 ? 50.556 -18.092 -21.796 1.00 66.69 382 HIS A N 1
ATOM 3013 C CA . HIS A 1 382 ? 49.645 -18.549 -22.846 1.00 66.69 382 HIS A CA 1
ATOM 3014 C C . HIS A 1 382 ? 48.831 -19.776 -22.399 1.00 66.69 382 HIS A C 1
ATOM 3016 O O . HIS A 1 382 ? 47.675 -19.936 -22.799 1.00 66.69 382 HIS A O 1
ATOM 3022 N N . VAL A 1 383 ? 49.406 -20.633 -21.548 1.00 73.38 383 VAL A N 1
ATOM 3023 C CA . VAL A 1 383 ? 48.672 -21.730 -20.899 1.00 73.38 383 VAL A CA 1
ATOM 3024 C C . VAL A 1 383 ? 47.666 -21.161 -19.896 1.00 73.38 383 VAL A C 1
ATOM 3026 O O . VAL A 1 383 ? 46.493 -21.525 -19.940 1.00 73.38 383 VAL A O 1
ATOM 3029 N N . GLN A 1 384 ? 48.086 -20.209 -19.058 1.00 74.56 384 GLN A N 1
ATOM 3030 C CA . GLN A 1 384 ? 47.220 -19.561 -18.070 1.00 74.56 384 GLN A CA 1
ATOM 3031 C C . GLN A 1 384 ? 46.076 -18.762 -18.720 1.00 74.56 384 GLN A C 1
ATOM 3033 O O . GLN A 1 384 ? 44.937 -18.842 -18.264 1.00 74.56 384 GLN A O 1
ATOM 3038 N N . PHE A 1 385 ? 46.339 -18.057 -19.823 1.00 72.31 385 PHE A N 1
ATOM 3039 C CA . PHE A 1 385 ? 45.310 -17.379 -20.613 1.00 72.31 385 PHE A CA 1
ATOM 3040 C C . PHE A 1 385 ? 44.264 -18.359 -21.168 1.00 72.31 385 PHE A C 1
ATOM 3042 O O . PHE A 1 385 ? 43.065 -18.119 -21.028 1.00 72.31 385 PHE A O 1
ATOM 3049 N N . ASN A 1 386 ? 44.693 -19.494 -21.731 1.00 73.62 386 ASN A N 1
ATOM 3050 C CA . ASN A 1 386 ? 43.773 -20.517 -22.233 1.00 73.62 386 ASN A CA 1
ATOM 3051 C C . ASN A 1 386 ? 42.940 -21.160 -21.106 1.00 73.62 386 ASN A C 1
ATOM 3053 O O . ASN A 1 386 ? 41.750 -21.409 -21.300 1.00 73.62 386 ASN A O 1
ATOM 3057 N N . GLU A 1 387 ? 43.523 -21.389 -19.923 1.00 77.19 387 GLU A N 1
ATOM 3058 C CA . GLU A 1 387 ? 42.784 -21.897 -18.757 1.00 77.19 387 GLU A CA 1
ATOM 3059 C C . GLU A 1 387 ? 41.736 -20.878 -18.267 1.00 77.19 387 GLU A C 1
ATOM 3061 O O . GLU A 1 387 ? 40.605 -21.258 -17.965 1.00 77.19 387 GLU A O 1
ATOM 3066 N N . ASN A 1 388 ? 42.061 -19.580 -18.269 1.00 77.00 388 ASN A N 1
ATOM 3067 C CA . ASN A 1 388 ? 41.114 -18.510 -17.937 1.00 77.00 388 ASN A CA 1
ATOM 3068 C C . ASN A 1 388 ? 39.958 -18.436 -18.951 1.00 77.00 388 ASN A C 1
ATOM 3070 O O . ASN A 1 388 ? 38.794 -18.450 -18.555 1.00 77.00 388 ASN A O 1
ATOM 3074 N N . VAL A 1 389 ? 40.250 -18.436 -20.260 1.00 76.88 389 VAL A N 1
ATOM 3075 C CA . VAL A 1 389 ? 39.225 -18.440 -21.327 1.00 76.88 389 VAL A CA 1
ATOM 3076 C C . VAL A 1 389 ? 38.298 -19.653 -21.204 1.00 76.88 389 VAL A C 1
ATOM 3078 O O . VAL A 1 389 ? 37.081 -19.529 -21.360 1.00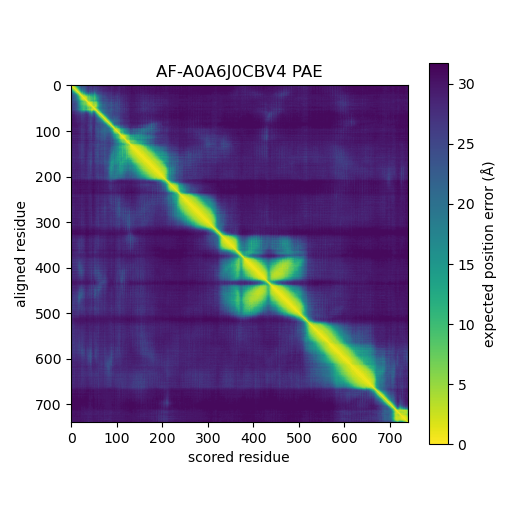 76.88 389 VAL A O 1
ATOM 3081 N N . LYS A 1 390 ? 38.845 -20.823 -20.862 1.00 80.19 390 LYS A N 1
ATOM 3082 C CA . LYS A 1 390 ? 38.067 -22.035 -20.591 1.00 80.19 390 LYS A CA 1
ATOM 3083 C C . LYS A 1 390 ? 37.148 -21.870 -19.372 1.00 80.19 390 LYS A C 1
ATOM 3085 O O . LYS A 1 390 ? 35.957 -22.142 -19.496 1.00 80.19 390 LYS A O 1
ATOM 3090 N N . GLN A 1 391 ? 37.645 -21.349 -18.247 1.00 79.12 391 GLN A N 1
ATOM 3091 C CA . GLN A 1 391 ? 36.823 -21.057 -17.059 1.00 79.12 391 GLN A CA 1
ATOM 3092 C C . GLN A 1 391 ? 35.702 -20.046 -17.353 1.00 79.12 391 GLN A C 1
ATOM 3094 O O . GLN A 1 391 ? 34.588 -20.181 -16.840 1.00 79.12 391 GLN A O 1
ATOM 3099 N N . TYR A 1 392 ? 35.958 -19.046 -18.201 1.00 78.38 392 TYR A N 1
ATOM 3100 C CA . TYR A 1 392 ? 34.942 -18.077 -18.620 1.00 78.38 392 TYR A CA 1
ATOM 3101 C C . TYR A 1 392 ? 33.853 -18.738 -19.475 1.00 78.38 392 TYR A C 1
ATOM 3103 O O . TYR A 1 392 ? 32.670 -18.541 -19.199 1.00 78.38 392 TYR A O 1
ATOM 3111 N N . ASN A 1 393 ? 34.231 -19.583 -20.442 1.00 80.44 393 ASN A N 1
ATOM 3112 C CA . ASN A 1 393 ? 33.285 -20.372 -21.238 1.00 80.44 393 ASN A CA 1
ATOM 3113 C C . ASN A 1 393 ? 32.455 -21.330 -20.353 1.00 80.44 393 ASN A C 1
ATOM 3115 O O . ASN A 1 393 ? 31.236 -21.388 -20.497 1.00 80.44 393 ASN A O 1
ATOM 3119 N N . GLU A 1 394 ? 33.070 -22.028 -19.392 1.00 82.69 394 GLU A N 1
ATOM 3120 C CA . GLU A 1 394 ? 32.367 -22.909 -18.440 1.00 82.69 394 GLU A CA 1
ATOM 3121 C C . GLU A 1 394 ? 31.359 -22.136 -17.565 1.00 82.69 394 GLU A C 1
ATOM 3123 O O . GLU A 1 394 ? 30.231 -22.590 -17.348 1.00 82.69 394 GLU A O 1
ATOM 3128 N N . THR A 1 395 ? 31.724 -20.932 -17.110 1.00 79.44 395 THR A N 1
ATOM 3129 C CA . THR A 1 395 ? 30.845 -20.056 -16.311 1.00 79.44 395 THR A CA 1
ATOM 3130 C C . THR A 1 395 ? 29.678 -19.517 -17.149 1.00 79.44 395 THR A C 1
ATOM 3132 O O . THR A 1 395 ? 28.545 -19.446 -16.668 1.00 79.44 395 THR A O 1
ATOM 3135 N N . LEU A 1 396 ? 29.929 -19.198 -18.423 1.00 80.38 396 LEU A N 1
ATOM 3136 C CA . LEU A 1 396 ? 28.926 -18.752 -19.393 1.00 80.38 396 LEU A CA 1
ATOM 3137 C C . LEU A 1 396 ? 27.902 -19.856 -19.712 1.00 80.38 396 LEU A C 1
ATOM 3139 O O . LEU A 1 396 ? 26.700 -19.593 -19.697 1.00 80.38 396 LEU A O 1
ATOM 3143 N N . VAL A 1 397 ? 28.361 -21.096 -19.921 1.00 81.81 397 VAL A N 1
ATOM 3144 C CA . VAL A 1 397 ? 27.491 -22.269 -20.124 1.00 81.81 397 VAL A CA 1
ATOM 3145 C C . VAL A 1 397 ? 26.654 -22.554 -18.873 1.00 81.81 397 VAL A C 1
ATOM 3147 O O . VAL A 1 397 ? 25.440 -22.717 -18.962 1.00 81.81 397 VAL A O 1
ATOM 3150 N N . ARG A 1 398 ? 27.256 -22.524 -17.676 1.00 80.81 398 ARG A N 1
ATOM 3151 C CA . ARG A 1 398 ? 26.507 -22.694 -16.418 1.00 80.81 398 ARG A CA 1
ATOM 3152 C C . ARG A 1 398 ? 25.422 -21.625 -16.242 1.00 80.81 398 ARG A C 1
ATOM 3154 O O . ARG A 1 398 ? 24.340 -21.925 -15.738 1.00 80.81 398 ARG A O 1
ATOM 3161 N N . LEU A 1 399 ? 25.696 -20.389 -16.656 1.00 80.94 399 LEU A N 1
ATOM 3162 C CA . LEU A 1 399 ? 24.730 -19.295 -16.622 1.00 80.94 399 LEU A CA 1
ATOM 3163 C C . LEU A 1 399 ? 23.597 -19.501 -17.645 1.00 80.94 399 LEU A C 1
ATOM 3165 O O . LEU A 1 399 ? 22.433 -19.333 -17.279 1.00 80.94 399 LEU A O 1
ATOM 3169 N N . SER A 1 400 ? 23.890 -19.930 -18.879 1.00 80.69 400 SER A N 1
ATOM 3170 C CA . SER A 1 400 ? 22.846 -20.221 -19.877 1.00 80.69 400 SER A CA 1
ATOM 3171 C C . SER A 1 400 ? 21.932 -21.376 -19.439 1.00 80.69 400 SER A C 1
ATOM 3173 O O . SER A 1 400 ? 20.710 -21.266 -19.553 1.00 80.69 400 SER A O 1
ATOM 3175 N N . GLU A 1 401 ? 22.484 -22.423 -18.817 1.00 82.75 401 GLU A N 1
ATOM 3176 C CA . GLU A 1 401 ? 21.697 -23.494 -18.199 1.00 82.75 401 GLU A CA 1
ATOM 3177 C C . GLU A 1 401 ? 20.782 -23.001 -17.068 1.00 82.75 401 GLU A C 1
ATOM 3179 O O . GLU A 1 401 ? 19.653 -23.477 -16.941 1.00 82.75 401 GLU A O 1
ATOM 3184 N N . LEU A 1 402 ? 21.258 -22.082 -16.217 1.00 81.25 402 LEU A N 1
ATOM 3185 C CA . LEU A 1 402 ? 20.449 -21.500 -15.140 1.00 81.25 402 LEU A CA 1
ATOM 3186 C C . LEU A 1 402 ? 19.283 -20.676 -15.705 1.00 81.25 402 LEU A C 1
ATOM 3188 O O . LEU A 1 402 ? 18.165 -20.797 -15.207 1.00 81.25 402 LEU A O 1
ATOM 3192 N N . TYR A 1 403 ? 19.503 -19.905 -16.774 1.00 79.62 403 TYR A N 1
ATOM 3193 C CA . TYR A 1 403 ? 18.424 -19.181 -17.455 1.00 79.62 403 TYR A CA 1
ATOM 3194 C C . TYR A 1 403 ? 17.417 -20.119 -18.134 1.00 79.62 403 TYR A C 1
ATOM 3196 O O . TYR A 1 403 ? 16.212 -19.886 -18.027 1.00 79.62 403 TYR A O 1
ATOM 3204 N N . ALA A 1 404 ? 17.873 -21.210 -18.759 1.00 82.31 404 ALA A N 1
ATOM 3205 C CA . ALA A 1 404 ? 16.985 -22.225 -19.326 1.00 82.31 404 ALA A CA 1
ATOM 3206 C C . ALA A 1 404 ? 16.120 -22.901 -18.242 1.00 82.31 404 ALA A C 1
ATOM 3208 O O . ALA A 1 404 ? 14.907 -23.021 -18.405 1.00 82.31 404 ALA A O 1
ATOM 3209 N N . LYS A 1 405 ? 16.714 -23.267 -17.095 1.00 83.75 405 LYS A N 1
ATOM 3210 C CA . LYS A 1 405 ? 15.987 -23.809 -15.930 1.00 83.75 405 LYS A CA 1
ATOM 3211 C C . LYS A 1 405 ? 14.960 -22.804 -15.393 1.00 83.75 405 LYS A C 1
ATOM 3213 O O . LYS A 1 405 ? 13.813 -23.180 -15.155 1.00 83.75 405 LYS A O 1
ATOM 3218 N N . TYR A 1 406 ? 15.329 -21.526 -15.285 1.00 79.50 406 TYR A N 1
ATOM 3219 C CA . TYR A 1 406 ? 14.428 -20.459 -14.840 1.00 79.50 406 TYR A CA 1
ATOM 3220 C C . TYR A 1 406 ? 13.225 -20.269 -15.781 1.00 79.50 406 TYR A C 1
ATOM 3222 O O . TYR A 1 406 ? 12.091 -20.160 -15.312 1.00 79.50 406 TYR A O 1
ATOM 3230 N N . ALA A 1 407 ? 13.446 -20.294 -17.100 1.00 79.50 407 ALA A N 1
ATOM 3231 C CA . ALA A 1 407 ? 12.377 -20.213 -18.097 1.00 79.50 407 ALA A CA 1
ATOM 3232 C C . ALA A 1 407 ? 11.399 -21.399 -17.991 1.00 79.50 407 ALA A C 1
ATOM 3234 O O . ALA A 1 407 ? 10.189 -21.187 -17.905 1.00 79.50 407 ALA A O 1
ATOM 3235 N N . THR A 1 408 ? 11.908 -22.632 -17.898 1.00 85.12 408 THR A N 1
ATOM 3236 C CA . THR A 1 408 ? 11.079 -23.837 -17.715 1.00 85.12 408 THR A CA 1
ATOM 3237 C C . THR A 1 408 ? 10.244 -23.769 -16.435 1.00 85.12 408 THR A C 1
ATOM 3239 O O . THR A 1 408 ? 9.065 -24.108 -16.432 1.00 85.12 408 THR A O 1
ATOM 3242 N N . ARG A 1 409 ? 10.812 -23.273 -15.332 1.00 81.62 409 ARG A N 1
ATOM 3243 C CA . ARG A 1 409 ? 10.089 -23.151 -14.055 1.00 81.62 409 ARG A CA 1
ATOM 3244 C C . ARG A 1 409 ? 9.029 -22.066 -14.062 1.00 81.62 409 ARG A C 1
ATOM 3246 O O . ARG A 1 409 ? 7.998 -22.233 -13.417 1.00 81.62 409 ARG A O 1
ATOM 3253 N N . TYR A 1 410 ? 9.259 -20.972 -14.784 1.00 82.88 410 TYR A N 1
ATOM 3254 C CA . TYR A 1 410 ? 8.234 -19.954 -14.983 1.00 82.88 410 TYR A CA 1
ATOM 3255 C C . TYR A 1 410 ? 7.000 -20.551 -15.678 1.00 82.88 410 TYR A C 1
ATOM 3257 O O . TYR A 1 410 ? 5.881 -20.299 -15.233 1.00 82.88 410 TYR A O 1
ATOM 3265 N N . ILE A 1 411 ? 7.207 -21.425 -16.673 1.00 85.06 411 ILE A N 1
ATOM 3266 C CA . ILE A 1 411 ? 6.136 -22.200 -17.322 1.00 85.06 411 ILE A CA 1
ATOM 3267 C C . ILE A 1 411 ? 5.457 -23.135 -16.307 1.00 85.06 411 ILE A C 1
ATOM 3269 O O . ILE A 1 411 ? 4.250 -23.016 -16.112 1.00 85.06 411 ILE A O 1
ATOM 3273 N N . ASN A 1 412 ? 6.207 -23.966 -15.567 1.00 84.50 412 ASN A N 1
ATOM 3274 C CA . ASN A 1 412 ? 5.638 -24.860 -14.540 1.00 84.50 412 ASN A CA 1
ATOM 3275 C C . ASN A 1 412 ? 4.778 -24.105 -13.503 1.00 84.50 412 ASN A C 1
ATOM 3277 O O . ASN A 1 412 ? 3.741 -24.598 -13.058 1.00 84.50 412 ASN A O 1
ATOM 3281 N N . VAL A 1 413 ? 5.203 -22.906 -13.084 1.00 85.62 413 VAL A N 1
ATOM 3282 C CA . VAL A 1 413 ? 4.454 -22.063 -12.139 1.00 85.62 413 VAL A CA 1
ATOM 3283 C C . VAL A 1 413 ? 3.203 -21.472 -12.793 1.00 85.62 413 VAL A C 1
ATOM 3285 O O . VAL A 1 413 ? 2.158 -21.439 -12.145 1.00 85.62 413 VAL A O 1
ATOM 3288 N N . GLN A 1 414 ? 3.264 -21.048 -14.059 1.00 84.06 414 GLN A N 1
ATOM 3289 C CA . GLN A 1 414 ? 2.075 -20.626 -14.807 1.00 84.06 414 GLN A CA 1
ATOM 3290 C C . GLN A 1 414 ? 1.062 -21.768 -14.968 1.00 84.06 414 GLN A C 1
ATOM 3292 O O . GLN A 1 414 ? -0.128 -21.535 -14.773 1.00 84.06 414 GLN A O 1
ATOM 3297 N N . GLU A 1 415 ? 1.512 -22.996 -15.238 1.00 87.06 415 GLU A N 1
ATOM 3298 C CA . GLU A 1 415 ? 0.655 -24.188 -15.286 1.00 87.06 415 GLU A CA 1
ATOM 3299 C C . GLU A 1 415 ? -0.007 -24.460 -13.926 1.00 87.06 415 GLU A C 1
ATOM 3301 O O . GLU A 1 415 ? -1.228 -24.583 -13.859 1.00 87.06 415 GLU A O 1
ATOM 3306 N N . CYS A 1 416 ? 0.756 -24.427 -12.823 1.00 85.81 416 CYS A N 1
ATOM 3307 C CA . CYS A 1 416 ? 0.199 -24.542 -11.467 1.00 85.81 416 CYS A CA 1
ATOM 3308 C C . CYS A 1 416 ? -0.874 -23.479 -11.181 1.00 85.81 416 CYS A C 1
ATOM 3310 O O . CYS A 1 416 ? -1.897 -23.773 -10.568 1.00 85.81 416 CYS A O 1
ATOM 3312 N N . LEU A 1 417 ? -0.635 -22.229 -11.585 1.00 83.62 417 LEU A N 1
ATOM 3313 C CA . LEU A 1 417 ? -1.581 -21.132 -11.380 1.00 83.62 417 LEU A CA 1
ATOM 3314 C C . LEU A 1 417 ? -2.827 -21.281 -12.262 1.00 83.62 417 LEU A C 1
ATOM 3316 O O . LEU A 1 417 ? -3.922 -20.969 -11.804 1.00 83.62 417 LEU A O 1
ATOM 3320 N N . LYS A 1 418 ? -2.683 -21.796 -13.488 1.00 88.25 418 LYS A N 1
ATOM 3321 C CA . LYS A 1 418 ? -3.804 -22.091 -14.387 1.00 88.25 418 LYS A CA 1
ATOM 3322 C C . LYS A 1 418 ? -4.688 -23.207 -13.831 1.00 88.25 418 LYS A C 1
ATOM 3324 O O . LYS A 1 418 ? -5.892 -23.009 -13.738 1.00 88.25 418 LYS A O 1
ATOM 3329 N N . GLU A 1 419 ? -4.095 -24.308 -13.367 1.00 86.06 419 GLU A N 1
ATOM 3330 C CA . GLU A 1 419 ? -4.826 -25.390 -12.691 1.00 86.06 419 GLU A CA 1
ATOM 3331 C C . GLU A 1 419 ? -5.566 -24.888 -11.435 1.00 86.06 419 GLU A C 1
ATOM 3333 O O . GLU A 1 419 ? -6.693 -25.299 -11.178 1.00 86.06 419 GLU A O 1
ATOM 3338 N N . LEU A 1 420 ? -4.978 -23.963 -10.662 1.00 83.44 420 LEU A N 1
ATOM 3339 C CA . LEU A 1 420 ? -5.663 -23.340 -9.520 1.00 83.44 420 LEU A CA 1
ATOM 3340 C C . LEU A 1 420 ? -6.840 -22.450 -9.943 1.00 83.44 420 LEU A C 1
ATOM 3342 O O . LEU A 1 420 ? -7.854 -22.438 -9.254 1.00 83.44 420 LEU A O 1
ATOM 3346 N N . ILE A 1 421 ? -6.725 -21.714 -11.052 1.00 82.19 421 ILE A N 1
ATOM 3347 C CA . ILE A 1 421 ? -7.824 -20.894 -11.589 1.00 82.19 421 ILE A CA 1
ATOM 3348 C C . ILE A 1 421 ? -8.963 -21.789 -12.091 1.00 82.19 421 ILE A C 1
ATOM 3350 O O . ILE A 1 421 ? -10.116 -21.514 -11.778 1.00 82.19 421 ILE A O 1
ATOM 3354 N N . GLU A 1 422 ? -8.646 -22.875 -12.799 1.00 85.44 422 GLU A N 1
ATOM 3355 C CA . GLU A 1 422 ? -9.628 -23.865 -13.261 1.00 85.44 422 GLU A CA 1
ATOM 3356 C C . GLU A 1 422 ? -10.352 -24.518 -12.064 1.00 85.44 422 GLU A C 1
ATOM 3358 O O . GLU A 1 422 ? -11.579 -24.502 -12.006 1.00 85.44 422 GLU A O 1
ATOM 3363 N N . LEU A 1 423 ? -9.616 -24.954 -11.031 1.00 82.25 423 LEU A N 1
ATOM 3364 C CA . LEU A 1 423 ? -10.200 -25.494 -9.792 1.00 82.25 423 LEU A CA 1
ATOM 3365 C C . LEU A 1 423 ? -11.073 -24.487 -9.020 1.00 82.25 423 LEU A C 1
ATOM 3367 O O . LEU A 1 423 ? -12.019 -24.901 -8.354 1.00 82.25 423 LEU A O 1
ATOM 3371 N N . LEU A 1 424 ? -10.763 -23.187 -9.068 1.00 78.06 424 LEU A N 1
ATOM 3372 C CA . LEU A 1 424 ? -11.584 -22.143 -8.441 1.00 78.06 424 LEU A CA 1
ATOM 3373 C C . LEU A 1 424 ? -12.857 -21.857 -9.251 1.00 78.06 424 LEU A C 1
ATOM 3375 O O . LEU A 1 424 ? -13.923 -21.701 -8.663 1.00 78.06 424 LEU A O 1
ATOM 3379 N N . GLN A 1 425 ? -12.776 -21.860 -10.584 1.00 81.62 425 GLN A N 1
ATOM 3380 C CA . GLN A 1 425 ? -13.944 -21.729 -11.464 1.00 81.62 425 GLN A CA 1
ATOM 3381 C C . GLN A 1 425 ? -14.905 -22.923 -11.314 1.00 81.62 425 GLN A C 1
ATOM 3383 O O . GLN A 1 425 ? -16.118 -22.729 -11.262 1.00 81.62 425 GLN A O 1
ATOM 3388 N N . ASP A 1 426 ? -14.371 -24.135 -11.129 1.00 75.62 426 ASP A N 1
ATOM 3389 C CA . ASP A 1 426 ? -15.125 -25.361 -10.815 1.00 75.62 426 ASP A CA 1
ATOM 3390 C C . ASP A 1 426 ? -15.747 -25.381 -9.397 1.00 75.62 426 ASP A C 1
ATOM 3392 O O . ASP A 1 426 ? -16.495 -26.306 -9.057 1.00 75.62 426 ASP A O 1
ATOM 3396 N N . LEU A 1 427 ? -15.421 -24.404 -8.544 1.00 68.81 427 LEU A N 1
ATOM 3397 C CA . LEU A 1 427 ? -16.021 -24.195 -7.216 1.00 68.81 427 LEU A CA 1
ATOM 3398 C C . LEU A 1 427 ? -17.010 -23.018 -7.190 1.00 68.81 427 LEU A C 1
ATOM 3400 O O . LEU A 1 427 ? -17.867 -22.968 -6.313 1.00 68.81 427 LEU A O 1
ATOM 3404 N N . GLU A 1 428 ? -16.897 -22.079 -8.132 1.00 70.06 428 GLU A N 1
ATOM 3405 C CA . GLU A 1 428 ? -17.772 -20.903 -8.247 1.00 70.06 428 GLU A CA 1
ATOM 3406 C C . GLU A 1 428 ? -19.053 -21.194 -9.059 1.00 70.06 428 GLU A C 1
ATOM 3408 O O . GLU A 1 428 ? -20.025 -20.440 -8.995 1.00 70.06 428 GLU A O 1
ATOM 3413 N N . GLN A 1 429 ? -19.098 -22.317 -9.788 1.00 68.44 429 GLN A N 1
ATOM 3414 C CA . GLN A 1 429 ? -20.317 -22.791 -10.451 1.00 68.44 429 GLN A CA 1
ATOM 3415 C C . GLN A 1 429 ? -21.345 -23.303 -9.420 1.00 68.44 429 GLN A C 1
ATOM 3417 O O . GLN A 1 429 ? -21.007 -24.161 -8.603 1.00 68.44 429 GLN A O 1
ATOM 3422 N N . PRO A 1 430 ? -22.615 -22.850 -9.460 1.00 51.12 430 PRO A N 1
ATOM 3423 C CA . PRO A 1 430 ? -23.649 -23.353 -8.560 1.00 51.12 430 PRO A CA 1
ATOM 3424 C C . PRO A 1 430 ? -23.988 -24.816 -8.893 1.00 51.12 430 PRO A C 1
ATOM 3426 O O . PRO A 1 430 ? -24.609 -25.103 -9.917 1.00 51.12 430 PRO A O 1
ATOM 3429 N N . GLU A 1 431 ? -23.581 -25.755 -8.031 1.00 53.53 431 GLU A N 1
ATOM 3430 C CA . GLU A 1 431 ? -23.836 -27.189 -8.225 1.00 53.53 431 GLU A CA 1
ATOM 3431 C C . GLU A 1 431 ? -25.335 -27.518 -8.064 1.00 53.53 431 GLU A C 1
ATOM 3433 O O . GLU A 1 431 ? -25.847 -27.756 -6.974 1.00 53.53 431 GLU A O 1
ATOM 3438 N N . GLU A 1 432 ? -26.049 -27.572 -9.189 1.00 50.38 432 GLU A N 1
ATOM 3439 C CA . GLU A 1 432 ? -27.495 -27.838 -9.266 1.00 50.38 432 GLU A CA 1
ATOM 3440 C C . GLU A 1 432 ? -27.876 -29.330 -9.084 1.00 50.38 432 GLU A C 1
ATOM 3442 O O . GLU A 1 432 ? -28.977 -29.742 -9.457 1.00 50.38 432 GLU A O 1
ATOM 3447 N N . LYS A 1 433 ? -26.964 -30.189 -8.590 1.00 47.53 433 LYS A N 1
ATOM 3448 C CA . LYS A 1 433 ? -27.165 -31.652 -8.560 1.00 47.53 433 LYS A CA 1
ATOM 3449 C C . LYS A 1 433 ? -26.694 -32.331 -7.279 1.00 47.53 433 LYS A C 1
ATOM 3451 O O . LYS A 1 433 ? -25.504 -32.442 -7.005 1.00 47.53 433 LYS A O 1
ATOM 3456 N N . GLU A 1 434 ? -2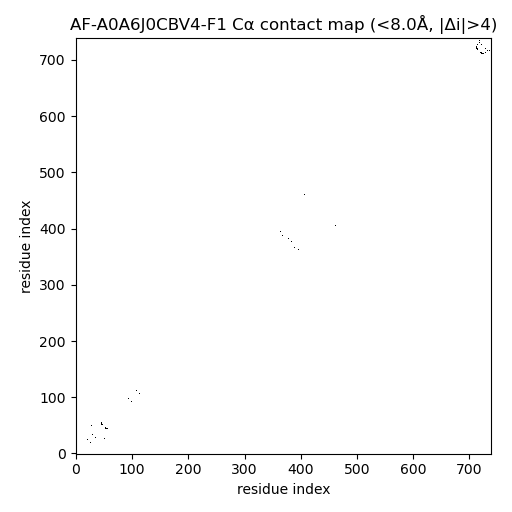7.661 -32.917 -6.580 1.00 48.69 434 GLU A N 1
ATOM 3457 C CA . GLU A 1 434 ? -27.462 -33.900 -5.517 1.00 48.69 434 GLU A CA 1
ATOM 3458 C C . GLU A 1 434 ? -26.648 -35.102 -6.037 1.00 48.69 434 GLU A C 1
ATOM 3460 O O . GLU A 1 434 ? -27.152 -35.946 -6.780 1.00 48.69 434 GLU A O 1
ATOM 3465 N N . GLY A 1 435 ? -25.373 -35.196 -5.649 1.00 47.06 435 GLY A N 1
ATOM 3466 C CA . GLY A 1 435 ? -24.493 -36.273 -6.101 1.00 47.06 435 GLY A CA 1
ATOM 3467 C C . GLY A 1 435 ? -23.231 -36.415 -5.256 1.00 47.06 435 GLY A C 1
ATOM 3468 O O . GLY A 1 435 ? -22.225 -35.808 -5.583 1.00 47.06 435 GLY A O 1
ATOM 3469 N N . LEU A 1 436 ? -23.317 -37.242 -4.203 1.00 46.41 436 LEU A N 1
ATOM 3470 C CA . LEU A 1 436 ? -22.247 -37.823 -3.364 1.00 46.41 436 LEU A CA 1
ATOM 3471 C C . LEU A 1 436 ? -20.930 -37.020 -3.220 1.00 46.41 436 LEU A C 1
ATOM 3473 O O . LEU A 1 436 ? -20.160 -36.884 -4.166 1.00 46.41 436 LEU A O 1
ATOM 3477 N N . GLY A 1 437 ? -20.566 -36.681 -1.974 1.00 53.28 437 GLY A N 1
ATOM 3478 C CA . GLY A 1 437 ? -19.359 -35.925 -1.577 1.00 53.28 437 GLY A CA 1
ATOM 3479 C C . GLY A 1 437 ? -17.972 -36.538 -1.869 1.00 53.28 437 GLY A C 1
ATOM 3480 O O . GLY A 1 437 ? -17.012 -36.239 -1.168 1.00 53.28 437 GLY A O 1
ATOM 3481 N N . VAL A 1 438 ? -17.842 -37.379 -2.896 1.00 52.75 438 VAL A N 1
ATOM 3482 C CA . VAL A 1 438 ? -16.567 -37.851 -3.459 1.00 52.75 438 VAL A CA 1
ATOM 3483 C C . VAL A 1 438 ? -15.851 -36.718 -4.216 1.00 52.75 438 VAL A C 1
ATOM 3485 O O . VAL A 1 438 ? -14.631 -36.598 -4.126 1.00 52.75 438 VAL A O 1
ATOM 3488 N N . ASN A 1 439 ? -16.604 -35.844 -4.900 1.00 66.31 439 ASN A N 1
ATOM 3489 C CA . ASN A 1 439 ? -16.052 -34.761 -5.727 1.00 66.31 439 ASN A CA 1
ATOM 3490 C C . ASN A 1 439 ? -15.308 -33.696 -4.894 1.00 66.31 439 ASN A C 1
ATOM 3492 O O . ASN A 1 439 ? -14.216 -33.270 -5.262 1.00 66.31 439 ASN A O 1
ATOM 3496 N N . GLU A 1 440 ? -15.839 -33.305 -3.728 1.00 66.06 440 GLU A N 1
ATOM 3497 C CA . GLU A 1 440 ? -15.158 -32.348 -2.842 1.00 66.06 440 GLU A CA 1
ATOM 3498 C C . GLU A 1 440 ? -13.791 -32.851 -2.367 1.00 66.06 440 GLU A C 1
ATOM 3500 O O . GLU A 1 440 ? -12.832 -32.080 -2.335 1.00 66.06 440 GLU A O 1
ATOM 3505 N N . GLN A 1 441 ? -13.689 -34.125 -1.979 1.00 75.19 441 GLN A N 1
ATOM 3506 C CA . GLN A 1 441 ? -12.432 -34.674 -1.478 1.00 75.19 441 GLN A CA 1
ATOM 3507 C C . GLN A 1 441 ? -11.377 -34.713 -2.592 1.00 75.19 441 GLN A C 1
ATOM 3509 O O . GLN A 1 441 ? -10.237 -34.310 -2.368 1.00 75.19 441 GLN A O 1
ATOM 3514 N N . GLU A 1 442 ? -11.773 -35.076 -3.815 1.00 77.81 442 GLU A N 1
ATOM 3515 C CA . GLU A 1 442 ? -10.894 -35.032 -4.986 1.00 77.81 442 GLU A CA 1
ATOM 3516 C C . GLU A 1 442 ? -10.459 -33.593 -5.336 1.00 77.81 442 GLU A C 1
ATOM 3518 O O . GLU A 1 442 ? -9.274 -33.357 -5.591 1.00 77.81 442 GLU A O 1
ATOM 3523 N N . LYS A 1 443 ? -11.370 -32.605 -5.274 1.00 76.62 443 LYS A N 1
ATOM 3524 C CA . LYS A 1 443 ? -11.045 -31.170 -5.430 1.00 76.62 443 LYS A CA 1
ATOM 3525 C C . LYS A 1 443 ? -10.045 -30.703 -4.351 1.00 76.62 443 LYS A C 1
ATOM 3527 O O . LYS A 1 443 ? -9.043 -30.064 -4.681 1.00 76.62 443 LYS A O 1
ATOM 3532 N N . ARG A 1 444 ? -10.245 -31.075 -3.076 1.00 78.19 444 ARG A N 1
ATOM 3533 C CA . ARG A 1 444 ? -9.320 -30.770 -1.957 1.00 78.19 444 ARG A CA 1
ATOM 3534 C C . ARG A 1 444 ? -7.950 -31.436 -2.135 1.00 78.19 444 ARG A C 1
ATOM 3536 O O . ARG A 1 444 ? -6.931 -30.819 -1.826 1.00 78.19 444 ARG A O 1
ATOM 3543 N N . ASP A 1 445 ? -7.893 -32.658 -2.656 1.00 83.31 445 ASP A N 1
ATOM 3544 C CA . ASP A 1 445 ? -6.634 -33.380 -2.876 1.00 83.31 445 ASP A CA 1
ATOM 3545 C C . ASP A 1 445 ? -5.849 -32.853 -4.085 1.00 83.31 445 ASP A C 1
ATOM 3547 O O . ASP A 1 445 ? -4.626 -32.705 -3.998 1.00 83.31 445 ASP A O 1
ATOM 3551 N N . LYS A 1 446 ? -6.532 -32.440 -5.161 1.00 83.50 446 LYS A N 1
ATOM 3552 C CA . LYS A 1 446 ? -5.921 -31.680 -6.267 1.00 83.50 446 LYS A CA 1
ATOM 3553 C C . LYS A 1 446 ? -5.359 -30.340 -5.784 1.00 83.50 446 LYS A C 1
ATOM 3555 O O . LYS A 1 446 ? -4.213 -30.016 -6.098 1.00 83.50 446 LYS A O 1
ATOM 3560 N N . LEU A 1 447 ? -6.101 -29.608 -4.947 1.00 81.12 447 LEU A N 1
ATOM 3561 C CA . LEU A 1 447 ? -5.631 -28.358 -4.340 1.00 81.12 447 LEU A CA 1
ATOM 3562 C C . LEU A 1 447 ? -4.375 -28.576 -3.476 1.00 81.12 447 LEU A C 1
ATOM 3564 O O . LEU A 1 447 ? -3.387 -27.858 -3.650 1.00 81.12 447 LEU A O 1
ATOM 3568 N N . ARG A 1 448 ? -4.362 -29.597 -2.605 1.00 84.44 448 ARG A N 1
ATOM 3569 C CA . ARG A 1 448 ? -3.181 -29.961 -1.796 1.00 84.44 448 ARG A CA 1
ATOM 3570 C C . ARG A 1 448 ? -1.982 -30.364 -2.661 1.00 84.44 448 ARG A C 1
ATOM 3572 O O . ARG A 1 448 ? -0.865 -29.920 -2.396 1.00 84.44 448 ARG A O 1
ATOM 3579 N N . SER A 1 449 ? -2.204 -31.144 -3.719 1.00 86.75 449 SER A N 1
ATOM 3580 C CA . SER A 1 449 ? -1.164 -31.523 -4.687 1.00 86.75 449 SER A CA 1
ATOM 3581 C C . SER A 1 449 ? -0.559 -30.297 -5.384 1.00 86.75 449 SER A C 1
ATOM 3583 O O . SER A 1 449 ? 0.664 -30.131 -5.421 1.00 86.75 449 SER A O 1
ATOM 3585 N N . CYS A 1 450 ? -1.399 -29.370 -5.856 1.00 86.06 450 CYS A N 1
ATOM 3586 C CA . CYS A 1 450 ? -0.925 -28.164 -6.529 1.00 86.06 450 CYS A CA 1
ATOM 3587 C C . CYS A 1 450 ? -0.187 -27.209 -5.572 1.00 86.06 450 CYS A C 1
ATOM 3589 O O . CYS A 1 450 ? 0.867 -26.679 -5.927 1.00 86.06 450 CYS A O 1
ATOM 3591 N N . GLN A 1 451 ? -0.656 -27.057 -4.327 1.00 82.12 451 GLN A N 1
ATOM 3592 C CA . GLN A 1 451 ? 0.059 -26.315 -3.279 1.00 82.12 451 GLN A CA 1
ATOM 3593 C C . GLN A 1 451 ? 1.437 -26.929 -2.969 1.00 82.12 451 GLN A C 1
ATOM 3595 O O . GLN A 1 451 ? 2.422 -26.196 -2.829 1.00 82.12 451 GLN A O 1
ATOM 3600 N N . ALA A 1 452 ? 1.544 -28.261 -2.915 1.00 87.31 452 ALA A N 1
ATOM 3601 C CA . ALA A 1 452 ? 2.818 -28.954 -2.719 1.00 87.31 452 ALA A CA 1
ATOM 3602 C C . ALA A 1 452 ? 3.781 -28.739 -3.903 1.00 87.31 452 ALA A C 1
ATOM 3604 O O . ALA A 1 452 ? 4.954 -28.417 -3.690 1.00 87.31 452 ALA A O 1
ATOM 3605 N N . ARG A 1 453 ? 3.291 -28.836 -5.149 1.00 89.69 453 ARG A N 1
ATOM 3606 C CA . ARG A 1 453 ? 4.077 -28.565 -6.367 1.00 89.69 453 ARG A CA 1
ATOM 3607 C C . ARG A 1 453 ? 4.554 -27.109 -6.418 1.00 89.69 453 ARG A C 1
ATOM 3609 O O . ARG A 1 453 ? 5.745 -26.878 -6.607 1.00 89.69 453 ARG A O 1
ATOM 3616 N N . LEU A 1 454 ? 3.678 -26.140 -6.138 1.00 87.25 454 LEU A N 1
ATOM 3617 C CA . LEU A 1 454 ? 4.029 -24.716 -6.078 1.00 87.25 454 LEU A CA 1
ATOM 3618 C C . LEU A 1 454 ? 5.069 -24.419 -4.983 1.00 87.25 454 LEU A C 1
ATOM 3620 O O . LEU A 1 454 ? 5.990 -23.631 -5.196 1.00 87.25 454 LEU A O 1
ATOM 3624 N N . THR A 1 455 ? 4.970 -25.077 -3.825 1.00 83.56 455 THR A N 1
ATOM 3625 C CA . THR A 1 455 ? 5.948 -24.939 -2.731 1.00 83.56 455 THR A CA 1
ATOM 3626 C C . THR A 1 455 ? 7.310 -25.521 -3.118 1.00 83.56 455 THR A C 1
ATOM 3628 O O . THR A 1 455 ? 8.341 -24.893 -2.865 1.00 83.56 455 THR A O 1
ATOM 3631 N N . LYS A 1 456 ? 7.328 -26.677 -3.796 1.00 90.06 456 LYS A N 1
ATOM 3632 C CA . LYS A 1 456 ? 8.547 -27.294 -4.338 1.00 90.06 456 LYS A CA 1
ATOM 3633 C C . LYS A 1 456 ? 9.220 -26.393 -5.377 1.00 90.06 456 LYS A C 1
ATOM 3635 O O . LYS A 1 456 ? 10.424 -26.160 -5.278 1.00 90.06 456 LYS A O 1
ATOM 3640 N N . GLU A 1 457 ? 8.458 -25.845 -6.325 1.00 88.19 457 GLU A N 1
ATOM 3641 C CA . GLU A 1 457 ? 8.987 -24.907 -7.323 1.00 88.19 457 GLU A CA 1
ATOM 3642 C C . GLU A 1 457 ? 9.492 -23.612 -6.680 1.00 88.19 457 GLU A C 1
ATOM 3644 O O . GLU A 1 457 ? 10.586 -23.155 -7.001 1.00 88.19 457 GLU A O 1
ATOM 3649 N N . ARG A 1 458 ? 8.774 -23.062 -5.691 1.00 84.56 458 ARG A N 1
ATOM 3650 C CA . ARG A 1 458 ? 9.219 -21.887 -4.928 1.00 84.56 458 ARG A CA 1
ATOM 3651 C C . ARG A 1 458 ? 10.551 -22.125 -4.218 1.00 84.56 458 ARG A C 1
ATOM 3653 O O . ARG A 1 458 ? 11.449 -21.293 -4.342 1.00 84.56 458 ARG A O 1
ATOM 3660 N N . GLN A 1 459 ? 10.702 -23.237 -3.496 1.00 88.44 459 GLN A N 1
ATOM 3661 C CA . GLN A 1 459 ? 11.962 -23.558 -2.818 1.00 88.44 459 GLN A CA 1
ATOM 3662 C C . GLN A 1 459 ? 13.105 -23.728 -3.822 1.00 88.44 459 GLN A C 1
ATOM 3664 O O . GLN A 1 459 ? 14.216 -23.243 -3.618 1.00 88.44 459 GLN A O 1
ATOM 3669 N N . ALA A 1 460 ? 12.833 -24.401 -4.932 1.00 86.88 460 ALA A N 1
ATOM 3670 C CA . ALA A 1 460 ? 13.854 -24.710 -5.909 1.00 86.88 460 ALA A CA 1
ATOM 3671 C C . ALA A 1 460 ? 14.223 -23.485 -6.792 1.00 86.88 460 ALA A C 1
ATOM 3673 O O . ALA A 1 460 ? 15.383 -23.377 -7.184 1.00 86.88 460 ALA A O 1
ATOM 3674 N N . MET A 1 461 ? 13.322 -22.506 -6.979 1.00 85.56 461 MET A N 1
ATOM 3675 C CA . MET A 1 461 ? 13.645 -21.162 -7.496 1.00 85.56 461 MET A CA 1
ATOM 3676 C C . MET A 1 461 ? 14.528 -20.350 -6.532 1.00 85.56 461 MET A C 1
ATOM 3678 O O . MET A 1 461 ? 15.402 -19.611 -6.982 1.00 85.56 461 MET A O 1
ATOM 3682 N N . ILE A 1 462 ? 14.334 -20.473 -5.211 1.00 86.19 462 ILE A N 1
ATOM 3683 C CA . ILE A 1 462 ? 15.207 -19.819 -4.216 1.00 86.19 462 ILE A CA 1
ATOM 3684 C C . ILE A 1 462 ? 16.637 -20.365 -4.334 1.00 86.19 462 ILE A C 1
ATOM 3686 O O . ILE A 1 462 ? 17.583 -19.578 -4.406 1.00 86.19 462 ILE A O 1
ATOM 3690 N N . ASN A 1 463 ? 16.789 -21.689 -4.427 1.00 86.81 463 ASN A N 1
ATOM 3691 C CA . ASN A 1 463 ? 18.092 -22.338 -4.589 1.00 86.81 463 ASN A CA 1
ATOM 3692 C C . ASN A 1 463 ? 18.793 -21.895 -5.892 1.00 86.81 463 ASN A C 1
ATOM 3694 O O . ASN A 1 463 ? 19.972 -21.549 -5.879 1.00 86.81 463 ASN A O 1
ATOM 3698 N N . GLU A 1 464 ? 18.076 -21.836 -7.018 1.00 84.12 464 GLU A N 1
ATOM 3699 C CA . GLU A 1 464 ? 18.653 -21.384 -8.294 1.00 84.12 464 GLU A CA 1
ATOM 3700 C C . GLU A 1 464 ? 18.985 -19.892 -8.314 1.00 84.12 464 GLU A C 1
ATOM 3702 O O . GLU A 1 464 ? 20.002 -19.505 -8.884 1.00 84.12 464 GLU A O 1
ATOM 3707 N N . ARG A 1 465 ? 18.202 -19.045 -7.635 1.00 85.31 465 ARG A N 1
ATOM 3708 C CA . ARG A 1 465 ? 18.551 -17.630 -7.453 1.00 85.31 465 ARG A CA 1
ATOM 3709 C C . ARG A 1 465 ? 19.855 -17.472 -6.663 1.00 85.31 465 ARG A C 1
ATOM 3711 O O . ARG A 1 465 ? 20.639 -16.576 -6.974 1.00 85.31 465 ARG A O 1
ATOM 3718 N N . GLN A 1 466 ? 20.116 -18.330 -5.674 1.00 87.19 466 GLN A N 1
ATOM 3719 C CA . GLN A 1 466 ? 21.400 -18.347 -4.963 1.00 87.19 466 GLN A CA 1
ATOM 3720 C C . GLN A 1 466 ? 22.548 -18.776 -5.890 1.00 87.19 466 GLN A C 1
ATOM 3722 O O . GLN A 1 466 ? 23.589 -18.123 -5.897 1.00 87.19 466 GLN A O 1
ATOM 3727 N N . GLU A 1 467 ? 22.358 -19.806 -6.720 1.00 84.25 467 GLU A N 1
ATOM 3728 C CA . GLU A 1 467 ? 23.353 -20.222 -7.723 1.00 84.25 467 GLU A CA 1
ATOM 3729 C C . GLU A 1 467 ? 23.622 -19.140 -8.780 1.00 84.25 467 GLU A C 1
ATOM 3731 O O . GLU A 1 467 ? 24.781 -18.864 -9.087 1.00 84.25 467 GLU A O 1
ATOM 3736 N N . LEU A 1 468 ? 22.585 -18.451 -9.268 1.00 86.12 468 LEU A N 1
ATOM 3737 C CA . LEU A 1 468 ? 22.730 -17.301 -10.166 1.00 86.12 468 LEU A CA 1
ATOM 3738 C C . LEU A 1 468 ? 23.494 -16.153 -9.493 1.00 86.12 468 LEU A C 1
ATOM 3740 O O . LEU A 1 468 ? 24.341 -15.534 -10.126 1.00 86.12 468 LEU A O 1
ATOM 3744 N N . THR A 1 469 ? 23.260 -15.906 -8.200 1.00 84.50 469 THR A N 1
ATOM 3745 C CA . THR A 1 469 ? 23.998 -14.884 -7.433 1.00 84.50 469 THR A CA 1
ATOM 3746 C C . THR A 1 469 ? 25.489 -15.237 -7.312 1.00 84.50 469 THR A C 1
ATOM 3748 O O . THR A 1 469 ? 26.338 -14.352 -7.409 1.00 84.50 469 THR A O 1
ATOM 3751 N N . LYS A 1 470 ? 25.833 -16.528 -7.168 1.00 87.19 470 LYS A N 1
ATOM 3752 C CA . LYS A 1 470 ? 27.229 -17.011 -7.186 1.00 87.19 470 LYS A CA 1
ATOM 3753 C C . LYS A 1 470 ? 27.867 -16.887 -8.576 1.00 87.19 470 LYS A C 1
ATOM 3755 O O . LYS A 1 470 ? 29.007 -16.451 -8.680 1.00 87.19 470 LYS A O 1
ATOM 3760 N N . ALA A 1 471 ? 27.140 -17.229 -9.641 1.00 80.75 471 ALA A N 1
ATOM 3761 C CA . ALA A 1 471 ? 27.621 -17.048 -11.013 1.00 80.75 471 ALA A CA 1
ATOM 3762 C C . ALA A 1 471 ? 27.823 -15.556 -11.347 1.00 80.75 471 ALA A C 1
ATOM 3764 O O . ALA A 1 471 ? 28.818 -15.180 -11.962 1.00 80.75 471 ALA A O 1
ATOM 3765 N N . GLN A 1 472 ? 26.928 -14.682 -10.877 1.00 82.56 472 GLN A N 1
ATOM 3766 C CA . GLN A 1 472 ? 27.041 -13.233 -11.039 1.00 82.56 472 GLN A CA 1
ATOM 3767 C C . GLN A 1 472 ? 28.274 -12.664 -10.322 1.00 82.56 472 GLN A C 1
ATOM 3769 O O . GLN A 1 472 ? 28.974 -11.838 -10.904 1.00 82.56 472 GLN A O 1
ATOM 3774 N N . SER A 1 473 ? 28.577 -13.098 -9.092 1.00 85.75 473 SER A N 1
ATOM 3775 C CA . SER A 1 473 ? 29.779 -12.630 -8.385 1.00 85.75 473 SER A CA 1
ATOM 3776 C C . SER A 1 473 ? 31.073 -13.151 -9.021 1.00 85.75 473 SER A C 1
ATOM 3778 O O . SER A 1 473 ? 32.060 -12.417 -9.073 1.00 85.75 473 SER A O 1
ATOM 3780 N N . GLN A 1 474 ? 31.057 -14.361 -9.595 1.00 83.19 474 GLN A N 1
ATOM 3781 C CA . GLN A 1 474 ? 32.144 -14.862 -10.443 1.00 83.19 474 GLN A CA 1
ATOM 3782 C C . GLN A 1 474 ? 32.342 -13.969 -11.676 1.00 83.19 474 GLN A C 1
ATOM 3784 O O . GLN A 1 474 ? 33.453 -13.494 -11.894 1.00 83.19 474 GLN A O 1
ATOM 3789 N N . PHE A 1 475 ? 31.280 -13.644 -12.423 1.00 80.88 475 PHE A N 1
ATOM 3790 C CA . PHE A 1 475 ? 31.365 -12.703 -13.549 1.00 80.88 475 PHE A CA 1
ATOM 3791 C C . PHE A 1 475 ? 31.862 -11.315 -13.133 1.00 80.88 475 PHE A C 1
ATOM 3793 O O . PHE A 1 475 ? 32.699 -10.738 -13.820 1.00 80.88 475 PHE A O 1
ATOM 3800 N N . GLN A 1 476 ? 31.408 -10.781 -11.998 1.00 83.88 476 GLN A N 1
ATOM 3801 C CA . GLN A 1 476 ? 31.867 -9.484 -11.502 1.00 83.88 476 GLN A CA 1
ATOM 3802 C C . GLN A 1 476 ? 33.366 -9.491 -11.166 1.00 83.88 476 GLN A C 1
ATOM 3804 O O . GLN A 1 476 ? 34.058 -8.518 -11.466 1.00 83.88 476 GLN A O 1
ATOM 3809 N N . LYS A 1 477 ? 33.884 -10.595 -10.608 1.00 86.62 477 LYS A N 1
ATOM 3810 C CA . LYS A 1 477 ? 35.327 -10.788 -10.429 1.00 86.62 477 LYS A CA 1
ATOM 3811 C C . LYS A 1 477 ? 36.048 -10.824 -11.782 1.00 86.62 477 LYS A C 1
ATOM 3813 O O . LYS A 1 477 ? 36.999 -10.079 -11.969 1.00 86.62 477 LYS A O 1
ATOM 3818 N N . ILE A 1 478 ? 35.548 -11.610 -12.737 1.00 81.38 478 ILE A N 1
ATOM 3819 C CA . ILE A 1 478 ? 36.118 -11.729 -14.089 1.00 81.38 478 ILE A CA 1
ATOM 3820 C C . ILE A 1 478 ? 36.212 -10.356 -14.776 1.00 81.38 478 ILE A C 1
ATOM 3822 O O . ILE A 1 478 ? 37.261 -10.018 -15.315 1.00 81.38 478 ILE A O 1
ATOM 3826 N N . PHE A 1 479 ? 35.167 -9.524 -14.707 1.00 78.25 479 PHE A N 1
ATOM 3827 C CA . PHE A 1 479 ? 35.211 -8.158 -15.242 1.00 78.25 479 PHE A CA 1
ATOM 3828 C C . PHE A 1 479 ? 36.204 -7.248 -14.504 1.00 78.25 479 PHE A C 1
ATOM 3830 O O . PHE A 1 479 ? 36.822 -6.395 -15.137 1.00 78.25 479 PHE A O 1
ATOM 3837 N N . SER A 1 480 ? 36.397 -7.425 -13.194 1.00 84.12 480 SER A N 1
ATOM 3838 C CA . SER A 1 480 ? 37.440 -6.711 -12.445 1.00 84.12 480 SER A CA 1
ATOM 3839 C C . SER A 1 480 ? 38.843 -7.110 -12.913 1.00 84.12 480 SER A C 1
ATOM 3841 O O . SER A 1 480 ? 39.679 -6.236 -13.141 1.00 84.12 480 SER A O 1
ATOM 3843 N N . ASP A 1 481 ? 39.081 -8.410 -13.100 1.00 81.69 481 ASP A N 1
ATOM 3844 C CA . ASP A 1 481 ? 40.355 -8.955 -13.573 1.00 81.69 481 ASP A CA 1
ATOM 3845 C C . ASP A 1 481 ? 40.645 -8.471 -15.018 1.00 81.69 481 ASP A C 1
ATOM 3847 O O . ASP A 1 481 ? 41.747 -8.006 -15.311 1.00 81.69 481 ASP A O 1
ATOM 3851 N N . PHE A 1 482 ? 39.635 -8.456 -15.903 1.00 81.38 482 PHE A N 1
ATOM 3852 C CA . PHE A 1 482 ? 39.739 -7.874 -17.252 1.00 81.38 482 PHE A CA 1
ATOM 3853 C C . PHE A 1 482 ? 40.022 -6.367 -17.250 1.00 81.38 482 PHE A C 1
ATOM 3855 O O . PHE A 1 482 ? 40.834 -5.907 -18.049 1.00 81.38 482 PHE A O 1
ATOM 3862 N N . ASN A 1 483 ? 39.380 -5.593 -16.370 1.00 81.50 483 ASN A N 1
ATOM 3863 C CA . ASN A 1 483 ? 39.643 -4.157 -16.269 1.00 81.50 483 ASN A CA 1
ATOM 3864 C C . ASN A 1 483 ? 41.080 -3.882 -15.792 1.00 81.50 483 ASN A C 1
ATOM 3866 O O . ASN A 1 483 ? 41.714 -2.975 -16.321 1.00 81.50 483 ASN A O 1
ATOM 3870 N N . SER A 1 484 ? 41.623 -4.685 -14.864 1.00 83.56 484 SER A N 1
ATOM 3871 C CA . SER A 1 484 ? 43.043 -4.598 -14.468 1.00 83.56 484 SER A CA 1
ATOM 3872 C C . SER A 1 484 ? 43.972 -4.839 -15.659 1.00 83.56 484 SER A C 1
ATOM 3874 O O . SER A 1 484 ? 44.843 -4.018 -15.933 1.00 83.56 484 SER A O 1
ATOM 3876 N N . LEU A 1 485 ? 43.726 -5.905 -16.430 1.00 81.19 485 LEU A N 1
ATOM 3877 C CA . LEU A 1 485 ? 44.509 -6.218 -17.629 1.00 81.19 485 LEU A CA 1
ATOM 3878 C C . LEU A 1 485 ? 44.403 -5.133 -18.712 1.00 81.19 485 LEU A C 1
ATOM 3880 O O . LEU A 1 485 ? 45.382 -4.867 -19.403 1.00 81.19 485 LEU A O 1
ATOM 3884 N N . LEU A 1 486 ? 43.244 -4.482 -18.861 1.00 78.94 486 LEU A N 1
ATOM 3885 C CA . LEU A 1 486 ? 43.092 -3.340 -19.768 1.00 78.94 486 LEU A CA 1
ATOM 3886 C C . LEU A 1 486 ? 43.913 -2.130 -19.307 1.00 78.94 486 LEU A C 1
ATOM 3888 O O . LEU A 1 486 ? 44.585 -1.531 -20.141 1.00 78.94 486 LEU A O 1
ATOM 3892 N N . TYR A 1 487 ? 43.929 -1.813 -18.008 1.00 83.38 487 TYR A N 1
ATOM 3893 C CA . TYR A 1 487 ? 44.797 -0.759 -17.470 1.00 83.38 487 TYR A CA 1
ATOM 3894 C C . TYR A 1 487 ? 46.287 -1.086 -17.649 1.00 83.38 487 TYR A C 1
ATOM 3896 O O . TYR A 1 487 ? 47.063 -0.216 -18.033 1.00 83.38 487 TYR A O 1
ATOM 3904 N N . GLU A 1 488 ? 46.695 -2.338 -17.429 1.00 84.69 488 GLU A N 1
ATOM 3905 C CA . GLU A 1 488 ? 48.073 -2.789 -17.667 1.00 84.69 488 GLU A CA 1
ATOM 3906 C C . GLU A 1 488 ? 48.465 -2.670 -19.151 1.00 84.69 488 GLU A C 1
ATOM 3908 O O . GLU A 1 488 ? 49.546 -2.175 -19.469 1.00 84.69 488 GLU A O 1
ATOM 3913 N N . LEU A 1 489 ? 47.573 -3.047 -20.075 1.00 77.38 489 LEU A N 1
ATOM 3914 C CA . LEU A 1 489 ? 47.785 -2.888 -21.519 1.00 77.38 489 LEU A CA 1
ATOM 3915 C C . LEU A 1 489 ? 47.811 -1.418 -21.965 1.00 77.38 489 LEU A C 1
ATOM 3917 O O . LEU A 1 489 ? 48.586 -1.078 -22.857 1.00 77.38 489 LEU A O 1
ATOM 3921 N N . GLU A 1 490 ? 47.002 -0.549 -21.358 1.00 85.31 490 GLU A N 1
ATOM 3922 C CA . GLU A 1 490 ? 46.991 0.892 -21.637 1.00 85.31 490 GLU A CA 1
ATOM 3923 C C . GLU A 1 490 ? 48.306 1.553 -21.189 1.00 85.31 490 GLU A C 1
ATOM 3925 O O . GLU A 1 490 ? 48.917 2.290 -21.965 1.00 85.31 490 GLU A O 1
ATOM 3930 N N . ILE A 1 491 ? 48.818 1.193 -20.004 1.00 83.12 491 ILE A N 1
ATOM 3931 C CA . ILE A 1 491 ? 50.144 1.615 -19.518 1.00 83.12 491 ILE A CA 1
ATOM 3932 C C . ILE A 1 491 ? 51.251 1.133 -20.470 1.00 83.12 491 ILE A C 1
ATOM 3934 O O . ILE A 1 491 ? 52.104 1.925 -20.874 1.00 83.12 491 ILE A O 1
ATOM 3938 N N . LEU A 1 492 ? 51.224 -0.140 -20.882 1.00 81.69 492 LEU A N 1
ATOM 3939 C CA . LEU A 1 492 ? 52.205 -0.696 -21.822 1.00 81.69 492 LEU A CA 1
ATOM 3940 C C . LEU A 1 492 ? 52.140 -0.035 -23.209 1.00 81.69 492 LEU A C 1
ATOM 3942 O O . LEU A 1 492 ? 53.179 0.137 -23.847 1.00 81.69 492 LEU A O 1
ATOM 3946 N N . HIS A 1 493 ? 50.954 0.362 -23.681 1.00 78.00 493 HIS A N 1
ATOM 3947 C CA . HIS A 1 493 ? 50.814 1.130 -24.920 1.00 78.00 493 HIS A CA 1
ATOM 3948 C C . HIS A 1 493 ? 51.453 2.516 -24.776 1.00 78.00 493 HIS A C 1
ATOM 3950 O O . HIS A 1 493 ? 52.254 2.909 -25.623 1.00 78.00 493 HIS A O 1
ATOM 3956 N N . GLU A 1 494 ? 51.179 3.224 -23.676 1.00 82.88 494 GLU A N 1
ATOM 3957 C CA . GLU A 1 494 ? 51.754 4.546 -23.409 1.00 82.88 494 GLU A CA 1
ATOM 3958 C C . GLU A 1 494 ? 53.291 4.493 -23.276 1.00 82.88 494 GLU A C 1
ATOM 3960 O O . GLU A 1 494 ? 53.997 5.402 -23.716 1.00 82.88 494 GLU A O 1
ATOM 3965 N N . GLU A 1 495 ? 53.842 3.421 -22.698 1.00 81.94 495 GLU A N 1
ATOM 3966 C CA . GLU A 1 495 ? 55.289 3.163 -22.669 1.00 81.94 495 GLU A CA 1
ATOM 3967 C C . GLU A 1 495 ? 55.864 2.842 -24.056 1.00 81.94 495 GLU A C 1
ATOM 3969 O O . GLU A 1 495 ? 56.940 3.333 -24.409 1.00 81.94 495 GLU A O 1
ATOM 3974 N N . ASN A 1 496 ? 55.148 2.083 -24.886 1.00 76.44 496 ASN A N 1
ATOM 3975 C CA . ASN A 1 496 ? 55.590 1.746 -26.239 1.00 76.44 496 ASN A CA 1
ATOM 3976 C C . ASN A 1 496 ? 55.517 2.948 -27.206 1.00 76.44 496 ASN A C 1
ATOM 3978 O O . ASN A 1 496 ? 56.380 3.094 -28.074 1.00 76.44 496 ASN A O 1
ATOM 3982 N N . ASP A 1 497 ? 54.568 3.869 -27.014 1.00 81.75 497 ASP A N 1
ATOM 3983 C CA . ASP A 1 497 ? 54.513 5.158 -27.720 1.00 81.75 497 ASP A CA 1
ATOM 3984 C C . ASP A 1 497 ? 55.703 6.061 -27.332 1.00 81.75 497 ASP A C 1
ATOM 3986 O O . ASP A 1 497 ? 56.344 6.685 -28.190 1.00 81.75 497 ASP A O 1
ATOM 3990 N N . LYS A 1 498 ? 56.077 6.079 -26.043 1.00 81.94 498 LYS A N 1
ATOM 3991 C CA . LYS A 1 498 ? 57.295 6.757 -25.553 1.00 81.94 498 LYS A CA 1
ATOM 3992 C C . LYS A 1 498 ? 58.568 6.135 -26.144 1.00 81.94 498 LYS A C 1
ATOM 3994 O O . LYS A 1 498 ? 59.492 6.860 -26.502 1.00 81.94 498 LYS A O 1
ATOM 3999 N N . LEU A 1 499 ? 58.625 4.812 -26.309 1.00 73.31 499 LEU A N 1
ATOM 4000 C CA . LEU A 1 499 ? 59.762 4.133 -26.949 1.00 73.31 499 LEU A CA 1
ATOM 4001 C C . LEU A 1 499 ? 59.805 4.336 -28.472 1.00 73.31 499 LEU A C 1
ATOM 4003 O O . LEU A 1 499 ? 60.888 4.507 -29.035 1.00 73.31 499 LEU A O 1
ATOM 4007 N N . SER A 1 500 ? 58.654 4.368 -29.143 1.00 71.19 500 SER A N 1
ATOM 4008 C CA . SER A 1 500 ? 58.562 4.588 -30.593 1.00 71.19 500 SER A CA 1
ATOM 4009 C C . SER A 1 500 ? 58.963 6.014 -30.968 1.00 71.19 500 SER A C 1
ATOM 4011 O O . SER A 1 500 ? 59.801 6.206 -31.846 1.00 71.19 500 SER A O 1
ATOM 4013 N N . SER A 1 501 ? 58.503 7.014 -30.212 1.00 74.75 501 SER A N 1
ATOM 4014 C CA . SER A 1 501 ? 58.950 8.404 -30.381 1.00 74.75 501 SER A CA 1
ATOM 4015 C C . SER A 1 501 ? 60.455 8.593 -30.114 1.00 74.75 501 SER A C 1
ATOM 4017 O O . SER A 1 501 ? 61.109 9.379 -30.799 1.00 74.75 501 SER A O 1
ATOM 4019 N N . LEU A 1 502 ? 61.065 7.829 -29.198 1.00 69.25 502 LEU A N 1
ATOM 4020 C CA . LEU A 1 502 ? 62.530 7.786 -29.046 1.00 69.25 502 LEU A CA 1
ATOM 4021 C C . LEU A 1 502 ? 63.239 7.107 -30.236 1.00 69.25 502 LEU A C 1
ATOM 4023 O O . LEU A 1 502 ? 64.363 7.482 -30.578 1.00 69.25 502 LEU A O 1
ATOM 4027 N N . ARG A 1 503 ? 62.597 6.133 -30.891 1.00 67.44 503 ARG A N 1
ATOM 4028 C CA . ARG A 1 503 ? 63.137 5.428 -32.064 1.00 67.44 503 ARG A CA 1
ATOM 4029 C C . ARG A 1 503 ? 63.142 6.301 -33.317 1.00 67.44 503 ARG A C 1
ATOM 4031 O O . ARG A 1 503 ? 64.156 6.339 -34.014 1.00 67.44 503 ARG A O 1
ATOM 4038 N N . ASP A 1 504 ? 62.058 7.029 -33.565 1.00 59.16 504 ASP A N 1
ATOM 4039 C CA . ASP A 1 504 ? 61.918 7.907 -34.733 1.00 59.16 504 ASP A CA 1
ATOM 4040 C C . ASP A 1 504 ? 62.910 9.079 -34.687 1.00 59.16 504 ASP A C 1
ATOM 4042 O O . ASP A 1 504 ? 63.514 9.434 -35.702 1.00 59.16 504 ASP A O 1
ATOM 4046 N N . ASN A 1 505 ? 63.192 9.598 -33.486 1.00 56.91 505 ASN A N 1
ATOM 4047 C CA . ASN A 1 505 ? 64.250 10.586 -33.273 1.00 56.91 505 ASN A CA 1
ATOM 4048 C C . ASN A 1 505 ? 65.641 10.062 -33.695 1.00 56.91 505 ASN A C 1
ATOM 4050 O O . ASN A 1 505 ? 66.416 10.808 -34.295 1.00 56.91 505 ASN A O 1
ATOM 4054 N N . ASN A 1 506 ? 65.942 8.776 -33.472 1.00 50.59 506 ASN A N 1
ATOM 4055 C CA . ASN A 1 506 ? 67.218 8.161 -33.868 1.00 50.59 506 ASN A CA 1
ATOM 4056 C C . ASN A 1 506 ? 67.288 7.766 -35.358 1.00 50.59 506 ASN A C 1
ATOM 4058 O O . ASN A 1 506 ? 68.379 7.726 -35.927 1.00 50.59 506 ASN A O 1
ATOM 4062 N N . ALA A 1 507 ? 66.154 7.485 -36.009 1.00 50.00 507 ALA A N 1
ATOM 4063 C CA . ALA A 1 507 ? 66.114 7.085 -37.421 1.00 50.00 507 ALA A CA 1
ATOM 4064 C C . ALA A 1 507 ? 66.441 8.237 -38.397 1.00 50.00 507 ALA A C 1
ATOM 4066 O O . ALA A 1 507 ? 66.875 7.996 -39.524 1.00 50.00 507 ALA A O 1
ATOM 4067 N N . SER A 1 508 ? 66.289 9.489 -37.956 1.00 48.66 508 SER A N 1
ATOM 4068 C CA . SER A 1 508 ? 66.476 10.701 -38.770 1.00 48.66 508 SER A CA 1
ATOM 4069 C C . SER A 1 508 ? 67.931 11.020 -39.178 1.00 48.66 508 SER A C 1
ATOM 4071 O O . SER A 1 508 ? 68.158 11.941 -39.961 1.00 48.66 508 SER A O 1
ATOM 4073 N N . VAL A 1 509 ? 68.921 10.266 -38.685 1.00 46.84 509 VAL A N 1
ATOM 4074 C CA . VAL A 1 509 ? 70.362 10.571 -38.836 1.00 46.84 509 VAL A CA 1
ATOM 4075 C C . VAL A 1 509 ? 71.047 9.785 -39.973 1.00 46.84 509 VAL A C 1
ATOM 4077 O O . VAL A 1 509 ? 72.169 10.116 -40.352 1.00 46.84 509 VAL A O 1
ATOM 4080 N N . ALA A 1 510 ? 70.412 8.748 -40.537 1.00 39.50 510 ALA A N 1
ATOM 4081 C CA . ALA A 1 510 ? 71.139 7.660 -41.212 1.00 39.50 510 ALA A CA 1
ATOM 4082 C C . ALA A 1 510 ? 70.701 7.293 -42.652 1.00 39.50 510 ALA A C 1
ATOM 4084 O O . ALA A 1 510 ? 70.707 6.111 -42.990 1.00 39.50 510 ALA A O 1
ATOM 4085 N N . VAL A 1 511 ? 70.384 8.256 -43.534 1.00 39.59 511 VAL A N 1
ATOM 4086 C CA . VAL A 1 511 ? 70.323 7.996 -44.996 1.00 39.59 511 VAL A CA 1
ATOM 4087 C C . VAL A 1 511 ? 70.875 9.170 -45.817 1.00 39.59 511 VAL A C 1
ATOM 4089 O O . VAL A 1 511 ? 70.146 10.094 -46.172 1.00 39.59 511 VAL A O 1
ATOM 4092 N N . THR A 1 512 ? 72.150 9.080 -46.209 1.00 37.94 512 THR A N 1
ATOM 4093 C CA . THR A 1 512 ? 72.733 9.953 -47.242 1.00 37.94 512 THR A CA 1
ATOM 4094 C C . THR A 1 512 ? 73.792 9.200 -48.048 1.00 37.94 512 THR A C 1
ATOM 4096 O O . THR A 1 512 ? 74.948 9.199 -47.640 1.00 37.94 512 THR A O 1
ATOM 4099 N N . GLN A 1 513 ? 73.435 8.594 -49.193 1.00 36.78 513 GLN A N 1
ATOM 4100 C CA . GLN A 1 513 ? 74.314 8.519 -50.377 1.00 36.78 513 GLN A CA 1
ATOM 4101 C C . GLN A 1 513 ?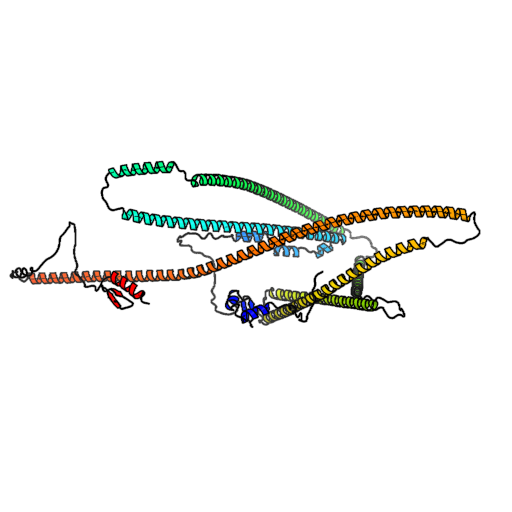 73.679 7.867 -51.624 1.00 36.78 513 GLN A C 1
ATOM 4103 O O . GLN A 1 513 ? 72.828 6.991 -51.532 1.00 36.78 513 GLN A O 1
ATOM 4108 N N . GLU A 1 514 ? 74.218 8.303 -52.769 1.00 29.05 514 GLU A N 1
ATOM 4109 C CA . GLU A 1 514 ? 74.201 7.706 -54.116 1.00 29.05 514 GLU A CA 1
ATOM 4110 C C . GLU A 1 514 ? 73.018 7.921 -55.093 1.00 29.05 514 GLU A C 1
ATOM 4112 O O . GLU A 1 514 ? 71.860 8.144 -54.763 1.00 29.05 514 GLU A O 1
ATOM 4117 N N . SER A 1 515 ? 73.430 7.962 -56.364 1.00 33.78 515 SER A N 1
ATOM 4118 C CA . SER A 1 515 ? 72.762 8.297 -57.640 1.00 33.78 515 SER A CA 1
ATOM 4119 C C . SER A 1 515 ? 73.511 7.473 -58.739 1.00 33.78 515 SER A C 1
ATOM 4121 O O . SER A 1 515 ? 74.504 6.855 -58.341 1.00 33.78 515 SER A O 1
ATOM 4123 N N . PRO A 1 516 ? 73.194 7.430 -60.071 1.00 49.53 516 PRO A N 1
ATOM 4124 C CA . PRO A 1 516 ? 72.534 8.477 -60.879 1.00 49.53 516 PRO A CA 1
ATOM 4125 C C . PRO A 1 516 ? 71.773 8.060 -62.193 1.00 49.53 516 PRO A C 1
ATOM 4127 O O . PRO A 1 516 ? 71.669 6.896 -62.555 1.00 49.53 516 PRO A O 1
ATOM 4130 N N . GLN A 1 517 ? 71.402 9.091 -62.982 1.00 34.78 517 GLN A N 1
ATOM 4131 C CA . GLN A 1 517 ? 71.331 9.182 -64.470 1.00 34.78 517 GLN A CA 1
ATOM 4132 C C . GLN A 1 517 ? 70.045 8.875 -65.303 1.00 34.78 517 GLN A C 1
ATOM 4134 O O . GLN A 1 517 ? 69.731 7.733 -65.609 1.00 34.78 517 GLN A O 1
ATOM 4139 N N . LYS A 1 518 ? 69.550 9.975 -65.925 1.00 38.00 518 LYS A N 1
ATOM 4140 C CA . LYS A 1 518 ? 69.149 10.172 -67.355 1.00 38.00 518 LYS A CA 1
ATOM 4141 C C . LYS A 1 518 ? 67.697 9.932 -67.848 1.00 38.00 518 LYS A C 1
ATOM 4143 O O . LYS A 1 518 ? 67.450 8.996 -68.600 1.00 38.00 518 LYS A O 1
ATOM 4148 N N . SER A 1 519 ? 66.851 10.957 -67.672 1.00 39.69 519 SER A N 1
ATOM 4149 C CA . SER A 1 519 ? 65.802 11.402 -68.637 1.00 39.69 519 SER A CA 1
ATOM 4150 C C . SER A 1 519 ? 65.322 12.858 -68.372 1.00 39.69 519 SER A C 1
ATOM 4152 O O . SER A 1 519 ? 64.164 13.224 -68.545 1.00 39.69 519 SER A O 1
ATOM 4154 N N . ALA A 1 520 ? 66.226 13.723 -67.901 1.00 50.44 520 ALA A N 1
ATOM 4155 C CA . ALA A 1 520 ? 65.885 14.884 -67.069 1.00 50.44 520 ALA A CA 1
ATOM 4156 C C . ALA A 1 520 ? 65.556 16.203 -67.813 1.00 50.44 520 ALA A C 1
ATOM 4158 O O . ALA A 1 520 ? 66.300 17.170 -67.679 1.00 50.44 520 ALA A O 1
ATOM 4159 N N . VAL A 1 521 ? 64.465 16.265 -68.594 1.00 53.44 521 VAL A N 1
ATOM 4160 C CA . VAL A 1 521 ? 63.864 17.564 -69.005 1.00 53.44 521 VAL A CA 1
ATOM 4161 C C . VAL A 1 521 ? 62.329 17.519 -68.980 1.00 53.44 521 VAL A C 1
ATOM 4163 O O . VAL A 1 521 ? 61.716 18.265 -68.217 1.00 53.44 521 VAL A O 1
ATOM 4166 N N . ASP A 1 522 ? 61.696 16.621 -69.743 1.00 52.31 522 ASP A N 1
ATOM 4167 C CA . ASP A 1 522 ? 60.226 16.492 -69.745 1.00 52.31 522 ASP A CA 1
ATOM 4168 C C . ASP A 1 522 ? 59.710 15.799 -68.473 1.00 52.31 522 ASP A C 1
ATOM 4170 O O . ASP A 1 522 ? 58.733 16.249 -67.866 1.00 52.31 522 ASP A O 1
ATOM 4174 N N . ASP A 1 523 ? 60.422 14.770 -68.001 1.00 54.91 523 ASP A N 1
ATOM 4175 C CA . ASP A 1 523 ? 60.125 14.119 -66.721 1.00 54.91 523 ASP A CA 1
ATOM 4176 C C . ASP A 1 523 ? 60.310 15.082 -65.544 1.00 54.91 523 ASP A C 1
ATOM 4178 O O . ASP A 1 523 ? 59.558 15.016 -64.580 1.00 54.91 523 ASP A O 1
ATOM 4182 N N . GLU A 1 524 ? 61.251 16.028 -65.621 1.00 56.88 524 GLU A N 1
ATOM 4183 C CA . GLU A 1 524 ? 61.481 17.003 -64.549 1.00 56.88 524 GLU A CA 1
ATOM 4184 C C . GLU A 1 524 ? 60.357 18.051 -64.477 1.00 56.88 524 GLU A C 1
ATOM 4186 O O . GLU A 1 524 ? 59.917 18.403 -63.382 1.00 56.88 524 GLU A O 1
ATOM 4191 N N . GLN A 1 525 ? 59.790 18.474 -65.617 1.00 61.91 525 GLN A N 1
ATOM 4192 C CA . GLN A 1 525 ? 58.577 19.302 -65.617 1.00 61.91 525 GLN A CA 1
ATOM 4193 C C . GLN A 1 525 ? 57.330 18.547 -65.143 1.00 61.91 525 GLN A C 1
ATOM 4195 O O . GLN A 1 525 ? 56.471 19.150 -64.493 1.00 61.91 525 GLN A O 1
ATOM 4200 N N . ASN A 1 526 ? 57.197 17.258 -65.458 1.00 64.12 526 ASN A N 1
ATOM 4201 C CA . ASN A 1 526 ? 56.059 16.464 -64.994 1.00 64.12 526 ASN A CA 1
ATOM 4202 C C . ASN A 1 526 ? 56.182 16.115 -63.503 1.00 64.12 526 ASN A C 1
ATOM 4204 O O . ASN A 1 526 ? 55.224 16.362 -62.772 1.00 64.12 526 ASN A O 1
ATOM 4208 N N . LEU A 1 527 ? 57.366 15.722 -63.011 1.00 69.38 527 LEU A N 1
ATOM 4209 C CA . LEU A 1 527 ? 57.637 15.605 -61.572 1.00 69.38 527 LEU A CA 1
ATOM 4210 C C . LEU A 1 527 ? 57.424 16.935 -60.842 1.00 69.38 527 LEU A C 1
ATOM 4212 O O . LEU A 1 527 ? 56.942 16.923 -59.716 1.00 69.38 527 LEU A O 1
ATOM 4216 N N . ALA A 1 528 ? 57.766 18.086 -61.431 1.00 73.94 528 ALA A N 1
ATOM 4217 C CA . ALA A 1 528 ? 57.525 19.383 -60.796 1.00 73.94 528 ALA A CA 1
ATOM 4218 C C . ALA A 1 528 ? 56.023 19.698 -60.654 1.00 73.94 528 ALA A C 1
ATOM 4220 O O . ALA A 1 528 ? 55.600 20.201 -59.612 1.00 73.94 528 ALA A O 1
ATOM 4221 N N . LYS A 1 529 ? 55.203 19.366 -61.662 1.00 78.50 529 LYS A N 1
ATOM 4222 C CA . LYS A 1 529 ? 53.734 19.502 -61.601 1.00 78.50 529 LYS A CA 1
ATOM 4223 C C . LYS A 1 529 ? 53.112 18.518 -60.610 1.00 78.50 529 LYS A C 1
ATOM 4225 O O . LYS A 1 529 ? 52.249 18.908 -59.830 1.00 78.50 529 LYS A O 1
ATOM 4230 N N . GLU A 1 530 ? 53.567 17.268 -60.615 1.00 77.50 530 GLU A N 1
ATOM 4231 C CA . GLU A 1 530 ? 53.108 16.231 -59.690 1.00 77.50 530 GLU A CA 1
ATOM 4232 C C . GLU A 1 530 ? 53.503 16.563 -58.245 1.00 77.50 530 GLU A C 1
ATOM 4234 O O . GLU A 1 530 ? 52.664 16.492 -57.354 1.00 77.50 530 GLU A O 1
ATOM 4239 N N . ARG A 1 531 ? 54.725 17.064 -58.011 1.00 77.62 531 ARG A N 1
ATOM 4240 C CA . ARG A 1 531 ? 55.147 17.620 -56.715 1.00 77.62 531 ARG A CA 1
ATOM 4241 C C . ARG A 1 531 ? 54.282 18.797 -56.281 1.00 77.62 531 ARG A C 1
ATOM 4243 O O . ARG A 1 531 ? 53.885 18.825 -55.126 1.00 77.62 531 ARG A O 1
ATOM 4250 N N . LEU A 1 532 ? 53.951 19.738 -57.170 1.00 82.94 532 LEU A N 1
ATOM 4251 C CA . LEU A 1 532 ? 53.050 20.852 -56.840 1.00 82.94 532 LEU A CA 1
ATOM 4252 C C . LEU A 1 532 ? 51.642 20.373 -56.450 1.00 82.94 532 LEU A C 1
ATOM 4254 O O . LEU A 1 532 ? 51.070 20.893 -55.494 1.00 82.94 532 LEU A O 1
ATOM 4258 N N . LEU A 1 533 ? 51.102 19.367 -57.144 1.00 83.62 533 LEU A N 1
ATOM 4259 C CA . LEU A 1 533 ? 49.820 18.747 -56.795 1.00 83.62 533 LEU A CA 1
ATOM 4260 C C . LEU A 1 533 ? 49.890 17.977 -55.468 1.00 83.62 533 LEU A C 1
ATOM 4262 O O . LEU A 1 533 ? 48.982 18.102 -54.651 1.00 83.62 533 LEU A O 1
ATOM 4266 N N . LEU A 1 534 ? 50.974 17.239 -55.219 1.00 80.94 534 LEU A N 1
ATOM 4267 C CA . LEU A 1 534 ? 51.210 16.538 -53.956 1.00 80.94 534 LEU A CA 1
ATOM 4268 C C . LEU A 1 534 ? 51.398 17.511 -52.786 1.00 80.94 534 LEU A C 1
ATOM 4270 O O . LEU A 1 534 ? 50.853 17.268 -51.714 1.00 80.94 534 LEU A O 1
ATOM 4274 N N . GLU A 1 535 ? 52.104 18.629 -52.972 1.00 81.31 535 GLU A N 1
ATOM 4275 C CA . GLU A 1 535 ? 52.268 19.660 -51.940 1.00 81.31 535 GLU A CA 1
ATOM 4276 C C . GLU A 1 535 ? 50.930 20.363 -51.649 1.00 81.31 535 GLU A C 1
ATOM 4278 O O . GLU A 1 535 ? 50.601 20.596 -50.487 1.00 81.31 535 GLU A O 1
ATOM 4283 N N . ALA A 1 536 ? 50.105 20.620 -52.674 1.00 84.38 536 ALA A N 1
ATOM 4284 C CA . ALA A 1 536 ? 48.751 21.152 -52.505 1.00 84.38 536 ALA A CA 1
ATOM 4285 C C . ALA A 1 536 ? 47.814 20.160 -51.788 1.00 84.38 536 ALA A C 1
ATOM 4287 O O . ALA A 1 536 ? 47.093 20.546 -50.867 1.00 84.38 536 ALA A O 1
ATOM 4288 N N . MET A 1 537 ? 47.856 18.873 -52.148 1.00 86.94 537 MET A N 1
ATOM 4289 C CA . MET A 1 537 ? 47.083 17.819 -51.480 1.00 86.94 537 MET A CA 1
ATOM 4290 C C . MET A 1 537 ? 47.530 17.636 -50.024 1.00 86.94 537 MET A C 1
ATOM 4292 O O . MET A 1 537 ? 46.698 17.551 -49.127 1.00 86.94 537 MET A O 1
ATOM 4296 N N . LYS A 1 538 ? 48.839 17.659 -49.762 1.00 87.12 538 LYS A N 1
ATOM 4297 C CA . LYS A 1 538 ? 49.427 17.606 -48.417 1.00 87.12 538 LYS A CA 1
ATOM 4298 C C . LYS A 1 538 ? 49.061 18.830 -47.575 1.00 87.12 538 LYS A C 1
ATOM 4300 O O . LYS A 1 538 ? 48.768 18.671 -46.394 1.00 87.12 538 LYS A O 1
ATOM 4305 N N . ALA A 1 539 ? 49.014 20.025 -48.165 1.00 86.50 539 ALA A N 1
ATOM 4306 C CA . ALA A 1 539 ? 48.511 21.226 -47.497 1.00 86.50 539 ALA A CA 1
ATOM 4307 C C . ALA A 1 539 ? 47.013 21.105 -47.159 1.00 86.50 539 ALA A C 1
ATOM 4309 O O . ALA A 1 539 ? 46.614 21.462 -46.053 1.00 86.50 539 ALA A O 1
ATOM 4310 N N . SER A 1 540 ? 46.204 20.536 -48.061 1.00 90.44 540 SER A N 1
ATOM 4311 C CA . SER A 1 540 ? 44.785 20.251 -47.802 1.00 90.44 540 SER A CA 1
ATOM 4312 C C . SER A 1 540 ? 44.597 19.240 -46.664 1.00 90.44 540 SER A C 1
ATOM 4314 O O . SER A 1 540 ? 43.794 19.481 -45.770 1.00 90.44 540 SER A O 1
ATOM 4316 N N . ILE A 1 541 ? 45.376 18.153 -46.649 1.00 87.25 541 ILE A N 1
ATOM 4317 C CA . ILE A 1 541 ? 45.345 17.133 -45.586 1.00 87.25 541 ILE A CA 1
ATOM 4318 C C . ILE A 1 541 ? 45.800 17.722 -44.242 1.00 87.25 541 ILE A C 1
ATOM 4320 O O . ILE A 1 541 ? 45.202 17.425 -43.214 1.00 87.25 541 ILE A O 1
ATOM 4324 N N . LEU A 1 542 ? 46.828 18.577 -44.222 1.00 89.50 542 LEU A N 1
ATOM 4325 C CA . LEU A 1 542 ? 47.268 19.263 -42.999 1.00 89.50 542 LEU A CA 1
ATOM 4326 C C . LEU A 1 542 ? 46.199 20.216 -42.449 1.00 89.50 542 LEU A C 1
ATOM 4328 O O . LEU A 1 542 ? 46.046 20.320 -41.232 1.00 89.50 542 LEU A O 1
ATOM 4332 N N . GLN A 1 543 ? 45.450 20.887 -43.326 1.00 88.44 543 GLN A N 1
ATOM 4333 C CA . GLN A 1 543 ? 44.326 21.731 -42.927 1.00 88.44 543 GLN A CA 1
ATOM 4334 C C . GLN A 1 543 ? 43.168 20.883 -42.372 1.00 88.44 543 GLN A C 1
ATOM 4336 O O . GLN A 1 543 ? 42.707 21.147 -41.267 1.00 88.44 543 GLN A O 1
ATOM 4341 N N . GLU A 1 544 ? 42.787 19.796 -43.047 1.00 88.50 544 GLU A N 1
ATOM 4342 C CA . GLU A 1 544 ? 41.758 18.858 -42.571 1.00 88.50 544 GLU A CA 1
ATOM 4343 C C . GLU A 1 544 ? 42.137 18.204 -41.226 1.00 88.50 544 GLU A C 1
ATOM 4345 O O . GLU A 1 544 ? 41.317 18.117 -40.314 1.00 88.50 544 GLU A O 1
ATOM 4350 N N . GLN A 1 545 ? 43.406 17.820 -41.038 1.00 85.81 545 GLN A N 1
ATOM 4351 C CA . GLN A 1 545 ? 43.920 17.325 -39.754 1.00 85.81 545 GLN A CA 1
ATOM 4352 C C . GLN A 1 545 ? 43.845 18.376 -38.640 1.00 85.81 545 GLN A C 1
ATOM 4354 O O . GLN A 1 545 ? 43.598 18.027 -37.481 1.00 85.81 545 GLN A O 1
ATOM 4359 N N . LYS A 1 546 ? 44.060 19.655 -38.966 1.00 89.69 546 LYS A N 1
ATOM 4360 C CA . LYS A 1 546 ? 43.916 20.758 -38.014 1.00 89.69 546 LYS A CA 1
ATOM 4361 C C . LYS A 1 546 ? 42.450 20.946 -37.623 1.00 89.69 546 LYS A C 1
ATOM 4363 O O . LYS A 1 546 ? 42.162 21.010 -36.429 1.00 89.69 546 LYS A O 1
ATOM 4368 N N . ASP A 1 547 ? 41.545 20.948 -38.595 1.00 90.69 547 ASP A N 1
ATOM 4369 C CA . ASP A 1 547 ? 40.109 21.134 -38.375 1.00 90.69 547 ASP A CA 1
ATOM 4370 C C . ASP A 1 547 ? 39.520 19.966 -37.555 1.00 90.69 547 ASP A C 1
ATOM 4372 O O . ASP A 1 547 ? 38.853 20.190 -36.544 1.00 90.69 547 ASP A O 1
ATOM 4376 N N . LEU A 1 548 ? 39.899 18.717 -37.863 1.00 88.94 548 LEU A N 1
ATOM 4377 C CA . LEU A 1 548 ? 39.568 17.529 -37.058 1.00 88.94 548 LEU A CA 1
ATOM 4378 C C . LEU A 1 548 ? 40.135 17.584 -35.628 1.00 88.94 548 LEU A C 1
ATOM 4380 O O . LEU A 1 548 ? 39.538 17.046 -34.693 1.00 88.94 548 LEU A O 1
ATOM 4384 N N . ASN A 1 549 ? 41.301 18.203 -35.421 1.00 87.94 549 ASN A N 1
ATOM 4385 C CA . ASN A 1 549 ? 41.877 18.390 -34.085 1.00 87.94 549 ASN A CA 1
ATOM 4386 C C . ASN A 1 549 ? 41.125 19.471 -33.286 1.00 87.94 549 ASN A C 1
ATOM 4388 O O . ASN A 1 549 ? 40.987 19.357 -32.067 1.00 87.94 549 ASN A O 1
ATOM 4392 N N . GLU A 1 550 ? 40.617 20.508 -33.951 1.00 91.44 550 GLU A N 1
ATOM 4393 C CA . GLU A 1 550 ? 39.750 21.520 -33.339 1.00 91.44 550 GLU A CA 1
ATOM 4394 C C . GLU A 1 550 ? 38.369 20.932 -32.987 1.00 91.44 550 GLU A C 1
ATOM 4396 O O . GLU A 1 550 ? 37.897 21.123 -31.863 1.00 91.44 550 GLU A O 1
ATOM 4401 N N . GLU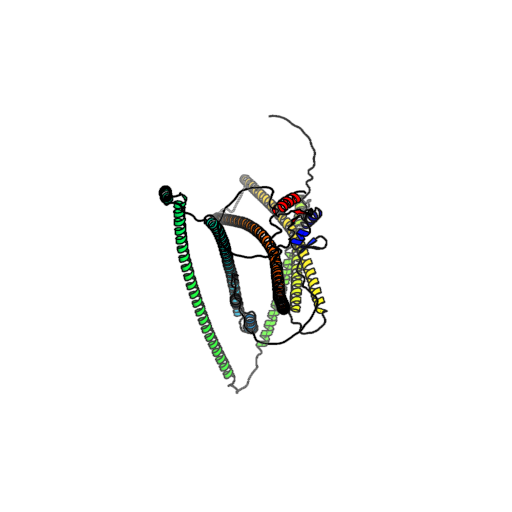 A 1 551 ? 37.784 20.099 -33.855 1.00 91.19 551 GLU A N 1
ATOM 4402 C CA . GLU A 1 551 ? 36.545 19.363 -33.571 1.00 91.19 551 GLU A CA 1
ATOM 4403 C C . GLU A 1 551 ? 36.708 18.379 -32.396 1.00 91.19 551 GLU A C 1
ATOM 4405 O O . GLU A 1 551 ? 35.905 18.388 -31.459 1.00 91.19 551 GLU A O 1
ATOM 4410 N N . LYS A 1 552 ? 37.791 17.587 -32.361 1.00 90.44 552 LYS A N 1
ATOM 4411 C CA . LYS A 1 552 ? 38.098 16.691 -31.226 1.00 90.44 552 LYS A CA 1
ATOM 4412 C C . LYS A 1 552 ? 38.201 17.443 -29.895 1.00 90.44 552 LYS A C 1
ATOM 4414 O O . LYS A 1 552 ? 37.704 16.956 -28.877 1.00 90.44 552 LYS A O 1
ATOM 4419 N N . LYS A 1 553 ? 38.801 18.640 -29.886 1.00 90.38 553 LYS A N 1
ATOM 4420 C CA . LYS A 1 553 ? 38.858 19.504 -28.692 1.00 90.38 553 LYS A CA 1
ATOM 4421 C C . LYS A 1 553 ? 37.468 19.989 -28.277 1.00 90.38 553 LYS A C 1
ATOM 4423 O O . LYS A 1 553 ? 37.161 19.961 -27.086 1.00 90.38 553 LYS A O 1
ATOM 4428 N N . ALA A 1 554 ? 36.618 20.374 -29.230 1.00 90.56 554 ALA A N 1
ATOM 4429 C CA . ALA A 1 554 ? 35.237 20.765 -28.951 1.00 90.56 554 ALA A CA 1
ATOM 4430 C C . ALA A 1 554 ? 34.414 19.601 -28.362 1.00 90.56 554 ALA A C 1
ATOM 4432 O O . ALA A 1 554 ? 33.729 19.784 -27.355 1.00 90.56 554 ALA A O 1
ATOM 4433 N N . ILE A 1 555 ? 34.541 18.391 -28.919 1.00 88.56 555 ILE A N 1
ATOM 4434 C CA . ILE A 1 555 ? 33.880 17.177 -28.412 1.00 88.56 555 ILE A CA 1
ATOM 4435 C C . ILE A 1 555 ? 34.338 16.855 -26.982 1.00 88.56 555 ILE A C 1
ATOM 4437 O O . ILE A 1 555 ? 33.498 16.591 -26.121 1.00 88.56 555 ILE A O 1
ATOM 4441 N N . ASN A 1 556 ? 35.640 16.921 -26.688 1.00 88.56 556 ASN A N 1
ATOM 4442 C CA . ASN A 1 556 ? 36.143 16.681 -25.332 1.00 88.56 556 ASN A CA 1
ATOM 4443 C C . ASN A 1 556 ? 35.639 17.736 -24.330 1.00 88.56 556 ASN A C 1
ATOM 4445 O O . ASN A 1 556 ? 35.192 17.377 -23.242 1.00 88.56 556 ASN A O 1
ATOM 4449 N N . ALA A 1 557 ? 35.594 19.016 -24.716 1.00 89.50 557 ALA A N 1
ATOM 4450 C CA . ALA A 1 557 ? 35.029 20.075 -23.877 1.00 89.50 557 ALA A CA 1
ATOM 4451 C C . ALA A 1 557 ? 33.517 19.902 -23.610 1.00 89.50 557 ALA A C 1
ATOM 4453 O O . ALA A 1 557 ? 33.025 20.312 -22.557 1.00 89.50 557 ALA A O 1
ATOM 4454 N N . LEU A 1 558 ? 32.767 19.291 -24.537 1.00 89.50 558 LEU A N 1
ATOM 4455 C CA . LEU A 1 558 ? 31.362 18.922 -24.325 1.00 89.50 558 LEU A CA 1
ATOM 4456 C C . LEU A 1 558 ? 31.218 17.694 -23.413 1.00 89.50 558 LEU A C 1
ATOM 4458 O O . LEU A 1 558 ? 30.377 17.717 -22.514 1.00 89.50 558 LEU A O 1
ATOM 4462 N N . LYS A 1 559 ? 32.067 16.667 -23.572 1.00 87.69 559 LYS A N 1
ATOM 4463 C CA . LYS A 1 559 ? 32.107 15.499 -22.672 1.00 87.69 559 LYS A CA 1
ATOM 4464 C C . LYS A 1 559 ? 32.366 15.908 -21.223 1.00 87.69 559 LYS A C 1
ATOM 4466 O O . LYS A 1 559 ? 31.623 15.492 -20.340 1.00 87.69 559 LYS A O 1
ATOM 4471 N N . GLU A 1 560 ? 33.346 16.781 -20.981 1.00 89.19 560 GLU A N 1
ATOM 4472 C CA . GLU A 1 560 ? 33.622 17.307 -19.638 1.00 89.19 560 GLU A CA 1
ATOM 4473 C C . GLU A 1 560 ? 32.430 18.053 -19.023 1.00 89.19 560 GLU A C 1
ATOM 4475 O O . GLU A 1 560 ? 32.223 17.985 -17.812 1.00 89.19 560 GLU A O 1
ATOM 4480 N N . LYS A 1 561 ? 31.658 18.796 -19.827 1.00 89.38 561 LYS A N 1
ATOM 4481 C CA . LYS A 1 561 ? 30.457 19.496 -19.345 1.00 89.38 561 LYS A CA 1
ATOM 4482 C C . LYS A 1 561 ? 29.348 18.516 -18.970 1.00 89.38 561 LYS A C 1
ATOM 4484 O O . LYS A 1 561 ? 28.762 18.679 -17.906 1.00 89.38 561 LYS A O 1
ATOM 4489 N N . CYS A 1 562 ? 29.107 17.501 -19.802 1.00 80.19 562 CYS A N 1
ATOM 4490 C CA . CYS A 1 562 ? 28.132 16.446 -19.515 1.00 80.19 562 CYS A CA 1
ATOM 4491 C C . CYS A 1 562 ? 28.495 15.713 -18.215 1.00 80.19 562 CYS A C 1
ATOM 4493 O O . CYS A 1 562 ? 27.698 15.676 -17.286 1.00 80.19 562 CYS A O 1
ATOM 4495 N N . GLN A 1 563 ? 29.752 15.277 -18.084 1.00 87.25 563 GLN A N 1
ATOM 4496 C CA . GLN A 1 563 ? 30.234 14.559 -16.903 1.00 87.25 563 GLN A CA 1
ATOM 4497 C C . GLN A 1 563 ? 30.124 15.383 -15.606 1.00 87.25 563 GLN A C 1
ATOM 4499 O O . GLN A 1 563 ? 29.838 14.827 -14.547 1.00 87.25 563 GLN A O 1
ATOM 4504 N N . LYS A 1 564 ? 30.324 16.709 -15.672 1.00 86.81 564 LYS A N 1
ATOM 4505 C CA . LYS A 1 564 ? 30.120 17.619 -14.529 1.00 86.81 564 LYS A CA 1
ATOM 4506 C C . LYS A 1 564 ? 28.638 17.744 -14.153 1.00 86.81 564 LYS A C 1
ATOM 4508 O O . LYS A 1 564 ? 28.330 17.766 -12.965 1.00 86.81 564 LYS A O 1
ATOM 4513 N N . GLN A 1 565 ? 27.733 17.781 -15.134 1.00 84.94 565 GLN A N 1
ATOM 4514 C CA . GLN A 1 565 ? 26.289 17.781 -14.881 1.00 84.94 565 GLN A CA 1
ATOM 4515 C C . GLN A 1 565 ? 25.834 16.454 -14.249 1.00 84.94 565 GLN A C 1
ATOM 4517 O O . GLN A 1 565 ? 25.156 16.476 -13.224 1.00 84.94 565 GLN A O 1
ATOM 4522 N N . ASP A 1 566 ? 26.279 15.316 -14.791 1.00 86.06 566 ASP A N 1
ATOM 4523 C CA . ASP A 1 566 ? 25.966 13.984 -14.259 1.00 86.06 566 ASP A CA 1
ATOM 4524 C C . ASP A 1 566 ? 26.435 13.841 -12.797 1.00 86.06 566 ASP A C 1
ATOM 4526 O O . ASP A 1 566 ? 25.706 13.336 -11.943 1.00 86.06 566 ASP A O 1
ATOM 4530 N N . GLN A 1 567 ? 27.633 14.346 -12.470 1.00 84.75 567 GLN A N 1
ATOM 4531 C CA . GLN A 1 567 ? 28.143 14.385 -11.093 1.00 84.75 567 GLN A CA 1
ATOM 4532 C C . GLN A 1 567 ? 27.279 15.252 -10.164 1.00 84.75 567 GLN A C 1
ATOM 4534 O O . GLN A 1 567 ? 27.020 14.855 -9.026 1.00 84.75 567 GLN A O 1
ATOM 4539 N N . GLU A 1 568 ? 26.802 16.411 -10.626 1.00 89.19 568 GLU A N 1
ATOM 4540 C CA . GLU A 1 568 ? 25.934 17.289 -9.833 1.00 89.19 568 GLU A CA 1
ATOM 4541 C C . GLU A 1 568 ? 24.555 16.652 -9.570 1.00 89.19 568 GLU A C 1
ATOM 4543 O O . GLU A 1 568 ? 24.006 16.776 -8.472 1.00 89.19 568 GLU A O 1
ATOM 4548 N N . GLU A 1 569 ? 24.002 15.925 -10.545 1.00 90.12 569 GLU A N 1
ATOM 4549 C CA . GLU A 1 569 ? 22.757 15.163 -10.385 1.00 90.12 569 GLU A CA 1
ATOM 4550 C C . GLU A 1 569 ? 22.929 13.971 -9.425 1.00 90.12 569 GLU A C 1
ATOM 4552 O O . GLU A 1 569 ? 22.085 13.767 -8.548 1.00 90.12 569 GLU A O 1
ATOM 4557 N N . VAL A 1 570 ? 24.052 13.244 -9.493 1.00 91.94 570 VAL A N 1
ATOM 4558 C CA . VAL A 1 570 ? 24.379 12.162 -8.542 1.00 91.94 570 VAL A CA 1
ATOM 4559 C C . VAL A 1 570 ? 24.479 12.678 -7.102 1.00 91.94 570 VAL A C 1
ATOM 4561 O O . VAL A 1 570 ? 23.937 12.040 -6.196 1.00 91.94 570 VAL A O 1
ATOM 4564 N N . ILE A 1 571 ? 25.100 13.842 -6.875 1.00 93.31 571 ILE A N 1
ATOM 4565 C CA . ILE A 1 571 ? 25.189 14.458 -5.538 1.00 93.31 571 ILE A CA 1
ATOM 4566 C C . ILE A 1 571 ? 23.787 14.796 -5.005 1.00 93.31 571 ILE A C 1
ATOM 4568 O O . ILE A 1 571 ? 23.443 14.399 -3.890 1.00 93.31 571 ILE A O 1
ATOM 4572 N N . LYS A 1 572 ? 22.933 15.437 -5.816 1.00 92.81 572 LYS A N 1
ATOM 4573 C CA . LYS A 1 572 ? 21.541 15.759 -5.438 1.00 92.81 572 LYS A CA 1
ATOM 4574 C C . LYS A 1 572 ? 20.724 14.505 -5.106 1.00 92.81 572 LYS A C 1
ATOM 4576 O O . LYS A 1 572 ? 19.945 14.504 -4.152 1.00 92.81 572 LYS A O 1
ATOM 4581 N N . LEU A 1 573 ? 20.915 13.418 -5.857 1.00 92.38 573 LEU A N 1
ATOM 4582 C CA . LEU A 1 573 ? 20.270 12.132 -5.581 1.00 92.38 573 LEU A CA 1
ATOM 4583 C C . LEU A 1 573 ? 20.781 11.497 -4.278 1.00 92.38 573 LEU A C 1
ATOM 4585 O O . LEU A 1 573 ? 19.973 10.986 -3.502 1.00 92.38 573 LEU A O 1
ATOM 4589 N N . GLN A 1 574 ? 22.083 11.570 -3.981 1.00 91.94 574 GLN A N 1
ATOM 4590 C CA . GLN A 1 574 ? 22.638 11.102 -2.704 1.00 91.94 574 GLN A CA 1
ATOM 4591 C C . GLN A 1 574 ? 22.103 11.900 -1.505 1.00 91.94 574 GLN A C 1
ATOM 4593 O O . GLN A 1 574 ? 21.760 11.305 -0.479 1.00 91.94 574 GLN A O 1
ATOM 4598 N N . GLU A 1 575 ? 21.961 13.221 -1.627 1.00 93.56 575 GLU A N 1
ATOM 4599 C CA . GLU A 1 575 ? 21.344 14.064 -0.594 1.00 93.56 575 GLU A CA 1
ATOM 4600 C C . GLU A 1 575 ? 19.868 13.707 -0.367 1.00 93.56 575 GLU A C 1
ATOM 4602 O O . GLU A 1 575 ? 19.437 13.545 0.780 1.00 93.56 575 GLU A O 1
ATOM 4607 N N . ALA A 1 576 ? 19.103 13.492 -1.443 1.00 93.88 576 ALA A N 1
ATOM 4608 C CA . ALA A 1 576 ? 17.713 13.049 -1.363 1.00 93.88 576 ALA A CA 1
ATOM 4609 C C . ALA A 1 576 ? 17.578 11.665 -0.699 1.00 93.88 576 ALA A C 1
ATOM 4611 O O . ALA A 1 576 ? 16.719 11.479 0.168 1.00 93.88 576 ALA A O 1
ATOM 4612 N N . ILE A 1 577 ? 18.453 10.710 -1.038 1.00 92.19 577 ILE A N 1
ATOM 4613 C CA . ILE A 1 577 ? 18.512 9.385 -0.397 1.00 92.19 577 ILE A CA 1
ATOM 4614 C C . ILE A 1 577 ? 18.803 9.526 1.101 1.00 92.19 577 ILE A C 1
ATOM 4616 O O . ILE A 1 577 ? 18.085 8.943 1.914 1.00 92.19 577 ILE A O 1
ATOM 4620 N N . LYS A 1 578 ? 19.790 10.343 1.488 1.00 94.94 578 LYS A N 1
ATOM 4621 C CA . LYS A 1 578 ? 20.141 10.590 2.896 1.00 94.94 578 LYS A CA 1
ATOM 4622 C C . LYS A 1 578 ? 18.985 11.225 3.679 1.00 94.94 578 LYS A C 1
ATOM 4624 O O . LYS A 1 578 ? 18.712 10.833 4.813 1.00 94.94 578 LYS A O 1
ATOM 4629 N N . HIS A 1 579 ? 18.261 12.166 3.072 1.00 92.50 579 HIS A N 1
ATOM 4630 C CA . HIS A 1 579 ? 17.063 12.758 3.669 1.00 92.50 579 HIS A CA 1
ATOM 4631 C C . HIS A 1 579 ? 15.941 11.720 3.867 1.00 92.50 579 HIS A C 1
ATOM 4633 O O . HIS A 1 579 ? 15.330 11.666 4.937 1.00 92.50 579 HIS A O 1
ATOM 4639 N N . LEU A 1 580 ? 15.698 10.851 2.879 1.00 92.00 580 LEU A N 1
ATOM 4640 C CA . LEU A 1 580 ? 14.715 9.764 2.984 1.00 92.00 580 LEU A CA 1
ATOM 4641 C C . LEU A 1 580 ? 15.110 8.713 4.034 1.00 92.00 580 LEU A C 1
ATOM 4643 O O . LEU A 1 580 ? 14.251 8.271 4.794 1.00 92.00 580 LEU A O 1
ATOM 4647 N N . GLN A 1 581 ? 16.395 8.362 4.137 1.00 93.50 581 GLN A N 1
ATOM 4648 C CA . GLN A 1 581 ? 16.918 7.474 5.183 1.00 93.50 581 GLN A CA 1
ATOM 4649 C C . GLN A 1 581 ? 16.667 8.051 6.583 1.00 93.50 581 GLN A C 1
ATOM 4651 O O . GLN A 1 581 ? 16.086 7.371 7.428 1.00 93.50 581 GLN A O 1
ATOM 4656 N N . ASN A 1 582 ? 17.008 9.324 6.811 1.00 92.81 582 ASN A N 1
ATOM 4657 C CA . ASN A 1 582 ? 16.748 10.001 8.086 1.00 92.81 582 ASN A CA 1
ATOM 4658 C C . ASN A 1 582 ? 15.247 10.042 8.426 1.00 92.81 582 ASN A C 1
ATOM 4660 O O . ASN A 1 582 ? 14.861 9.803 9.572 1.00 92.81 582 ASN A O 1
ATOM 4664 N N . ARG A 1 583 ? 14.386 10.303 7.430 1.00 94.62 583 ARG A N 1
ATOM 4665 C CA . ARG A 1 583 ? 12.926 10.285 7.605 1.00 94.62 583 ARG A CA 1
ATOM 4666 C C . ARG A 1 583 ? 12.406 8.892 7.968 1.00 94.62 583 ARG A C 1
ATOM 4668 O O . ARG A 1 583 ? 11.541 8.797 8.833 1.00 94.62 583 ARG A O 1
ATOM 4675 N N . ASN A 1 584 ? 12.930 7.832 7.354 1.00 87.69 584 ASN A N 1
ATOM 4676 C CA . ASN A 1 584 ? 12.550 6.460 7.694 1.00 87.69 584 ASN A CA 1
ATOM 4677 C C . ASN A 1 584 ? 12.942 6.111 9.136 1.00 87.69 584 ASN A C 1
ATOM 4679 O O . ASN A 1 584 ? 12.089 5.634 9.873 1.00 87.69 584 ASN A O 1
ATOM 4683 N N . VAL A 1 585 ? 14.162 6.443 9.578 1.00 94.69 585 VAL A N 1
ATOM 4684 C CA . VAL A 1 585 ? 14.603 6.225 10.974 1.00 94.69 585 VAL A CA 1
ATOM 4685 C C . VAL A 1 585 ? 13.706 6.963 11.979 1.00 94.69 585 VAL A C 1
ATOM 4687 O O . VAL A 1 585 ? 13.365 6.414 13.026 1.00 94.69 585 VAL A O 1
ATOM 4690 N N . TYR A 1 586 ? 13.280 8.190 11.663 1.00 92.88 586 TYR A N 1
ATOM 4691 C CA . TYR A 1 586 ? 12.325 8.927 12.496 1.00 92.88 586 TYR A CA 1
ATOM 4692 C C . TYR A 1 586 ? 10.950 8.237 12.559 1.00 92.88 586 TYR A C 1
ATOM 4694 O O . TYR A 1 586 ? 10.411 8.051 13.648 1.00 92.88 586 TYR A O 1
ATOM 4702 N N . LEU A 1 587 ? 10.405 7.811 11.413 1.00 91.81 587 LEU A N 1
ATOM 4703 C CA . LEU A 1 587 ? 9.117 7.110 11.344 1.00 91.81 587 LEU A CA 1
ATOM 4704 C C . LEU A 1 587 ? 9.148 5.747 12.051 1.00 91.81 587 LEU A C 1
ATOM 4706 O O . LEU A 1 587 ? 8.174 5.384 12.705 1.00 91.81 587 LEU A O 1
ATOM 4710 N N . GLU A 1 588 ? 10.263 5.019 11.967 1.00 91.50 588 GLU A N 1
ATOM 4711 C CA . GLU A 1 588 ? 10.498 3.770 12.702 1.00 91.50 588 GLU A CA 1
ATOM 4712 C C . GLU A 1 588 ? 10.409 4.016 14.218 1.00 91.50 588 GLU A C 1
ATOM 4714 O O . GLU A 1 588 ? 9.700 3.301 14.925 1.00 91.50 588 GLU A O 1
ATOM 4719 N N . LYS A 1 589 ? 11.043 5.096 14.705 1.00 94.25 589 LYS A N 1
ATOM 4720 C CA . LYS A 1 589 ? 11.007 5.489 16.119 1.00 94.25 589 LYS A CA 1
ATOM 4721 C C . LYS A 1 589 ? 9.605 5.901 16.589 1.00 94.25 589 LYS A C 1
ATOM 4723 O O . LYS A 1 589 ? 9.189 5.476 17.666 1.00 94.25 589 LYS A O 1
ATOM 4728 N N . CYS A 1 590 ? 8.867 6.681 15.797 1.00 91.56 590 CYS A N 1
ATOM 4729 C CA . CYS A 1 590 ? 7.466 7.003 16.101 1.00 91.56 590 CYS A CA 1
ATOM 4730 C C . CYS A 1 590 ? 6.611 5.731 16.174 1.00 91.56 590 CYS A C 1
ATOM 4732 O O . CYS A 1 590 ? 5.887 5.518 17.140 1.00 91.56 590 CYS A O 1
ATOM 4734 N N . ARG A 1 591 ? 6.782 4.815 15.217 1.00 87.50 591 ARG A N 1
ATOM 4735 C CA . ARG A 1 591 ? 6.065 3.538 15.205 1.00 87.50 591 ARG A CA 1
ATOM 4736 C C . ARG A 1 591 ? 6.400 2.651 16.413 1.00 87.50 591 ARG A C 1
ATOM 4738 O O . ARG A 1 591 ? 5.523 1.922 16.873 1.00 87.50 591 ARG A O 1
ATOM 4745 N N . THR A 1 592 ? 7.626 2.697 16.947 1.00 91.69 592 THR A N 1
ATOM 4746 C CA . THR A 1 592 ? 7.946 2.006 18.210 1.00 91.69 592 THR A CA 1
ATOM 4747 C C . THR A 1 592 ? 7.239 2.632 19.411 1.00 91.69 592 THR A C 1
ATOM 4749 O O . THR A 1 592 ? 6.636 1.892 20.184 1.00 91.69 592 THR A O 1
ATOM 4752 N N . THR A 1 593 ? 7.201 3.965 19.531 1.00 91.69 593 THR A N 1
ATOM 4753 C CA . THR A 1 593 ? 6.481 4.627 20.637 1.00 91.69 593 THR A CA 1
ATOM 4754 C C . THR A 1 593 ? 4.966 4.424 20.546 1.00 91.69 593 THR A C 1
ATOM 4756 O O . THR A 1 593 ? 4.305 4.198 21.558 1.00 91.69 593 THR A O 1
ATOM 4759 N N . ASP A 1 594 ? 4.402 4.413 19.336 1.00 91.81 594 ASP A N 1
ATOM 4760 C CA . ASP A 1 594 ? 2.979 4.130 19.124 1.00 91.81 594 ASP A CA 1
ATOM 4761 C C . ASP A 1 594 ? 2.636 2.691 19.548 1.00 91.81 594 ASP A C 1
ATOM 4763 O O . ASP A 1 594 ? 1.612 2.451 20.186 1.00 91.81 594 ASP A O 1
ATOM 4767 N N . LYS A 1 595 ? 3.526 1.725 19.274 1.00 91.44 595 LYS A N 1
ATOM 4768 C CA . LYS A 1 595 ? 3.371 0.335 19.731 1.00 91.44 595 LYS A CA 1
ATOM 4769 C C . LYS A 1 595 ? 3.413 0.224 21.259 1.00 91.44 595 LYS A C 1
ATOM 4771 O O . LYS A 1 595 ? 2.563 -0.454 21.829 1.00 91.44 595 LYS A O 1
ATOM 4776 N N . GLU A 1 596 ? 4.347 0.910 21.918 1.00 93.38 596 GLU A N 1
ATOM 4777 C CA . GLU A 1 596 ? 4.445 0.952 23.386 1.00 93.38 596 GLU A CA 1
ATOM 4778 C C . GLU A 1 596 ? 3.176 1.548 24.022 1.00 93.38 596 GLU A C 1
ATOM 4780 O O . GLU A 1 596 ? 2.613 0.967 24.952 1.00 93.38 596 GLU A O 1
ATOM 4785 N N . THR A 1 597 ? 2.660 2.665 23.491 1.00 93.81 597 THR A N 1
ATOM 4786 C CA . THR A 1 597 ? 1.403 3.256 23.994 1.00 93.81 597 THR A CA 1
ATOM 4787 C C . THR A 1 597 ? 0.196 2.347 23.757 1.00 93.81 597 THR A C 1
ATOM 4789 O O . THR A 1 597 ? -0.650 2.218 24.643 1.00 93.81 597 THR A O 1
ATOM 4792 N N . PHE A 1 598 ? 0.129 1.653 22.615 1.00 91.50 598 PHE A N 1
ATOM 4793 C CA . PHE A 1 598 ? -0.919 0.672 22.330 1.00 91.50 598 PHE A CA 1
ATOM 4794 C C . PHE A 1 598 ? -0.866 -0.533 23.282 1.00 91.50 598 PHE A C 1
ATOM 4796 O O . PHE A 1 598 ? -1.910 -1.016 23.721 1.00 91.50 598 PHE A O 1
ATOM 4803 N N . GLU A 1 599 ? 0.323 -1.013 23.650 1.00 94.44 599 GLU A N 1
ATOM 4804 C CA . GLU A 1 599 ? 0.485 -2.084 24.641 1.00 94.44 599 GLU A CA 1
ATOM 4805 C C . GLU A 1 599 ? 0.009 -1.642 26.037 1.00 94.44 599 GLU A C 1
ATOM 4807 O O . GLU A 1 599 ? -0.752 -2.374 26.676 1.00 94.44 599 GLU A O 1
ATOM 4812 N N . LEU A 1 600 ? 0.343 -0.418 26.467 1.00 94.94 600 LEU A N 1
ATOM 4813 C CA . LEU A 1 600 ? -0.154 0.169 27.722 1.00 94.94 600 LEU A CA 1
ATOM 4814 C C . LEU A 1 600 ? -1.685 0.326 27.732 1.00 94.94 600 LEU A C 1
ATOM 4816 O O . LEU A 1 600 ? -2.341 -0.120 28.675 1.00 94.94 600 LEU A O 1
ATOM 4820 N N . LEU A 1 601 ? -2.270 0.877 26.663 1.00 94.38 601 LEU A N 1
ATOM 4821 C CA . LEU A 1 601 ? -3.724 1.019 26.505 1.00 94.38 601 LEU A CA 1
ATOM 4822 C C . LEU A 1 601 ? -4.447 -0.337 26.543 1.00 94.38 601 LEU A C 1
ATOM 4824 O O . LEU A 1 601 ? -5.511 -0.459 27.147 1.00 94.38 601 LEU A O 1
ATOM 4828 N N . ASN A 1 602 ? -3.868 -1.387 25.953 1.00 93.06 602 ASN A N 1
ATOM 4829 C CA . ASN A 1 602 ? -4.442 -2.733 26.021 1.00 93.06 602 ASN A CA 1
ATOM 4830 C C . ASN A 1 602 ? -4.378 -3.347 27.428 1.00 93.06 602 ASN A C 1
ATOM 4832 O O . ASN A 1 602 ? -5.279 -4.105 27.797 1.00 93.06 602 ASN A O 1
ATOM 4836 N N . LEU A 1 603 ? -3.344 -3.044 28.219 1.00 94.31 603 LEU A N 1
ATOM 4837 C CA . LEU A 1 603 ? -3.273 -3.457 29.625 1.00 94.31 603 LEU A CA 1
ATOM 4838 C C . LEU A 1 603 ? -4.336 -2.736 30.467 1.00 94.31 603 LEU A C 1
ATOM 4840 O O . LEU A 1 603 ? -5.038 -3.389 31.241 1.00 94.31 603 LEU A O 1
ATOM 4844 N N . GLU A 1 604 ? -4.525 -1.432 30.257 1.00 96.62 604 GLU A N 1
ATOM 4845 C CA . GLU A 1 604 ? -5.582 -0.653 30.913 1.00 96.62 604 GLU A CA 1
ATOM 4846 C C . GLU A 1 604 ? -6.980 -1.190 30.556 1.00 96.62 604 GLU A C 1
ATOM 4848 O O . GLU A 1 604 ? -7.776 -1.479 31.448 1.00 96.62 604 GLU A O 1
ATOM 4853 N N . ILE A 1 605 ? -7.255 -1.449 29.270 1.00 92.31 605 ILE A N 1
ATOM 4854 C CA . ILE A 1 605 ? -8.521 -2.047 28.811 1.00 92.31 605 ILE A CA 1
ATOM 4855 C C . ILE A 1 605 ? -8.765 -3.425 29.448 1.00 92.31 605 ILE A C 1
ATOM 4857 O O . ILE A 1 605 ? -9.899 -3.731 29.817 1.00 92.31 605 ILE A O 1
ATOM 4861 N N . LYS A 1 606 ? -7.733 -4.267 29.607 1.00 94.31 606 LYS A N 1
ATOM 4862 C CA . LYS A 1 606 ? -7.862 -5.564 30.300 1.00 94.31 606 LYS A CA 1
ATOM 4863 C C . LYS A 1 606 ? -8.206 -5.387 31.783 1.00 94.31 606 LYS A C 1
ATOM 4865 O O . LYS A 1 606 ? -9.083 -6.091 32.280 1.00 94.31 606 LYS A O 1
ATOM 4870 N N . SER A 1 607 ? -7.572 -4.430 32.464 1.00 94.44 607 SER A N 1
ATOM 4871 C CA . SER A 1 607 ? -7.874 -4.097 33.863 1.00 94.44 607 SER A CA 1
ATOM 4872 C C . SER A 1 607 ? -9.317 -3.605 34.026 1.00 94.44 607 SER A C 1
ATOM 4874 O O . SER A 1 607 ? -10.066 -4.139 34.842 1.00 94.44 607 SER A O 1
ATOM 4876 N N . LEU A 1 608 ? -9.739 -2.651 33.189 1.00 93.31 608 LEU A N 1
ATOM 4877 C CA . LEU A 1 608 ? -11.093 -2.091 33.203 1.00 93.31 608 LEU A CA 1
ATOM 4878 C C . LEU A 1 608 ? -12.168 -3.138 32.879 1.00 93.31 608 LEU A C 1
ATOM 4880 O O . LEU A 1 608 ? -13.238 -3.110 33.479 1.00 93.31 608 LEU A O 1
ATOM 4884 N N . LYS A 1 609 ? -11.891 -4.103 31.989 1.00 92.31 609 LYS A N 1
ATOM 4885 C CA . LYS A 1 609 ? -12.800 -5.236 31.731 1.00 92.31 609 LYS A CA 1
ATOM 4886 C C . LYS A 1 609 ? -12.978 -6.127 32.963 1.00 92.31 609 LYS A C 1
ATOM 4888 O O . LYS A 1 609 ? -14.113 -6.414 33.329 1.00 92.31 609 LYS A O 1
ATOM 4893 N N . SER A 1 610 ? -11.890 -6.483 33.650 1.00 92.69 610 SER A N 1
ATOM 4894 C CA . SER A 1 610 ? -11.959 -7.270 34.894 1.00 92.69 610 SER A CA 1
ATOM 4895 C C . SER A 1 610 ? -12.665 -6.525 36.039 1.00 92.69 610 SER A C 1
ATOM 4897 O O . SER A 1 610 ? -13.263 -7.141 36.920 1.00 92.69 610 SER A O 1
ATOM 4899 N N . GLU A 1 611 ? -12.631 -5.191 36.045 1.00 94.25 611 GLU A N 1
ATOM 4900 C CA . GLU A 1 611 ? -13.430 -4.389 36.973 1.00 94.25 611 GLU A CA 1
ATOM 4901 C C . GLU A 1 611 ? -14.912 -4.329 36.568 1.00 94.25 611 GLU A C 1
ATOM 4903 O O . GLU A 1 611 ? -15.782 -4.522 37.419 1.00 94.25 611 GLU A O 1
ATOM 4908 N N . ALA A 1 612 ? -15.213 -4.169 35.276 1.00 92.06 612 ALA A N 1
ATOM 4909 C CA . ALA A 1 612 ? -16.578 -4.193 34.749 1.00 92.06 612 ALA A CA 1
ATOM 4910 C C . ALA A 1 612 ? -17.289 -5.539 34.995 1.00 92.06 612 ALA A C 1
ATOM 4912 O O . ALA A 1 612 ? -18.472 -5.548 35.327 1.00 92.06 612 ALA A O 1
ATOM 4913 N N . GLU A 1 613 ? -16.573 -6.667 34.937 1.00 92.12 613 GLU A N 1
ATOM 4914 C CA . GLU A 1 613 ? -17.089 -8.006 35.281 1.00 92.12 613 GLU A CA 1
ATOM 4915 C C . GLU A 1 613 ? -17.610 -8.114 36.729 1.00 92.12 613 GLU A C 1
ATOM 4917 O O . GLU A 1 613 ? -18.479 -8.939 37.018 1.00 92.12 613 GLU A O 1
ATOM 4922 N N . LYS A 1 614 ? -17.150 -7.252 37.647 1.00 94.06 614 LYS A N 1
ATOM 4923 C CA . LYS A 1 614 ? -17.645 -7.205 39.036 1.00 94.06 614 LYS A CA 1
ATOM 4924 C C . LYS A 1 614 ? -18.988 -6.481 39.152 1.00 94.06 614 LYS A C 1
ATOM 4926 O O . LYS A 1 614 ? -19.722 -6.713 40.112 1.00 94.06 614 LYS A O 1
ATOM 4931 N N . HIS A 1 615 ? -19.333 -5.615 38.199 1.00 93.06 615 HIS A N 1
ATOM 4932 C CA . HIS A 1 615 ? -20.537 -4.789 38.279 1.00 93.06 615 HIS A CA 1
ATOM 4933 C C . HIS A 1 615 ? -21.845 -5.613 38.227 1.00 93.06 615 HIS A C 1
ATOM 4935 O O . HIS A 1 615 ? -22.684 -5.408 39.107 1.00 93.06 615 HIS A O 1
ATOM 4941 N N . PRO A 1 616 ? -22.020 -6.611 37.330 1.00 93.31 616 PRO A N 1
ATOM 4942 C CA . PRO A 1 616 ? -23.175 -7.513 37.366 1.00 93.31 616 PRO A CA 1
ATOM 4943 C C . PRO A 1 616 ? -23.316 -8.293 38.679 1.00 93.31 616 PRO A C 1
ATOM 4945 O O . PRO A 1 616 ? -24.434 -8.495 39.148 1.00 93.31 616 PRO A O 1
ATOM 4948 N N . LEU A 1 617 ? -22.199 -8.701 39.298 1.00 94.00 617 LEU A N 1
ATOM 4949 C CA . LEU A 1 617 ? -22.208 -9.413 40.583 1.00 94.00 617 LEU A CA 1
ATOM 4950 C C . LEU A 1 617 ? -22.711 -8.510 41.717 1.00 94.00 617 LEU A C 1
ATOM 4952 O O . LEU A 1 617 ? -23.559 -8.926 42.505 1.00 94.00 617 LEU A O 1
ATOM 4956 N N . LEU A 1 618 ? -22.248 -7.257 41.762 1.00 96.00 618 LEU A N 1
ATOM 4957 C CA . LEU A 1 618 ? -22.716 -6.266 42.734 1.00 96.00 618 LEU A CA 1
ATOM 4958 C C . LEU A 1 618 ? -24.195 -5.909 42.520 1.00 96.00 618 LEU A C 1
ATOM 4960 O O . LEU A 1 618 ? -24.942 -5.830 43.493 1.00 96.00 618 LEU A O 1
ATOM 4964 N N . LEU A 1 619 ? -24.648 -5.759 41.269 1.00 95.75 619 LEU A N 1
ATOM 4965 C CA . LEU A 1 619 ? -26.067 -5.550 40.954 1.00 95.75 619 LEU A CA 1
ATOM 4966 C C . LEU A 1 619 ? -26.937 -6.738 41.391 1.00 95.75 619 LEU A C 1
ATOM 4968 O O . LEU A 1 619 ? -27.996 -6.534 41.985 1.00 95.75 619 LEU A O 1
ATOM 4972 N N . ALA A 1 620 ? -26.488 -7.972 41.145 1.00 95.06 620 ALA A N 1
ATOM 4973 C CA . ALA A 1 620 ? -27.182 -9.171 41.607 1.00 95.06 620 ALA A CA 1
ATOM 4974 C C . ALA A 1 620 ? -27.263 -9.219 43.142 1.00 95.06 620 ALA A C 1
ATOM 4976 O O . ALA A 1 620 ? -28.332 -9.487 43.686 1.00 95.06 620 ALA A O 1
ATOM 4977 N N . GLN A 1 621 ? -26.175 -8.886 43.842 1.00 95.94 621 GLN A N 1
ATOM 4978 C CA . GLN A 1 621 ? -26.143 -8.853 45.304 1.00 95.94 621 GLN A CA 1
ATOM 4979 C C . GLN A 1 621 ? -27.063 -7.772 45.893 1.00 95.94 621 GLN A C 1
ATOM 4981 O O . GLN A 1 621 ? -27.806 -8.054 46.831 1.00 95.94 621 GLN A O 1
ATOM 4986 N N . VAL A 1 622 ? -27.082 -6.563 45.319 1.00 97.19 622 VAL A N 1
ATOM 4987 C CA . VAL A 1 622 ? -28.020 -5.499 45.720 1.00 97.19 622 VAL A CA 1
ATOM 4988 C C . VAL A 1 622 ? -29.470 -5.935 45.497 1.00 97.19 622 VAL A C 1
ATOM 4990 O O . VAL A 1 622 ? -30.303 -5.722 46.373 1.00 97.19 622 VAL A O 1
ATOM 4993 N N . LYS A 1 623 ? -29.773 -6.597 44.374 1.00 96.81 623 LYS A N 1
ATOM 4994 C CA . LYS A 1 623 ? -31.123 -7.091 44.066 1.00 96.81 623 LYS A CA 1
ATOM 4995 C C . LYS A 1 623 ? -31.584 -8.210 45.009 1.00 96.81 623 LYS A C 1
ATOM 4997 O O . LYS A 1 623 ? -32.762 -8.252 45.362 1.00 96.81 623 LYS A O 1
ATOM 5002 N N . ILE A 1 624 ? -30.676 -9.092 45.434 1.00 96.88 624 ILE A N 1
ATOM 5003 C CA . ILE A 1 624 ? -30.955 -10.100 46.470 1.00 96.88 624 ILE A CA 1
ATOM 5004 C C . ILE A 1 624 ? -31.293 -9.392 47.786 1.00 96.88 624 ILE A C 1
ATOM 5006 O O . ILE A 1 624 ? -32.399 -9.565 48.283 1.00 96.88 624 ILE A O 1
ATOM 5010 N N . TYR A 1 625 ? -30.435 -8.490 48.272 1.00 98.06 625 TYR A N 1
ATOM 5011 C CA . TYR A 1 625 ? -30.699 -7.751 49.514 1.00 98.06 625 TYR A CA 1
ATOM 5012 C C . TYR A 1 625 ? -31.969 -6.884 49.467 1.00 98.06 625 TYR A C 1
ATOM 5014 O O . TYR A 1 625 ? -32.646 -6.741 50.482 1.00 98.06 625 TYR A O 1
ATOM 5022 N N . GLU A 1 626 ? -32.327 -6.316 48.311 1.00 97.81 626 GLU A N 1
ATOM 5023 C CA . GLU A 1 626 ? -33.602 -5.609 48.131 1.00 97.81 626 GLU A CA 1
ATOM 5024 C C . GLU A 1 626 ? -34.806 -6.557 48.276 1.00 97.81 626 GLU A C 1
ATOM 5026 O O . GLU A 1 626 ? -35.841 -6.166 48.819 1.00 97.81 626 GLU A O 1
ATOM 5031 N N . THR A 1 627 ? -34.670 -7.799 47.803 1.00 96.88 627 THR A N 1
ATOM 5032 C CA . THR A 1 627 ? -35.702 -8.842 47.900 1.00 96.88 627 THR A CA 1
ATOM 5033 C C . THR A 1 627 ? -35.819 -9.337 49.342 1.00 96.88 627 THR A C 1
ATOM 5035 O O . THR A 1 627 ? -36.898 -9.230 49.921 1.00 96.88 627 THR A O 1
ATOM 5038 N N . ASP A 1 628 ? -34.703 -9.724 49.968 1.00 97.44 628 ASP A N 1
ATOM 5039 C CA . ASP A 1 628 ? -34.635 -10.144 51.376 1.00 97.44 628 ASP A CA 1
ATOM 5040 C C . ASP A 1 628 ? -35.242 -9.079 52.312 1.00 97.44 628 ASP A C 1
ATOM 5042 O O . ASP A 1 628 ? -36.001 -9.383 53.233 1.00 97.44 628 ASP A O 1
ATOM 5046 N N . PHE A 1 629 ? -34.952 -7.796 52.058 1.00 97.75 629 PHE A N 1
ATOM 5047 C CA . PHE A 1 629 ? -35.477 -6.682 52.848 1.00 97.75 629 PHE A CA 1
ATOM 5048 C C . PHE A 1 629 ? -36.986 -6.455 52.657 1.00 97.75 629 PHE A C 1
ATOM 5050 O O . PHE A 1 629 ? -37.666 -6.041 53.602 1.00 97.75 629 PHE A O 1
ATOM 5057 N N . LYS A 1 630 ? -37.528 -6.720 51.460 1.00 96.88 630 LYS A N 1
ATOM 5058 C CA . LYS A 1 630 ? -38.980 -6.699 51.216 1.00 96.88 630 LYS A CA 1
ATOM 5059 C C . LYS A 1 630 ? -39.666 -7.857 51.933 1.00 96.88 630 LYS A C 1
ATOM 5061 O O . LYS A 1 630 ? -40.638 -7.614 52.641 1.00 96.88 630 LYS A O 1
ATOM 5066 N N . GLU A 1 631 ? -39.125 -9.069 51.838 1.00 97.12 631 GLU A N 1
ATOM 5067 C CA . GLU A 1 631 ? -39.674 -10.250 52.515 1.00 97.12 631 GLU A CA 1
ATOM 5068 C C . GLU A 1 631 ? -39.662 -10.096 54.047 1.00 97.12 631 GLU A C 1
ATOM 5070 O O . GLU A 1 631 ? -40.676 -10.350 54.702 1.00 97.12 631 GLU A O 1
ATOM 5075 N N . GLU A 1 632 ? -38.567 -9.587 54.626 1.00 97.12 632 GLU A N 1
ATOM 5076 C CA . GLU A 1 632 ? -38.465 -9.262 56.058 1.00 97.12 632 GLU A CA 1
ATOM 5077 C C . GLU A 1 632 ? -39.460 -8.163 56.472 1.00 97.12 632 GLU A C 1
ATOM 5079 O O . GLU A 1 632 ? -40.073 -8.241 57.541 1.00 97.12 632 GLU A O 1
ATOM 5084 N N . ARG A 1 633 ? -39.683 -7.143 55.628 1.00 97.00 633 ARG A N 1
ATOM 5085 C CA . ARG A 1 633 ? -40.706 -6.116 55.883 1.00 97.00 633 ARG A CA 1
ATOM 5086 C C . ARG A 1 633 ? -42.111 -6.720 55.879 1.00 97.00 633 ARG A C 1
ATOM 5088 O O . ARG A 1 633 ? -42.848 -6.515 56.839 1.00 97.00 633 ARG A O 1
ATOM 5095 N N . GLU A 1 634 ? -42.466 -7.496 54.859 1.00 97.50 634 GLU A N 1
ATOM 5096 C CA . GLU A 1 634 ? -43.769 -8.164 54.760 1.00 97.50 634 GLU A CA 1
ATOM 5097 C C . GLU A 1 634 ? -43.991 -9.180 55.894 1.00 97.50 634 GLU A C 1
ATOM 5099 O O . GLU A 1 634 ? -45.120 -9.390 56.346 1.00 97.50 634 GLU A O 1
ATOM 5104 N N . ALA A 1 635 ? -42.931 -9.828 56.386 1.00 96.94 635 ALA A N 1
ATOM 5105 C CA . ALA A 1 635 ? -42.986 -10.669 57.580 1.00 96.94 635 ALA A CA 1
ATOM 5106 C C . ALA A 1 635 ? -43.270 -9.842 58.849 1.00 96.94 635 ALA A C 1
ATOM 5108 O O . ALA A 1 635 ? -44.153 -10.203 59.629 1.00 96.94 635 ALA A O 1
ATOM 5109 N N . ARG A 1 636 ? -42.592 -8.701 59.035 1.00 97.00 636 ARG A N 1
ATOM 5110 C CA . ARG A 1 636 ? -42.835 -7.790 60.170 1.00 97.00 636 ARG A CA 1
ATOM 5111 C C . ARG A 1 636 ? -44.221 -7.158 60.149 1.00 97.00 636 ARG A C 1
ATOM 5113 O O . ARG A 1 636 ? -44.842 -7.060 61.202 1.00 97.00 636 ARG A O 1
ATOM 5120 N N . GLU A 1 637 ? -44.723 -6.761 58.984 1.00 97.19 637 GLU A N 1
ATOM 5121 C CA . GLU A 1 637 ? -46.073 -6.203 58.839 1.00 97.19 637 GLU A CA 1
ATOM 5122 C C . GLU A 1 637 ? -47.144 -7.243 59.205 1.00 97.19 637 GLU A C 1
ATOM 5124 O O . GLU A 1 637 ? -48.063 -6.938 59.969 1.00 97.19 637 GLU A O 1
ATOM 5129 N N . ARG A 1 638 ? -46.973 -8.506 58.778 1.00 97.25 638 ARG A N 1
ATOM 5130 C CA . ARG A 1 638 ? -47.826 -9.629 59.210 1.00 97.25 638 ARG A CA 1
ATOM 5131 C C . ARG A 1 638 ? -47.774 -9.853 60.723 1.00 97.25 638 ARG A C 1
ATOM 5133 O O . ARG A 1 638 ? -48.828 -9.923 61.353 1.00 97.25 638 ARG A O 1
ATOM 5140 N N . LEU A 1 639 ? -46.578 -9.899 61.315 1.00 95.69 639 LEU A N 1
ATOM 5141 C CA . LEU A 1 639 ? -46.403 -10.056 62.766 1.00 95.69 639 LEU A CA 1
ATOM 5142 C C . LEU A 1 639 ? -47.002 -8.885 63.561 1.00 95.69 639 LEU A C 1
ATOM 5144 O O . LEU A 1 639 ? -47.606 -9.108 64.608 1.00 95.69 639 LEU A O 1
ATOM 5148 N N . SER A 1 640 ? -46.892 -7.648 63.066 1.00 95.56 640 SER A N 1
ATOM 5149 C CA . SER A 1 640 ? -47.520 -6.477 63.692 1.00 95.56 640 SER A CA 1
ATOM 5150 C C . SER A 1 640 ? -49.046 -6.585 63.663 1.00 95.56 640 SER A C 1
ATOM 5152 O O . SER A 1 640 ? -49.693 -6.402 64.692 1.00 95.56 640 SER A O 1
ATOM 5154 N N . ALA A 1 641 ? -49.623 -6.972 62.521 1.00 96.44 641 ALA A N 1
ATOM 5155 C CA . ALA A 1 641 ? -51.064 -7.171 62.383 1.00 96.44 641 ALA A CA 1
ATOM 5156 C C . ALA A 1 641 ? -51.598 -8.332 63.248 1.00 96.44 641 ALA A C 1
ATOM 5158 O O . ALA A 1 641 ? -52.733 -8.282 63.721 1.00 96.44 641 ALA A O 1
ATOM 5159 N N . GLU A 1 642 ? -50.810 -9.386 63.475 1.00 96.75 642 GLU A N 1
ATOM 5160 C CA . GLU A 1 642 ? -51.148 -10.452 64.430 1.00 96.75 642 GLU A CA 1
ATOM 5161 C C . GLU A 1 642 ? -51.033 -9.986 65.885 1.00 96.75 642 GLU A C 1
ATOM 5163 O O . GLU A 1 642 ? -51.933 -10.252 66.682 1.00 96.75 642 GLU A O 1
ATOM 5168 N N . ASN A 1 643 ? -49.995 -9.221 66.228 1.00 95.94 643 ASN A N 1
ATOM 5169 C CA . ASN A 1 643 ? -49.833 -8.640 67.558 1.00 95.94 643 ASN A CA 1
ATOM 5170 C C . ASN A 1 643 ? -50.990 -7.682 67.904 1.00 95.94 643 ASN A C 1
ATOM 5172 O O . ASN A 1 643 ? -51.557 -7.763 68.990 1.00 95.94 643 ASN A O 1
ATOM 5176 N N . GLU A 1 644 ? -51.422 -6.833 66.967 1.00 96.44 644 GLU A N 1
ATOM 5177 C CA . GLU A 1 644 ? -52.593 -5.963 67.143 1.00 96.44 644 GLU A CA 1
ATOM 5178 C C . GLU A 1 644 ? -53.888 -6.753 67.393 1.00 96.44 644 GLU A C 1
ATOM 5180 O O . GLU A 1 644 ? -54.658 -6.398 68.293 1.00 96.44 644 GLU A O 1
ATOM 5185 N N . LYS A 1 645 ? -54.110 -7.860 66.664 1.00 96.88 645 LYS A N 1
ATOM 5186 C CA . LYS A 1 645 ? -55.245 -8.772 66.906 1.00 96.88 645 LYS A CA 1
ATOM 5187 C C . LYS A 1 645 ? -55.176 -9.385 68.304 1.00 96.88 645 LYS A C 1
ATOM 5189 O O . LYS A 1 645 ? -56.158 -9.312 69.038 1.00 96.88 645 LYS A O 1
ATOM 5194 N N . LEU A 1 646 ? -54.019 -9.917 68.704 1.00 95.94 646 LEU A N 1
ATOM 5195 C CA . LEU A 1 646 ? -53.817 -10.511 70.030 1.00 95.94 646 LEU A CA 1
ATOM 5196 C C . LEU A 1 646 ? -53.999 -9.480 71.154 1.00 95.94 646 LEU A C 1
ATOM 5198 O O . LEU A 1 646 ? -54.633 -9.775 72.165 1.00 95.94 646 LEU A O 1
ATOM 5202 N N . ILE A 1 647 ? -53.523 -8.245 70.975 1.00 96.12 647 ILE A N 1
ATOM 5203 C CA . ILE A 1 647 ? -53.754 -7.137 71.914 1.00 96.12 647 ILE A CA 1
ATOM 5204 C C . ILE A 1 647 ? -55.250 -6.801 72.003 1.00 96.12 647 ILE A C 1
ATOM 5206 O O . ILE A 1 647 ? -55.752 -6.550 73.101 1.00 96.12 647 ILE A O 1
ATOM 5210 N N . HIS A 1 648 ? -55.981 -6.804 70.885 1.00 95.62 648 HIS A N 1
ATOM 5211 C CA . HIS A 1 648 ? -57.429 -6.583 70.880 1.00 95.62 648 HIS A CA 1
ATOM 5212 C C . HIS A 1 648 ? -58.186 -7.717 71.593 1.00 95.62 648 HIS A C 1
ATOM 5214 O O . HIS A 1 648 ? -59.044 -7.447 72.436 1.00 95.62 648 HIS A O 1
ATOM 5220 N N . GLU A 1 649 ? -57.837 -8.977 71.329 1.00 95.50 649 GLU A N 1
ATOM 5221 C CA . GLU A 1 649 ? -58.411 -10.144 72.006 1.00 95.50 649 GLU A CA 1
ATOM 5222 C C . GLU A 1 649 ? -58.111 -10.140 73.510 1.00 95.50 649 GLU A C 1
ATOM 5224 O O . GLU A 1 649 ? -59.026 -10.319 74.314 1.00 95.50 649 GLU A O 1
ATOM 5229 N N . LEU A 1 650 ? -56.875 -9.836 73.920 1.00 93.69 650 LEU A N 1
ATOM 5230 C CA . LEU A 1 650 ? -56.502 -9.692 75.331 1.00 93.69 650 LEU A CA 1
ATOM 5231 C C . LEU A 1 650 ? -57.248 -8.540 76.016 1.00 93.69 650 LEU A C 1
ATOM 5233 O O . LEU A 1 650 ? -57.690 -8.702 77.154 1.00 93.69 650 LEU A O 1
ATOM 5237 N N . LYS A 1 651 ? -57.435 -7.397 75.341 1.00 94.88 651 LYS A N 1
ATOM 5238 C CA . LYS A 1 651 ? -58.265 -6.290 75.850 1.00 94.88 651 LYS A CA 1
ATOM 5239 C C . LYS A 1 651 ? -59.717 -6.731 76.036 1.00 94.88 651 LYS A C 1
ATOM 5241 O O . LYS A 1 651 ? -60.283 -6.475 77.093 1.00 94.88 651 LYS A O 1
ATOM 5246 N N . LYS A 1 652 ? -60.296 -7.446 75.066 1.00 95.38 652 LYS A N 1
ATOM 5247 C CA . LYS A 1 652 ? -61.661 -7.988 75.149 1.00 95.38 652 LYS A CA 1
ATOM 5248 C C . LYS A 1 652 ? -61.810 -9.006 76.285 1.00 95.38 652 LYS A C 1
ATOM 5250 O O . LYS A 1 652 ? -62.751 -8.906 77.063 1.00 95.38 652 LYS A O 1
ATOM 5255 N N . MET A 1 653 ? -60.869 -9.941 76.424 1.00 90.31 653 MET A N 1
ATOM 5256 C CA . MET A 1 653 ? -60.848 -10.920 77.518 1.00 90.31 653 MET A CA 1
ATOM 5257 C C . MET A 1 653 ? -60.718 -10.244 78.887 1.00 90.31 653 MET A C 1
ATOM 5259 O O . MET A 1 653 ? -61.446 -10.597 79.812 1.00 90.31 653 MET A O 1
ATOM 5263 N N . ARG A 1 654 ? -59.846 -9.233 79.007 1.00 89.44 654 ARG A N 1
ATOM 5264 C CA . ARG A 1 654 ? -59.701 -8.431 80.229 1.00 89.44 654 ARG A CA 1
ATOM 5265 C C . ARG A 1 654 ? -60.976 -7.652 80.548 1.00 89.44 654 ARG A C 1
ATOM 5267 O O . ARG A 1 654 ? -61.364 -7.631 81.708 1.00 89.44 654 ARG A O 1
ATOM 5274 N N . GLN A 1 655 ? -61.640 -7.067 79.549 1.00 92.31 655 GLN A N 1
ATOM 5275 C CA . GLN A 1 655 ? -62.919 -6.384 79.746 1.00 92.31 655 GLN A CA 1
ATOM 5276 C C . GLN A 1 655 ? -63.976 -7.358 80.272 1.00 92.31 655 GLN A C 1
ATOM 5278 O O . GLN A 1 655 ? -64.522 -7.115 81.336 1.00 92.31 655 GLN A O 1
ATOM 5283 N N . MET A 1 656 ? -64.167 -8.520 79.633 1.00 90.94 656 MET A N 1
ATOM 5284 C CA . MET A 1 656 ? -65.107 -9.535 80.135 1.00 90.94 656 MET A CA 1
ATOM 5285 C C . MET A 1 656 ? -64.767 -10.014 81.554 1.00 90.94 656 MET A C 1
ATOM 5287 O O . MET A 1 656 ? -65.672 -10.327 82.322 1.00 90.94 656 MET A O 1
ATOM 5291 N N . GLN A 1 657 ? -63.481 -10.088 81.919 1.00 86.50 657 GLN A N 1
ATOM 5292 C CA . GLN A 1 657 ? -63.061 -10.421 83.281 1.00 86.50 657 GLN A CA 1
ATOM 5293 C C . GLN A 1 657 ? -63.429 -9.313 84.279 1.00 86.50 657 GLN A C 1
ATOM 5295 O O . GLN A 1 657 ? -63.930 -9.629 85.354 1.00 86.50 657 GLN A O 1
ATOM 5300 N N . VAL A 1 658 ? -63.205 -8.041 83.929 1.00 88.50 658 VAL A N 1
ATOM 5301 C CA . VAL A 1 658 ? -63.617 -6.882 84.740 1.00 88.50 658 VAL A CA 1
ATOM 5302 C C . VAL A 1 658 ? -65.136 -6.863 84.893 1.00 88.50 658 VAL A C 1
ATOM 5304 O O . VAL A 1 658 ? -65.615 -6.834 86.021 1.00 88.50 658 VAL A O 1
ATOM 5307 N N . ASP A 1 659 ? -65.882 -7.005 83.795 1.00 85.00 659 ASP A N 1
ATOM 5308 C CA . ASP A 1 659 ? -67.344 -7.057 83.799 1.00 85.00 659 ASP A CA 1
ATOM 5309 C C . ASP A 1 659 ? -67.854 -8.222 84.679 1.00 85.00 659 ASP A C 1
ATOM 5311 O O . ASP A 1 659 ? -68.814 -8.061 85.432 1.00 85.00 659 ASP A O 1
ATOM 5315 N N . LEU A 1 660 ? -67.219 -9.406 84.641 1.00 82.31 660 LEU A N 1
ATOM 5316 C CA . LEU A 1 660 ? -67.578 -10.523 85.529 1.00 82.31 660 LEU A CA 1
ATOM 5317 C C . LEU A 1 660 ? -67.287 -10.219 87.003 1.00 82.31 660 LEU A C 1
ATOM 5319 O O . LEU A 1 660 ? -68.100 -10.571 87.856 1.00 82.31 660 LEU A O 1
ATOM 5323 N N . VAL A 1 661 ? -66.143 -9.602 87.310 1.00 78.38 661 VAL A N 1
ATOM 5324 C CA . VAL A 1 661 ? -65.779 -9.222 88.683 1.00 78.38 661 VAL A CA 1
ATOM 5325 C C . VAL A 1 661 ? -66.748 -8.167 89.211 1.00 78.38 661 VAL A C 1
ATOM 5327 O O . VAL A 1 661 ? -67.295 -8.365 90.288 1.00 78.38 661 VAL A O 1
ATOM 5330 N N . GLU A 1 662 ? -67.072 -7.134 88.434 1.00 78.00 662 GLU A N 1
ATOM 5331 C CA . GLU A 1 662 ? -68.049 -6.104 88.807 1.00 78.00 662 GLU A CA 1
ATOM 5332 C C . GLU A 1 662 ? -69.450 -6.703 89.045 1.00 78.00 662 GLU A C 1
ATOM 5334 O O . GLU A 1 662 ? -70.124 -6.359 90.016 1.00 78.00 662 GLU A O 1
ATOM 5339 N N . ASN A 1 663 ? -69.871 -7.684 88.236 1.00 75.75 663 ASN A N 1
ATOM 5340 C CA . ASN A 1 663 ? -71.133 -8.408 88.443 1.00 75.75 663 ASN A CA 1
ATOM 5341 C C . ASN A 1 663 ? -71.131 -9.335 89.681 1.00 75.75 663 ASN A C 1
ATOM 5343 O O . ASN A 1 663 ? -72.196 -9.603 90.250 1.00 75.75 663 ASN A O 1
ATOM 5347 N N . LEU A 1 664 ? -69.967 -9.838 90.106 1.00 69.31 664 LEU A N 1
ATOM 5348 C CA . LEU A 1 664 ? -69.813 -10.631 91.332 1.00 69.31 664 LEU A CA 1
ATOM 5349 C C . LEU A 1 664 ? -69.739 -9.727 92.573 1.00 69.31 664 LEU A C 1
ATOM 5351 O O . LEU A 1 664 ? -70.460 -9.962 93.545 1.00 69.31 664 LEU A O 1
ATOM 5355 N N . GLU A 1 665 ? -68.939 -8.663 92.518 1.00 61.06 665 GLU A N 1
ATOM 5356 C CA . GLU A 1 665 ? -68.780 -7.668 93.583 1.00 61.06 665 GLU A CA 1
ATOM 5357 C C . GLU A 1 665 ? -70.065 -6.858 93.804 1.00 61.06 665 GLU A C 1
ATOM 5359 O O . GLU A 1 665 ? -70.451 -6.613 94.947 1.00 61.06 665 GLU A O 1
ATOM 5364 N N . GLY A 1 666 ? -70.826 -6.573 92.741 1.00 54.78 666 GLY A N 1
ATOM 5365 C CA . GLY A 1 666 ? -72.166 -5.981 92.804 1.00 54.78 666 GLY A CA 1
ATOM 5366 C C . GLY A 1 666 ? -73.209 -6.825 93.556 1.00 54.78 666 GLY A C 1
ATOM 5367 O O . GLY A 1 666 ? -74.295 -6.331 93.865 1.00 54.78 666 GLY A O 1
ATOM 5368 N N . ARG A 1 667 ? -72.893 -8.083 93.902 1.00 51.31 667 ARG A N 1
ATOM 5369 C CA . ARG A 1 667 ? -73.691 -8.932 94.809 1.00 51.31 667 ARG A CA 1
ATOM 5370 C C . ARG A 1 667 ? -73.109 -9.063 96.224 1.00 51.31 667 ARG A C 1
ATOM 5372 O O . ARG A 1 667 ? -73.781 -9.634 97.084 1.00 51.31 667 ARG A O 1
ATOM 5379 N N . SER A 1 668 ? -71.924 -8.519 96.508 1.00 48.16 668 SER A N 1
ATOM 5380 C CA . SER A 1 668 ? -71.272 -8.561 97.826 1.00 48.16 668 SER A CA 1
ATOM 5381 C C . SER A 1 668 ? -71.016 -7.158 98.395 1.00 48.16 668 SER A C 1
ATOM 5383 O O . SER A 1 668 ? -70.077 -6.466 98.020 1.00 48.16 668 SER A O 1
ATOM 5385 N N . SER A 1 669 ? -71.864 -6.767 99.350 1.00 37.94 669 SER A N 1
ATOM 5386 C CA . SER A 1 669 ? -71.894 -5.456 100.023 1.00 37.94 669 SER A CA 1
ATOM 5387 C C . SER A 1 669 ? -70.538 -4.995 100.621 1.00 37.94 669 SER A C 1
ATOM 5389 O O . SER A 1 669 ? -69.809 -5.819 101.180 1.00 37.94 669 SER A O 1
ATOM 5391 N N . PRO A 1 670 ? -70.198 -3.687 100.581 1.00 50.28 670 PRO A N 1
ATOM 5392 C CA . PRO A 1 670 ? -68.858 -3.196 100.917 1.00 50.28 670 PRO A CA 1
ATOM 5393 C C . PRO A 1 670 ? -68.613 -3.090 102.432 1.00 50.28 670 PRO A C 1
ATOM 5395 O O . PRO A 1 670 ? -69.092 -2.155 103.081 1.00 50.28 670 PRO A O 1
ATOM 5398 N N . ARG A 1 671 ? -67.830 -4.012 103.025 1.00 46.31 671 ARG A N 1
ATOM 5399 C CA . ARG A 1 671 ? -67.452 -3.908 104.453 1.00 46.31 671 ARG A CA 1
ATOM 5400 C C . ARG A 1 671 ? -66.188 -4.667 104.919 1.00 46.31 671 ARG A C 1
ATOM 5402 O O . ARG A 1 671 ? -66.296 -5.493 105.822 1.00 46.31 671 ARG A O 1
ATOM 5409 N N . SER A 1 672 ? -64.982 -4.307 104.452 1.00 39.41 672 SER A N 1
ATOM 5410 C CA . SER A 1 672 ? -63.742 -4.619 105.215 1.00 39.41 672 SER A CA 1
ATOM 5411 C C . SER A 1 672 ? -62.523 -3.727 104.905 1.00 39.41 672 SER A C 1
ATOM 5413 O O . SER A 1 672 ? -62.102 -3.663 103.762 1.00 39.41 672 SER A O 1
ATOM 5415 N N . GLN A 1 673 ? -61.918 -3.158 105.966 1.00 43.75 673 GLN A N 1
ATOM 5416 C CA . GLN A 1 673 ? -60.458 -3.001 106.209 1.00 43.75 673 GLN A CA 1
ATOM 5417 C C . GLN A 1 673 ? -59.613 -2.265 105.133 1.00 43.75 673 GLN A C 1
ATOM 5419 O O . GLN A 1 673 ? -59.350 -2.798 104.069 1.00 43.75 673 GLN A O 1
ATOM 5424 N N . GLN A 1 674 ? -59.039 -1.069 105.327 1.00 47.28 674 GLN A N 1
ATOM 5425 C CA . GLN A 1 674 ? -58.610 -0.314 106.523 1.00 47.28 674 GLN A CA 1
ATOM 5426 C C . GLN A 1 674 ? -57.438 -0.904 107.350 1.00 47.28 674 GLN A C 1
ATOM 5428 O O . GLN A 1 674 ? -57.337 -0.613 108.539 1.00 47.28 674 GLN A O 1
ATOM 5433 N N . GLN A 1 675 ? -56.528 -1.701 106.759 1.00 48.00 675 GLN A N 1
ATOM 5434 C CA . GLN A 1 675 ? -55.408 -2.307 107.520 1.00 48.00 675 GLN A CA 1
ATOM 5435 C C . GLN A 1 675 ? -53.988 -2.317 106.900 1.00 48.00 675 GLN A C 1
A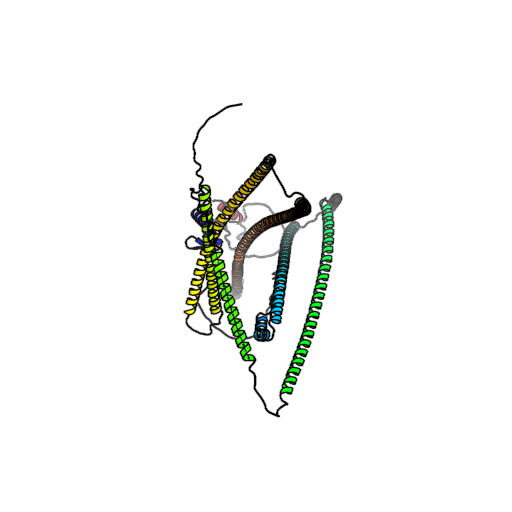TOM 5437 O O . GLN A 1 675 ? -53.106 -2.938 107.484 1.00 48.00 675 GLN A O 1
ATOM 5442 N N . GLN A 1 676 ? -53.694 -1.603 105.801 1.00 49.38 676 GLN A N 1
ATOM 5443 C CA . GLN A 1 676 ? -52.356 -1.673 105.156 1.00 49.38 676 GLN A CA 1
ATOM 5444 C C . GLN A 1 676 ? -51.473 -0.403 105.213 1.00 49.38 676 GLN A C 1
ATOM 5446 O O . GLN A 1 676 ? -50.330 -0.431 104.769 1.00 49.38 676 GLN A O 1
ATOM 5451 N N . SER A 1 677 ? -51.904 0.693 105.847 1.00 45.75 677 SER A N 1
ATOM 5452 C CA . SER A 1 677 ? -51.149 1.969 105.865 1.00 45.75 677 SER A CA 1
ATOM 5453 C C . SER A 1 677 ? -50.134 2.136 107.017 1.00 45.75 677 SER A C 1
ATOM 5455 O O . SER A 1 677 ? -49.937 3.254 107.490 1.00 45.75 677 SER A O 1
ATOM 5457 N N . ARG A 1 678 ? -49.512 1.060 107.535 1.00 43.84 678 ARG A N 1
ATOM 5458 C CA . ARG A 1 678 ? -48.594 1.154 108.703 1.00 43.84 678 ARG A CA 1
ATOM 5459 C C . ARG A 1 678 ? -47.284 0.356 108.657 1.00 43.84 678 ARG A C 1
ATOM 5461 O O . ARG A 1 678 ? -46.555 0.391 109.645 1.00 43.84 678 ARG A O 1
ATOM 5468 N N . HIS A 1 679 ? -46.938 -0.328 107.565 1.00 48.19 679 HIS A N 1
ATOM 5469 C CA . HIS A 1 679 ? -45.715 -1.151 107.489 1.00 48.19 679 HIS A CA 1
ATOM 5470 C C . HIS A 1 679 ? -44.898 -0.919 106.206 1.00 48.19 679 HIS A C 1
ATOM 5472 O O . HIS A 1 679 ? -44.802 -1.799 105.362 1.00 48.19 679 HIS A O 1
ATOM 5478 N N . GLN A 1 680 ? -44.268 0.259 106.091 1.00 45.28 680 GLN A N 1
ATOM 5479 C CA . GLN A 1 680 ? -42.974 0.407 105.385 1.00 45.28 680 GLN A CA 1
ATOM 5480 C C . GLN A 1 680 ? -42.208 1.715 105.691 1.00 45.28 680 GLN A C 1
ATOM 5482 O O . GLN A 1 680 ? -41.219 2.031 105.040 1.00 45.28 680 GLN A O 1
ATOM 5487 N N . GLN A 1 681 ? -42.583 2.455 106.741 1.00 45.00 681 GLN A N 1
ATOM 5488 C CA . GLN A 1 681 ? -41.919 3.708 107.140 1.00 45.00 681 GLN A CA 1
ATOM 5489 C C . GLN A 1 681 ? -40.644 3.481 107.986 1.00 45.00 681 GLN A C 1
ATOM 5491 O O . GLN A 1 681 ? -40.292 4.306 108.825 1.00 45.00 681 GLN A O 1
ATOM 5496 N N . GLN A 1 682 ? -39.973 2.334 107.825 1.00 47.72 682 GLN A N 1
ATOM 5497 C CA . GLN A 1 682 ? -38.891 1.909 108.719 1.00 47.72 682 GLN A CA 1
ATOM 5498 C C . GLN A 1 682 ? -37.778 1.128 107.999 1.00 47.72 682 GLN A C 1
ATOM 5500 O O . GLN A 1 682 ? -37.430 0.018 108.389 1.00 47.72 682 GLN A O 1
ATOM 5505 N N . GLN A 1 683 ? -37.201 1.727 106.951 1.00 42.19 683 GLN A N 1
ATOM 5506 C CA . GLN A 1 683 ? -35.871 1.346 106.442 1.00 42.19 683 GLN A CA 1
ATOM 5507 C C . GLN A 1 683 ? -35.170 2.484 105.667 1.00 42.19 683 GLN A C 1
ATOM 5509 O O . GLN A 1 683 ? -34.593 2.292 104.604 1.00 42.19 683 GLN A O 1
ATOM 5514 N N . GLN A 1 684 ? -35.176 3.693 106.241 1.00 41.69 684 GLN A N 1
ATOM 5515 C CA . GLN A 1 684 ? -34.207 4.742 105.899 1.00 41.69 684 GLN A CA 1
ATOM 5516 C C . GLN A 1 684 ? -33.354 5.072 107.124 1.00 41.69 684 GLN A C 1
ATOM 5518 O O . GLN A 1 684 ? -33.719 5.923 107.931 1.00 41.69 684 GLN A O 1
ATOM 5523 N N . GLN A 1 685 ? -32.213 4.392 107.251 1.00 38.81 685 GLN A N 1
ATOM 5524 C CA . GLN A 1 685 ? -31.043 4.884 107.984 1.00 38.81 685 GLN A CA 1
ATOM 5525 C C . GLN A 1 685 ? -29.822 4.000 107.690 1.00 38.81 685 GLN A C 1
ATOM 5527 O O . GLN A 1 685 ? -29.570 3.033 108.400 1.00 38.81 685 GLN A O 1
ATOM 5532 N N . GLN A 1 686 ? -29.052 4.360 106.658 1.00 36.31 686 GLN A N 1
ATOM 5533 C CA . GLN A 1 686 ? -27.618 4.653 106.803 1.00 36.31 686 GLN A CA 1
ATOM 5534 C C . GLN A 1 686 ? -27.020 5.216 105.498 1.00 36.31 686 GLN A C 1
ATOM 5536 O O . GLN A 1 686 ? -26.903 4.508 104.511 1.00 36.31 686 GLN A O 1
ATOM 5541 N N . GLN A 1 687 ? -26.628 6.497 105.579 1.00 37.56 687 GLN A N 1
ATOM 5542 C CA . GLN A 1 687 ? -25.467 7.145 104.932 1.00 37.56 687 GLN A CA 1
ATOM 5543 C C . GLN A 1 687 ? -25.449 7.191 103.379 1.00 37.56 687 GLN A C 1
ATOM 5545 O O . GLN A 1 687 ? -25.370 6.177 102.705 1.00 37.56 687 GLN A O 1
ATOM 5550 N N . GLN A 1 688 ? -25.670 8.360 102.751 1.00 38.47 688 GLN A N 1
ATOM 5551 C CA . GLN A 1 688 ? -24.688 9.455 102.524 1.00 38.47 688 GLN A CA 1
ATOM 5552 C C . GLN A 1 688 ? -23.508 8.997 101.637 1.00 38.47 688 GLN A C 1
ATOM 5554 O O . GLN A 1 688 ? -22.820 8.056 101.999 1.00 38.47 688 GLN A O 1
ATOM 5559 N N . SER A 1 689 ? -23.145 9.627 100.511 1.00 35.59 689 SER A N 1
ATOM 5560 C CA . SER A 1 689 ? -23.463 10.953 99.914 1.00 35.59 689 SER A CA 1
ATOM 5561 C C . SER A 1 689 ? -23.282 10.863 98.357 1.00 35.59 689 SER A C 1
ATOM 5563 O O . SER A 1 689 ? -23.189 9.742 97.873 1.00 35.59 689 SER A O 1
ATOM 5565 N N . VAL A 1 690 ? -23.299 11.873 97.461 1.00 35.25 690 VAL A N 1
ATOM 5566 C CA . VAL A 1 690 ? -22.970 13.321 97.496 1.00 35.25 690 VAL A CA 1
ATOM 5567 C C . VAL A 1 690 ? -23.738 14.116 96.398 1.00 35.25 690 VAL A C 1
ATOM 5569 O O . VAL A 1 690 ? -24.132 13.550 95.388 1.00 35.25 690 VAL A O 1
ATOM 5572 N N . THR A 1 691 ? -23.910 15.431 96.606 1.00 31.78 691 THR A N 1
ATOM 5573 C CA . THR A 1 691 ? -24.129 16.542 95.626 1.00 31.78 691 THR A CA 1
ATOM 5574 C C . THR A 1 691 ? -25.088 16.408 94.420 1.00 31.78 691 THR A C 1
ATOM 5576 O O . THR A 1 691 ? -24.701 15.967 93.344 1.00 31.78 691 THR A O 1
ATOM 5579 N N . ALA A 1 692 ? -26.302 16.958 94.600 1.00 31.64 692 ALA A N 1
ATOM 5580 C CA . ALA A 1 692 ? -26.861 18.170 93.942 1.00 31.64 692 ALA A CA 1
ATOM 5581 C C . ALA A 1 692 ? -26.353 18.571 92.523 1.00 31.64 692 ALA A C 1
ATOM 5583 O O . ALA A 1 692 ? -25.151 18.714 92.340 1.00 31.64 692 ALA A O 1
ATOM 5584 N N . SER A 1 693 ? -27.204 18.739 91.488 1.00 33.75 693 SER A N 1
ATOM 5585 C CA . SER A 1 693 ? -28.302 19.735 91.251 1.00 33.75 693 SER A CA 1
ATOM 5586 C C . SER A 1 693 ? -27.791 21.042 90.603 1.00 33.75 693 SER A C 1
ATOM 5588 O O . SER A 1 693 ? -26.761 21.543 91.037 1.00 33.75 693 SER A O 1
ATOM 5590 N N . GLY A 1 694 ? -28.425 21.661 89.593 1.00 29.48 694 GLY A N 1
ATOM 5591 C CA . GLY A 1 694 ? -29.688 21.402 88.862 1.00 29.48 694 GLY A CA 1
ATOM 5592 C C . GLY A 1 694 ? -29.772 22.320 87.612 1.00 29.48 694 GLY A C 1
ATOM 5593 O O . GLY A 1 694 ? -28.787 22.985 87.307 1.00 29.48 694 GLY A O 1
ATOM 5594 N N . GLY A 1 695 ? -30.868 22.418 86.847 1.00 28.94 695 GLY A N 1
ATOM 5595 C CA . GLY A 1 695 ? -32.189 21.781 86.959 1.00 28.94 695 GLY A CA 1
ATOM 5596 C C . GLY A 1 695 ? -33.179 22.275 85.874 1.00 28.94 695 GLY A C 1
ATOM 5597 O O . GLY A 1 695 ? -32.754 22.897 84.908 1.00 28.94 695 GLY A O 1
ATOM 5598 N N . GLU A 1 696 ? -34.478 22.023 86.108 1.00 28.91 696 GLU A N 1
ATOM 5599 C CA . GLU A 1 696 ? -35.677 22.630 85.466 1.00 28.91 696 GLU A CA 1
ATOM 5600 C C . GLU A 1 696 ? -35.970 22.228 83.990 1.00 28.91 696 GLU A C 1
ATOM 5602 O O . GLU A 1 696 ? -35.260 22.601 83.068 1.00 28.91 696 GLU A O 1
ATOM 5607 N N . HIS A 1 697 ? -36.924 21.302 83.757 1.00 31.20 697 HIS A N 1
ATOM 5608 C CA . HIS A 1 697 ? -38.370 21.534 83.460 1.00 31.20 697 HIS A CA 1
ATOM 5609 C C . HIS A 1 697 ? -38.628 21.881 81.972 1.00 31.20 697 HIS A C 1
ATOM 5611 O O . HIS A 1 697 ? -37.986 22.784 81.460 1.00 31.20 697 HIS A O 1
ATOM 5617 N N . ARG A 1 698 ? -39.539 21.276 81.181 1.00 31.98 698 ARG A N 1
ATOM 5618 C CA . ARG A 1 698 ? -40.704 20.338 81.277 1.00 31.98 698 ARG A CA 1
ATOM 5619 C C . ARG A 1 698 ? -40.804 19.604 79.896 1.00 31.98 698 ARG A C 1
ATOM 5621 O O . ARG A 1 698 ? -40.101 20.031 78.988 1.00 31.98 698 ARG A O 1
ATOM 5628 N N . GLU A 1 699 ? -41.577 18.551 79.591 1.00 30.84 699 GLU A N 1
ATOM 5629 C CA . GLU A 1 699 ? -42.675 17.785 80.224 1.00 30.84 699 GLU A CA 1
ATOM 5630 C C . GLU A 1 699 ? -42.828 16.405 79.510 1.00 30.84 699 GLU A C 1
ATOM 5632 O O . GLU A 1 699 ? -42.474 16.319 78.339 1.00 30.84 699 GLU A O 1
ATOM 5637 N N . GLU A 1 700 ? -43.390 15.397 80.205 1.00 36.03 700 GLU A N 1
ATOM 5638 C CA . GLU A 1 700 ? -44.260 14.285 79.705 1.00 36.03 700 GLU A CA 1
ATOM 5639 C C . GLU A 1 700 ? -43.785 13.264 78.614 1.00 36.03 700 GLU A C 1
ATOM 5641 O O . GLU A 1 700 ? -43.202 13.628 77.600 1.00 36.03 700 GLU A O 1
ATOM 5646 N N . ASP A 1 701 ? -44.080 11.947 78.684 1.00 32.56 701 ASP A N 1
ATOM 5647 C CA . ASP A 1 701 ? -44.496 11.085 79.818 1.00 32.56 701 ASP A CA 1
ATOM 5648 C C . ASP A 1 701 ? -44.365 9.551 79.527 1.00 32.56 701 ASP A C 1
ATOM 5650 O O . ASP A 1 701 ? -44.312 9.130 78.373 1.00 32.56 701 ASP A O 1
ATOM 5654 N N . SER A 1 702 ? -44.399 8.748 80.603 1.00 37.16 702 SER A N 1
ATOM 5655 C CA . SER A 1 702 ? -44.847 7.337 80.768 1.00 37.16 702 SER A CA 1
ATOM 5656 C C . SER A 1 702 ? -44.191 6.126 80.038 1.00 37.16 702 SER A C 1
ATOM 5658 O O . SER A 1 702 ? -44.499 5.775 78.903 1.00 37.16 702 SER A O 1
ATOM 5660 N N . ASP A 1 703 ? -43.377 5.404 80.828 1.00 33.31 703 ASP A N 1
ATOM 5661 C CA . ASP A 1 703 ? -43.413 3.953 81.155 1.00 33.31 703 ASP A CA 1
ATOM 5662 C C . ASP A 1 703 ? -43.494 2.825 80.094 1.00 33.31 703 ASP A C 1
ATOM 5664 O O . ASP A 1 703 ? -44.480 2.671 79.383 1.00 33.31 703 ASP A O 1
ATOM 5668 N N . TYR A 1 704 ? -42.564 1.853 80.194 1.00 34.78 704 TYR A N 1
ATOM 5669 C CA . TYR A 1 704 ? -42.870 0.483 80.681 1.00 34.78 704 TYR A CA 1
ATOM 5670 C C . TYR A 1 704 ? -41.596 -0.287 81.133 1.00 34.78 704 TYR A C 1
ATOM 5672 O O . TYR A 1 704 ? -40.466 0.096 80.839 1.00 34.78 704 TYR A O 1
ATOM 5680 N N . LEU A 1 705 ? -41.802 -1.355 81.917 1.00 32.88 705 LEU A N 1
ATOM 5681 C CA . LEU A 1 705 ? -40.831 -2.064 82.782 1.00 32.88 705 LEU A CA 1
ATOM 5682 C C . LEU A 1 705 ? -39.715 -2.896 82.081 1.00 32.88 705 LEU A C 1
ATOM 5684 O O . LEU A 1 705 ? -39.845 -3.269 80.915 1.00 32.88 705 LEU A O 1
ATOM 5688 N N . PRO A 1 706 ? -38.611 -3.235 82.794 1.00 41.88 706 PRO A N 1
ATOM 5689 C CA . PRO A 1 706 ? -37.376 -3.725 82.182 1.00 41.88 706 PRO A CA 1
ATOM 5690 C C . PRO A 1 706 ? -37.355 -5.235 81.904 1.00 41.88 706 PRO A C 1
ATOM 5692 O O . PRO A 1 706 ? -37.596 -6.054 82.789 1.00 41.88 706 PRO A O 1
ATOM 5695 N N . THR A 1 707 ? -36.901 -5.605 80.704 1.00 30.50 707 THR A N 1
ATOM 5696 C CA . THR A 1 707 ? -36.333 -6.937 80.437 1.00 30.50 707 THR A CA 1
ATOM 5697 C C . THR A 1 707 ? -34.812 -6.840 80.495 1.00 30.50 707 THR A C 1
ATOM 5699 O O . THR A 1 707 ? -34.217 -5.963 79.870 1.00 30.50 707 THR A O 1
ATOM 5702 N N . SER A 1 708 ? -34.164 -7.728 81.249 1.00 40.62 708 SER A N 1
ATOM 5703 C CA . SER A 1 708 ? -32.709 -7.745 81.423 1.00 40.62 708 SER A CA 1
ATOM 5704 C C . SER A 1 708 ? -31.991 -8.218 80.152 1.00 40.62 708 SER A C 1
ATOM 5706 O O . SER A 1 708 ? -31.688 -9.403 80.006 1.00 40.62 708 SER A O 1
ATOM 5708 N N . VAL A 1 709 ? -31.709 -7.291 79.233 1.00 38.16 709 VAL A N 1
ATOM 5709 C CA . VAL A 1 709 ? -30.878 -7.557 78.052 1.00 38.16 709 VAL A CA 1
ATOM 5710 C C . VAL A 1 709 ? -29.418 -7.698 78.481 1.00 38.16 709 VAL A C 1
ATOM 5712 O O . VAL A 1 709 ? -28.807 -6.768 79.006 1.00 38.16 709 VAL A O 1
ATOM 5715 N N . ILE A 1 710 ? -28.849 -8.876 78.239 1.00 47.84 710 ILE A N 1
ATOM 5716 C CA . ILE A 1 710 ? -27.437 -9.174 78.482 1.00 47.84 710 ILE A CA 1
ATOM 5717 C C . ILE A 1 710 ? -26.603 -8.484 77.391 1.00 47.84 710 ILE A C 1
ATOM 5719 O O . ILE A 1 710 ? -26.327 -9.067 76.345 1.00 47.84 710 ILE A O 1
ATOM 5723 N N . THR A 1 711 ? -26.176 -7.239 77.619 1.00 51.16 711 THR A N 1
ATOM 5724 C CA . THR A 1 711 ? -25.235 -6.530 76.729 1.00 51.16 711 THR A CA 1
ATOM 5725 C C . THR A 1 711 ? -23.788 -6.936 77.028 1.00 51.16 711 THR A C 1
ATOM 5727 O O . THR A 1 711 ? -22.977 -6.142 77.509 1.00 51.16 711 THR A O 1
ATOM 5730 N N . ALA A 1 712 ? -23.479 -8.210 76.781 1.00 61.97 712 ALA A N 1
ATOM 5731 C CA . ALA A 1 712 ? -22.132 -8.764 76.849 1.00 61.97 712 ALA A CA 1
ATOM 5732 C C . ALA A 1 712 ? -21.563 -8.906 75.428 1.00 61.97 712 ALA A C 1
ATOM 5734 O O . ALA A 1 712 ? -21.871 -9.857 74.715 1.00 61.97 712 ALA A O 1
ATOM 5735 N N . PHE A 1 713 ? -20.734 -7.951 75.013 1.00 74.56 713 PHE A N 1
ATOM 5736 C CA . PHE A 1 713 ? -20.050 -7.975 73.722 1.00 74.56 713 PHE A CA 1
ATOM 5737 C C . PHE A 1 713 ? -18.816 -8.887 73.812 1.00 74.56 713 PHE A C 1
ATOM 5739 O O . PHE A 1 713 ? -17.942 -8.645 74.642 1.00 74.56 713 PHE A O 1
ATOM 5746 N N . SER A 1 714 ? -18.722 -9.936 72.992 1.00 80.81 714 SER A N 1
ATOM 5747 C CA . SER A 1 714 ? -17.635 -10.928 73.062 1.00 80.81 714 SER A CA 1
ATOM 5748 C C . SER A 1 714 ? -16.617 -10.802 71.926 1.00 80.81 714 SER A C 1
ATOM 5750 O O . SER A 1 714 ? -16.997 -10.638 70.769 1.00 80.81 714 SER A O 1
ATOM 5752 N N . CYS A 1 715 ? -15.328 -10.957 72.236 1.00 81.88 715 CYS A N 1
ATOM 5753 C CA . CYS A 1 715 ? -14.260 -10.981 71.233 1.00 81.88 715 CYS A CA 1
ATOM 5754 C C . CYS A 1 715 ? -14.285 -12.282 70.409 1.00 81.88 715 CYS A C 1
ATOM 5756 O O . CYS A 1 715 ? -14.180 -13.359 70.998 1.00 81.88 715 CYS A O 1
ATOM 5758 N N . PRO A 1 716 ? -14.348 -12.229 69.063 1.00 74.88 716 PRO A N 1
ATOM 5759 C CA . PRO A 1 716 ? -14.448 -13.431 68.233 1.00 74.88 716 PRO A CA 1
ATOM 5760 C C . PRO A 1 716 ? -13.165 -14.282 68.197 1.00 74.88 716 PRO A C 1
ATOM 5762 O O . PRO A 1 716 ? -13.244 -15.456 67.852 1.00 74.88 716 PRO A O 1
ATOM 5765 N N . LYS A 1 717 ? -11.992 -13.735 68.567 1.00 75.81 717 LYS A N 1
ATOM 5766 C CA . LYS A 1 717 ? -10.708 -14.473 68.567 1.00 75.81 717 LYS A CA 1
ATOM 5767 C C . LYS A 1 717 ? -10.450 -15.247 69.873 1.00 75.81 717 LYS A C 1
ATOM 5769 O O . LYS A 1 717 ? -9.811 -16.292 69.835 1.00 75.81 717 LYS A O 1
ATOM 5774 N N . CYS A 1 718 ? -10.946 -14.766 71.019 1.00 85.00 718 CYS A N 1
ATOM 5775 C CA . CYS A 1 718 ? -10.649 -15.341 72.346 1.00 85.00 718 CYS A CA 1
ATOM 5776 C C . CYS A 1 718 ? -11.883 -15.607 73.237 1.00 85.00 718 CYS A C 1
ATOM 5778 O O . CYS A 1 718 ? -11.739 -16.113 74.346 1.00 85.00 718 CYS A O 1
ATOM 5780 N N . SER A 1 719 ? -13.091 -15.263 72.778 1.00 80.00 719 SER A N 1
ATOM 5781 C CA . SER A 1 719 ? -14.375 -15.416 73.491 1.00 80.00 719 SER A CA 1
ATOM 5782 C C . SER A 1 719 ? -14.528 -14.648 74.819 1.00 80.00 719 SER A C 1
ATOM 5784 O O . SER A 1 719 ? -15.506 -14.859 75.535 1.00 80.00 719 SER A O 1
ATOM 5786 N N . LEU A 1 720 ? -13.622 -13.721 75.157 1.00 79.81 720 LEU A N 1
ATOM 5787 C CA . LEU A 1 720 ? -13.764 -12.865 76.344 1.00 79.81 720 LEU A CA 1
ATOM 5788 C C . LEU A 1 720 ? -14.929 -11.875 76.185 1.00 79.81 720 LEU A C 1
ATOM 5790 O O . LEU A 1 720 ? -15.081 -11.255 75.132 1.00 79.81 720 LEU A O 1
ATOM 5794 N N . SER A 1 721 ? -15.739 -11.724 77.238 1.00 79.75 721 SER A N 1
ATOM 5795 C CA . SER A 1 721 ? -16.961 -10.908 77.255 1.00 79.75 721 SER A CA 1
ATOM 5796 C C . SER A 1 721 ? -16.777 -9.561 77.962 1.00 79.75 721 SER A C 1
ATOM 5798 O O . SER A 1 721 ? -16.346 -9.515 79.117 1.00 79.75 721 SER A O 1
ATOM 5800 N N . PHE A 1 722 ? -17.215 -8.479 77.323 1.00 81.88 722 PHE A N 1
ATOM 5801 C CA . PHE A 1 722 ? -17.086 -7.098 77.782 1.00 81.88 722 PHE A CA 1
ATOM 5802 C C . PHE A 1 722 ? -18.462 -6.436 77.918 1.00 81.88 722 PHE A C 1
ATOM 5804 O O . PHE A 1 722 ? -19.364 -6.665 77.117 1.00 81.88 722 PHE A O 1
ATOM 5811 N N . ARG A 1 723 ? -18.637 -5.577 78.929 1.00 73.69 723 ARG A N 1
ATOM 5812 C CA . ARG A 1 723 ? -19.922 -4.893 79.202 1.00 73.69 723 ARG A CA 1
ATOM 5813 C C . ARG A 1 723 ? -20.171 -3.644 78.344 1.00 73.69 723 ARG A C 1
ATOM 5815 O O . ARG A 1 723 ? -21.219 -3.023 78.467 1.00 73.69 723 ARG A O 1
ATOM 5822 N N . ALA A 1 724 ? -19.203 -3.248 77.520 1.00 74.62 724 ALA A N 1
ATOM 5823 C CA . ALA A 1 724 ? -19.267 -2.068 76.665 1.00 74.62 724 ALA A CA 1
ATOM 5824 C C . ALA A 1 724 ? -18.437 -2.285 75.392 1.00 74.62 724 ALA A C 1
ATOM 5826 O O . ALA A 1 724 ? -17.501 -3.086 75.388 1.00 74.62 724 ALA A O 1
ATOM 5827 N N . LEU A 1 725 ? -18.761 -1.539 74.333 1.00 75.81 725 LEU A N 1
ATOM 5828 C CA . LEU A 1 725 ? -18.127 -1.682 73.021 1.00 75.81 725 LEU A CA 1
ATOM 5829 C C . LEU A 1 725 ? -16.660 -1.213 73.005 1.00 75.81 725 LEU A C 1
ATOM 5831 O O . LEU A 1 725 ? -15.829 -1.861 72.383 1.00 75.81 725 LEU A O 1
ATOM 5835 N N . ARG A 1 726 ? -16.321 -0.127 73.718 1.00 78.75 726 ARG A N 1
ATOM 5836 C CA . ARG A 1 726 ? -14.963 0.459 73.710 1.00 78.75 726 ARG A CA 1
ATOM 5837 C C . ARG A 1 726 ? -13.886 -0.499 74.254 1.00 78.75 726 ARG A C 1
ATOM 5839 O O . ARG A 1 726 ? -12.928 -0.741 73.530 1.00 78.75 726 ARG A O 1
ATOM 5846 N N . PRO A 1 727 ? -14.065 -1.134 75.435 1.00 81.44 727 PRO A N 1
ATOM 5847 C CA . PRO A 1 727 ? -13.111 -2.131 75.927 1.00 81.44 727 PRO A CA 1
ATOM 5848 C C . PRO A 1 727 ? -13.042 -3.392 75.059 1.00 81.44 727 PRO A C 1
ATOM 5850 O O . PRO A 1 727 ? -11.993 -4.024 75.005 1.00 81.44 727 PRO A O 1
ATOM 5853 N N . LEU A 1 728 ? -14.134 -3.764 74.369 1.00 83.94 728 LEU A N 1
ATOM 5854 C CA . LEU A 1 728 ? -14.068 -4.827 73.364 1.00 83.94 728 LEU A CA 1
ATOM 5855 C C . LEU A 1 728 ? -13.204 -4.391 72.177 1.00 83.94 728 LEU A C 1
ATOM 5857 O O . LEU A 1 728 ? -12.388 -5.180 71.725 1.00 83.94 728 LEU A O 1
ATOM 5861 N N . GLN A 1 729 ? -13.385 -3.174 71.666 1.00 79.88 729 GLN A N 1
ATOM 5862 C CA . GLN A 1 729 ? -12.653 -2.682 70.502 1.00 79.88 729 GLN A CA 1
ATOM 5863 C C . GLN A 1 729 ? -11.145 -2.598 70.784 1.00 79.88 729 GLN A C 1
ATOM 5865 O O . GLN A 1 729 ? -10.368 -3.208 70.055 1.00 79.88 729 GLN A O 1
ATOM 5870 N N . GLU A 1 730 ? -10.752 -1.965 71.893 1.00 82.06 730 GLU A N 1
ATOM 5871 C CA . GLU A 1 730 ? -9.357 -1.906 72.365 1.00 82.06 730 GLU A CA 1
ATOM 5872 C C . GLU A 1 730 ? -8.760 -3.316 72.544 1.00 82.06 730 GLU A C 1
ATOM 5874 O O . GLU A 1 730 ? -7.609 -3.576 72.191 1.00 82.06 730 GLU A O 1
ATOM 5879 N N . HIS A 1 731 ? -9.557 -4.265 73.051 1.00 84.69 731 HIS A N 1
ATOM 5880 C CA . HIS A 1 731 ? -9.133 -5.655 73.177 1.00 84.69 731 HIS A CA 1
ATOM 5881 C C . HIS A 1 731 ? -9.039 -6.385 71.829 1.00 84.69 731 HIS A C 1
ATOM 5883 O O . HIS A 1 731 ? -8.134 -7.191 71.660 1.00 84.69 731 HIS A O 1
ATOM 5889 N N . VAL A 1 732 ? -9.947 -6.151 70.878 1.00 81.50 732 VAL A N 1
ATOM 5890 C CA . VAL A 1 732 ? -9.913 -6.775 69.544 1.00 81.50 732 VAL A CA 1
ATOM 5891 C C . VAL A 1 732 ? -8.706 -6.277 68.760 1.00 81.50 732 VAL A C 1
ATOM 5893 O O . VAL A 1 732 ? -8.017 -7.103 68.175 1.00 81.50 732 VAL A O 1
ATOM 5896 N N . GLU A 1 733 ? -8.403 -4.980 68.816 1.00 81.44 733 GLU A N 1
ATOM 5897 C CA . GLU A 1 733 ? -7.196 -4.386 68.228 1.00 81.44 733 GLU A CA 1
ATOM 5898 C C . GLU A 1 733 ? -5.935 -5.061 68.812 1.00 81.44 733 GLU A C 1
ATOM 5900 O O . GLU A 1 733 ? -5.196 -5.724 68.084 1.00 81.44 733 GLU A O 1
ATOM 5905 N N . ALA A 1 734 ? -5.777 -5.083 70.143 1.00 78.00 734 ALA A N 1
ATOM 5906 C CA . ALA A 1 734 ? -4.649 -5.762 70.798 1.00 78.00 734 ALA A CA 1
ATOM 5907 C C . ALA A 1 734 ? -4.614 -7.296 70.594 1.00 78.00 734 ALA A C 1
ATOM 5909 O O . ALA A 1 734 ? -3.551 -7.916 70.638 1.00 78.00 734 ALA A O 1
ATOM 5910 N N . CYS A 1 735 ? -5.767 -7.941 70.400 1.00 81.31 735 CYS A N 1
ATOM 5911 C CA . CYS A 1 735 ? -5.853 -9.380 70.155 1.00 81.31 735 CYS A CA 1
ATOM 5912 C C . CYS A 1 735 ? -5.536 -9.723 68.693 1.00 81.31 735 CYS A C 1
ATOM 5914 O O . CYS A 1 735 ? -5.074 -10.833 68.431 1.00 81.31 735 CYS A O 1
ATOM 5916 N N . LEU A 1 736 ? -5.741 -8.802 67.746 1.00 73.75 736 LEU A N 1
ATOM 5917 C CA . LEU A 1 736 ? -5.329 -8.943 66.348 1.00 73.75 736 LEU A CA 1
ATOM 5918 C C . LEU A 1 736 ? -3.819 -8.726 66.180 1.00 73.75 736 LEU A C 1
ATOM 5920 O O . LEU A 1 736 ? -3.195 -9.554 65.522 1.00 73.75 736 LEU A O 1
ATOM 5924 N N . ASP A 1 737 ? -3.242 -7.730 66.860 1.00 64.81 737 ASP A N 1
ATOM 5925 C CA . ASP A 1 737 ? -1.804 -7.395 66.808 1.00 64.81 737 ASP A CA 1
ATOM 5926 C C . ASP A 1 737 ? -0.877 -8.438 67.471 1.00 64.81 737 ASP A C 1
ATOM 5928 O O . ASP A 1 737 ? 0.344 -8.375 67.336 1.00 64.81 737 ASP A O 1
ATOM 5932 N N . LEU A 1 738 ? -1.436 -9.434 68.167 1.00 56.28 738 LEU A N 1
ATOM 5933 C CA . LEU A 1 738 ? -0.709 -10.637 68.580 1.00 56.28 738 LEU A CA 1
ATOM 5934 C C . LEU A 1 738 ? -0.655 -11.657 67.425 1.00 56.28 738 LEU A C 1
ATOM 5936 O O . LEU A 1 738 ? -1.493 -12.574 67.348 1.00 56.28 738 LEU A O 1
ATOM 5940 N N . GLN A 1 739 ? 0.361 -11.486 66.570 1.00 46.59 739 GLN A N 1
ATOM 5941 C CA . GLN A 1 739 ? 0.918 -12.473 65.632 1.00 46.59 739 GLN A CA 1
ATOM 5942 C C . GLN A 1 739 ? 2.451 -12.403 65.601 1.00 46.59 739 GLN A C 1
ATOM 5944 O O . GLN A 1 739 ? 2.988 -11.283 65.480 1.00 46.59 739 GLN A O 1
#

Foldseek 3Di:
DDDDDDDDDDDDDDDDDDDDDDVQVVVLVCVVVVVDDPVVLVVVQWDDDPSGTDHDDDDDDDDDDDDDDDDDDDDDDDDDDDDDDDDDDPDPCPDPCVVVVCVVVVDPDPVVVVVVVVPDPVVVVCVPDDPVRVVVVVVVVVVVVVVVVVVVVVVVVVVVVVVVVVVVVVVVVVVVVVVVVVVVVVVVVVVVVVVVVVVVVVVVVVVPPDDDDDDPVVVVVVVVVVVVVVVVVVVDDDPVVVVVVVVVVVVVVVVVVVVVVVVVVVVVVVVVVVVVVVVVVVVVVVVVVVVVVVVVVVVVVVVVVVVVVVVVVVVPPDDDDDDDDDDDDPPVVVVVVVVVVVVVVVVVVVVVVVVVVVCVVPVLPQPPPPDDDDPDDDDPVRVVVVVLSVVVSVLSVVLVVLVVVVVVLVVVLVVLVVLVVVLVVVVPDDPPDDDDPPVVVVSVVSVVVSVVSNVVSVVVVVVSVVVNVVSVVVVVVVVVVVVVVVVVVVVVVVVVVVVVVVVVVVVVPDDDDDDDDDDPDVVVVVVVVVVVVVVVVVVVVVVVVVVVVVVVVVVVVVVVVVVVVVVVVVVVVVVVVVVVVVVVVVVVVVVVVVVVVVVVVVVVVVVVVVVVVCVVVVVVVVVVVVVVVVVVVVVVVVVVVVVVVVVVVVVVVVVVVVVVVCVVVVVPDDDDDDDDPPPDPPPDDDDDDDDDDDDDDDDDDDDDDDDDDQCWDAAPQPRDTDNDDVVNVVVNVVSVVPD

InterPro domains:
  IPR021063 NF-kappa-B essential modulator NEMO, N-terminal [PF11577] (133-198)
  IPR032419 NF-kappa-B essential modulator NEMO, CC2-LZ domain [PF16516] (564-657)
  IPR051301 Optineurin/NF-kappa-B Essential Modulator [PTHR31553] (96-737)

Mean predicted aligned error: 26.32 Å

Secondary structure (DSSP, 8-state):
----------------------HHHHHHHHHHTTSS-HHHHHHTTEEEETTEEEE---------------------PPP----------------HHHHHHHHHHH---HHHHHHHHHT--HHHHHHTS-HHHHHHHHHHHHHHHHHHHHHHHHHHHHHHHHHHHHHHHHHHHHHHHHHHHHHHHHHHHHHHHHHHHHHHHHHHHHHH-------THHHHHHHHHHHHHHHHHTT---HHHHHHHHHHHHHHHHHHHHHHHHHHHHHHHHHHHHHHHHHHHHHHHHHHHHHHHHHHHHHHHHHHHHHHHHHHHHTTS------------HHHHHHHHHHHHHHHHHHHHHHHHHHHHHHHHHTT----------SSPPPHHHHHHHHHHHHHHHHHHHHHHHHHHHHHHHHHHHHHHHHHHHHHHHHHS---S---THHHHHHHHHHHHHHHHHHHHHHHHHHHHHHHHHHHHHHHHHHHHHHHHHHHHHHHHHHHHHHHHHHHHHHTT----------TTHHHHHHHHHHHHHHHHHHHHHHHHHHHHHHHHHHHHHHHHHHHHHHHHHHHHHHHHHHHHHHHHHHHHHHHHHHHHHHHHHHHHHHHHHHHTHHHHHHHHHHHHHHHHHHHHHHHHHHHHHHHHHHHHHHHHHHHHHHHHHHHHTTS--------TTSSS----S------------------PPP-----EE-TTT--EESSHHHHHHHHHHHHS--

Sequence (739 aa):
MENVQKSYKDSPQDSPSIETIDPASLLEANIKAGVTDENHLRSLGLIMEDGKPRFKLDEPVTGQTDLSMSGSGLTNFPSAPITQDQDEESFIVFGSDSLNSIQASSMASYIQIQQKSMSTDYSSLISSLSIEETQKKIKELLQENVKLKETLKQNNLAMKQQFNVLAAWQEEIMKVHQSHKQKFSETKALINQLRKENAELKVKASKDSVPSNINDSKIEDLEIQLQTTLLSQKSLQPPREVELEAANSKLVKELNDTKTVCYRLTAEVEHYTALSKHLSQQLKHAKLTIEELNLDLEKLQLNLKEKEELASLADFSIISMSEQTKPSKPWKDKIIEQEKEIEHLRGLINSLECQLNVSSQNTFAPIEIRTRDSSHPPSPDHVQFNENVKQYNETLVRLSELYAKYATRYINVQECLKELIELLQDLEQPEEKEGLGVNEQEKRDKLRSCQARLTKERQAMINERQELTKAQSQFQKIFSDFNSLLYELEILHEENDKLSSLRDNNASVAVTQESPQKSAVDDEQNLAKERLLLEAMKASILQEQKDLNEEKKAINALKEKCQKQDQEEVIKLQEAIKHLQNRNVYLEKCRTTDKETFELLNLEIKSLKSEAEKHPLLLAQVKIYETDFKEEREARERLSAENEKLIHELKKMRQMQVDLVENLEGRSSPRSQQQQSRHQQQQQQQQQSVTASGGEHREEDSDYLPTSVITAFSCPKCSLSFRALRPLQEHVEACLDLQ

pLDDT: mean 70.18, std 21.34, range [23.33, 98.06]

Solvent-accessible surface area (backbone atoms only — not comparable to full-atom values): 44659 Å² total; per-residue (Å²): 141,81,87,84,84,88,80,90,79,92,82,83,91,84,76,83,78,87,70,87,75,58,71,68,60,55,53,54,49,36,45,77,68,68,76,49,59,69,68,59,46,43,75,72,50,30,44,79,54,98,88,40,79,39,75,73,71,88,75,82,93,79,79,91,86,85,89,83,93,83,81,84,82,79,93,80,86,86,81,85,83,88,76,92,80,88,84,92,78,89,72,83,74,77,49,66,66,58,59,50,47,55,52,62,74,71,48,79,53,64,67,62,52,52,53,54,61,71,71,49,65,59,70,62,57,57,74,73,46,55,71,69,55,46,53,50,49,52,52,51,51,52,54,48,50,53,50,51,52,51,51,48,52,50,47,54,51,51,51,52,49,51,49,52,52,51,50,52,50,51,52,50,52,51,49,51,52,50,52,48,54,48,54,50,52,52,50,52,50,50,52,52,49,53,50,49,51,51,51,52,50,50,53,46,56,64,67,68,68,68,92,75,95,79,67,72,80,57,54,58,58,49,49,54,49,50,54,54,50,54,58,60,55,71,77,55,81,56,73,67,56,62,51,47,52,53,50,49,54,49,49,56,47,53,53,50,52,51,51,53,52,52,53,52,53,51,51,50,51,51,51,53,49,53,50,51,52,50,53,53,50,52,53,52,51,53,51,50,54,52,50,52,52,50,54,51,50,52,51,49,50,51,55,48,50,53,50,54,52,54,52,60,58,61,73,74,75,80,80,88,83,81,93,85,86,86,88,85,71,79,69,61,60,54,50,56,50,51,54,50,50,52,50,50,50,51,52,49,50,54,51,51,51,50,50,50,51,56,47,62,65,54,75,72,57,71,86,79,77,81,73,75,94,61,102,61,84,77,52,71,68,58,53,52,49,51,53,49,54,48,51,51,45,54,52,51,52,54,50,52,53,49,52,53,51,50,55,54,48,54,50,55,51,50,50,49,51,48,55,51,52,52,56,48,54,72,64,70,54,82,80,91,62,97,72,70,81,63,60,59,54,52,54,53,49,52,50,52,50,46,53,50,51,54,49,53,52,52,54,51,50,53,54,48,51,52,52,50,53,54,52,48,52,51,50,54,48,51,53,51,55,51,50,51,52,50,54,53,51,52,53,52,47,56,51,48,51,55,49,47,57,56,47,56,67,61,62,76,78,78,86,88,84,91,83,88,91,91,70,86,57,69,57,49,55,48,51,51,52,51,48,52,51,49,53,50,50,50,51,51,51,54,50,52,53,49,53,53,52,51,51,53,51,51,54,50,58,49,49,56,50,51,55,53,50,54,52,54,52,51,51,55,49,51,52,52,50,53,52,51,50,53,50,48,56,51,51,52,51,52,53,50,54,53,49,52,53,50,54,52,52,53,52,51,52,52,52,52,48,64,53,54,64,48,47,64,55,52,51,52,51,51,53,49,53,57,48,54,51,47,53,53,47,57,49,49,53,50,51,50,56,49,49,53,50,51,52,50,50,51,52,51,53,50,48,55,48,49,54,51,48,52,62,52,49,75,72,52,82,95,81,80,83,97,79,78,94,80,84,75,96,79,83,88,85,80,82,89,88,82,82,84,90,85,81,83,90,88,79,91,83,84,90,83,84,89,77,92,75,84,64,62,48,58,39,92,90,78,66,53,72,26,80,47,69,64,68,37,48,59,46,46,54,60,58,61,70,66,122